Protein 4L8N (pdb70)

Radius of gyration: 27.15 Å; Cα contacts (8 Å, |Δi|>4): 888; chains: 1; bounding box: 69×70×68 Å

Organism: Parabacteroides distasonis (strain ATCC 8503 / DSM 20701 / CIP 104284 / JCM 5825 / NCTC 11152) (NCBI:txid435591)

Solvent-accessible surface area: 23158 Å² total

Foldseek 3Di:
DDKDWDFQFDWDLACALAAQHRFTFTFFGHPPFQCVVQPPDHRKTFQAKQPHGPVNDDPVCPVCSNPDDPDFWIWTWIDFLQHRTDITIGGMDMDHPQWDFLVNVLQVLVLDVVFFFKAKDKFQKAKDFDPDSHHPSVFAEEDEDDDDPVCNVQVVLLVVLLQVLNVVRNHYYDHPQGQKYKYKDKDKDFDPLAPVDQDWDWDDDADVVVRGDTDPDTDCSVVLNNAGMKIKIKMWIAGPPPDGRDTGMMMMGIDRHPDDDDVSVVSNVCVNVCCVPPPDDRGMFMKMKGKTKWFWAQFIAGNFFRQFTQAGDDPGLVVVQPNGGRKGWQAKAPFGGDGPVQLVVLSVVLVVPCVQQDQVPAQGPVGRGRDHGHPVCLVVQLVSCPPNSSRNRSVLGVCVDCSNPVDPDNWMWTWIQDPNDIDITIGNTDMDIDMIMGGD

CATH classification: 2.30.42.10 (+1 more: 3.30.160.670)

Nearest PDB structures (foldseek):
  4l8n-assembly1_A-2  TM=1.002E+00  e=2.575E-97  Parabacteroides distasonis ATCC 8503
  4c2g-assembly1_A-2  TM=5.449E-01  e=4.227E-05  Bacillus subtilis subsp. subtilis str. 168
  8sxg-assembly1_A  TM=4.421E-01  e=2.057E-05  Pseudomonas aeruginosa
  8sxf-assembly1_A  TM=4.327E-01  e=2.270E-04  Pseudomonas aeruginosa
  8sxe-assembly1_A  TM=4.185E-01  e=1.785E-04  Pseudomonas aeruginosa

Structure (mmCIF, N/CA/C/O backbone):
data_4L8N
#
_entry.id   4L8N
#
_cell.length_a   104.093
_cell.length_b   104.093
_cell.length_c   96.277
_cell.angle_alpha   90.000
_cell.angle_beta   90.000
_cell.angle_gamma   120.000
#
_symmetry.space_group_name_H-M   'P 31 2 1'
#
loop_
_entity.id
_entity.type
_entity.pdbx_description
1 polymer 'PDZ domain protein'
2 non-polymer ETHANOL
3 non-polymer (4S)-2-METHYL-2,4-PENTANEDIOL
4 non-polymer 'MAGNESIUM ION'
5 water water
#
loop_
_atom_site.group_PDB
_atom_site.id
_atom_site.type_symbol
_atom_site.label_atom_id
_atom_site.label_alt_id
_atom_site.label_comp_id
_atom_site.label_asym_id
_atom_site.label_entity_id
_atom_site.label_seq_id
_atom_site.pdbx_PDB_ins_code
_atom_site.Cartn_x
_atom_site.Cartn_y
_atom_site.Cartn_z
_atom_site.occupancy
_atom_site.B_iso_or_equiv
_atom_site.auth_seq_id
_atom_site.auth_comp_id
_atom_site.auth_asym_id
_atom_site.auth_atom_id
_atom_site.pdbx_PDB_model_num
ATOM 1 N N . ASN A 1 6 ? -51.679 -13.416 3.921 1.00 119.44 25 ASN A N 1
ATOM 2 C CA . ASN A 1 6 ? -53.097 -13.173 4.201 1.00 121.68 25 ASN A CA 1
ATOM 3 C C . ASN A 1 6 ? -53.351 -11.706 4.660 1.00 125.66 25 ASN A C 1
ATOM 4 O O . ASN A 1 6 ? -54.321 -11.091 4.204 1.00 126.41 25 ASN A O 1
ATOM 6 N N . THR A 1 7 ? -52.479 -11.153 5.543 1.00 120.41 26 THR A N 1
ATOM 7 C CA . THR A 1 7 ? -52.540 -9.769 6.055 1.00 119.27 26 THR A CA 1
ATOM 8 C C . THR A 1 7 ? -51.527 -8.924 5.256 1.00 118.05 26 THR A C 1
ATOM 9 O O . THR A 1 7 ? -50.462 -9.431 4.909 1.00 116.79 26 THR A O 1
ATOM 13 N N . SER A 1 8 ? -51.862 -7.664 4.925 1.00 110.93 27 SER A N 1
ATOM 14 C CA . SER A 1 8 ? -50.945 -6.845 4.135 1.00 106.29 27 SER A CA 1
ATOM 15 C C . SER A 1 8 ? -50.139 -5.869 5.003 1.00 107.96 27 SER A C 1
ATOM 16 O O . SER A 1 8 ? -50.710 -5.143 5.816 1.00 108.14 27 SER A O 1
ATOM 19 N N . ILE A 1 9 ? -48.797 -5.897 4.837 1.00 102.97 28 ILE A N 1
ATOM 20 C CA . ILE A 1 9 ? -47.795 -5.059 5.530 1.00 101.60 28 ILE A CA 1
ATOM 21 C C . ILE A 1 9 ? -47.634 -3.744 4.760 1.00 101.74 28 ILE A C 1
ATOM 22 O O . ILE A 1 9 ? -47.714 -3.745 3.534 1.00 100.15 28 ILE A O 1
ATOM 27 N N . CYS A 1 10 ? -47.409 -2.632 5.473 1.00 97.70 29 CYS A N 1
ATOM 28 C CA . CYS A 1 10 ? -47.237 -1.312 4.870 1.00 96.39 29 CYS A CA 1
ATOM 29 C C . CYS A 1 10 ? -46.081 -0.550 5.473 1.00 99.09 29 CYS A C 1
ATOM 30 O O . CYS A 1 10 ? -45.722 -0.733 6.640 1.00 99.90 29 CYS A O 1
ATOM 33 N N . ARG A 1 11 ? -45.534 0.351 4.661 1.00 92.77 30 ARG A N 1
ATOM 34 C CA . ARG A 1 11 ? -44.360 1.160 4.946 1.00 89.42 30 ARG A CA 1
ATOM 35 C C . ARG A 1 11 ? -44.519 2.533 4.340 1.00 90.53 30 ARG A C 1
ATOM 36 O O . ARG A 1 11 ? -45.263 2.713 3.371 1.00 90.79 30 ARG A O 1
ATOM 44 N N . LEU A 1 12 ? -43.797 3.501 4.882 1.00 84.78 31 LEU A N 1
ATOM 45 C CA . LEU A 1 12 ? -43.714 4.814 4.266 1.00 82.40 31 LEU A CA 1
ATOM 46 C C . LEU A 1 12 ? -42.344 4.856 3.631 1.00 80.56 31 LEU A C 1
ATOM 47 O O . LEU A 1 12 ? -41.408 4.234 4.142 1.00 78.75 31 LEU A O 1
ATOM 52 N N . GLY A 1 13 ? -42.249 5.476 2.466 1.00 73.84 32 GLY A N 1
ATOM 53 C CA . GLY A 1 13 ? -41.003 5.496 1.710 1.00 69.77 32 GLY A CA 1
ATOM 54 C C . GLY A 1 13 ? -39.874 6.362 2.223 1.00 66.13 32 GLY A C 1
ATOM 55 O O . GLY A 1 13 ? -39.152 6.958 1.414 1.00 64.23 32 GLY A O 1
ATOM 56 N N . PHE A 1 14 ? -39.670 6.402 3.549 1.00 60.30 33 PHE A N 1
ATOM 57 C CA . PHE A 1 14 ? -38.582 7.185 4.148 1.00 58.65 33 PHE A CA 1
ATOM 58 C C . PHE A 1 14 ? -38.228 6.723 5.545 1.00 64.58 33 PHE A C 1
ATOM 59 O O . PHE A 1 14 ? -39.084 6.197 6.250 1.00 66.39 33 PHE A O 1
ATOM 67 N N . THR A 1 15 ? -36.982 6.992 5.964 1.00 61.56 34 THR A N 1
ATOM 68 C CA . THR A 1 15 ? -36.475 6.766 7.325 1.00 62.15 34 THR A CA 1
ATOM 69 C C . THR A 1 15 ? -36.379 8.142 7.990 1.00 67.66 34 THR A C 1
ATOM 70 O O . THR A 1 15 ? -36.135 9.135 7.303 1.00 67.43 34 THR A O 1
ATOM 74 N N . TYR A 1 16 ? -36.596 8.217 9.303 1.00 65.00 35 TYR A N 1
ATOM 75 C CA . TYR A 1 16 ? -36.552 9.493 10.016 1.00 63.74 35 TYR A CA 1
ATOM 76 C C . TYR A 1 16 ? -36.008 9.358 11.442 1.00 67.00 35 TYR A C 1
ATOM 77 O O . TYR A 1 16 ? -35.892 8.252 11.978 1.00 67.95 35 TYR A O 1
ATOM 86 N N . ASP A 1 17 ? -35.746 10.514 12.066 1.00 61.80 36 ASP A N 1
ATOM 87 C CA . ASP A 1 17 ? -35.352 10.693 13.456 1.00 61.55 36 ASP A CA 1
ATOM 88 C C . ASP A 1 17 ? -36.302 11.634 14.136 1.00 67.58 36 ASP A C 1
ATOM 89 O O . ASP A 1 17 ? -36.888 12.481 13.468 1.00 66.90 36 ASP A O 1
ATOM 94 N N . ILE A 1 18 ? -36.394 11.581 15.463 1.00 67.10 37 ILE A N 1
ATOM 95 C CA . ILE A 1 18 ? -37.058 12.653 16.197 1.00 68.50 37 ILE A CA 1
ATOM 96 C C . ILE A 1 18 ? -35.852 13.537 16.557 1.00 73.97 37 ILE A C 1
ATOM 97 O O . ILE A 1 18 ? -35.017 13.131 17.374 1.00 75.13 37 ILE A O 1
ATOM 102 N N . SER A 1 19 ? -35.673 14.642 15.799 1.00 69.24 38 SER A N 1
ATOM 103 C CA . SER A 1 19 ? -34.543 15.574 15.889 1.00 67.48 38 SER A CA 1
ATOM 104 C C . SER A 1 19 ? -34.280 16.088 17.289 1.00 71.54 38 SER A C 1
ATOM 105 O O . SER A 1 19 ? -35.189 16.527 17.996 1.00 71.32 38 SER A O 1
ATOM 108 N N . GLN A 1 20 ? -32.996 16.019 17.661 1.00 68.58 39 GLN A N 1
ATOM 109 C CA . GLN A 1 20 ? -32.448 16.486 18.927 1.00 69.23 39 GLN A CA 1
ATOM 110 C C . GLN A 1 20 ? -31.659 17.778 18.685 1.00 73.15 39 GLN A C 1
ATOM 111 O O . GLN A 1 20 ? -31.240 18.424 19.646 1.00 74.66 39 GLN A O 1
ATOM 117 N N . SER A 1 21 ? -31.528 18.189 17.400 1.00 68.09 40 SER A N 1
ATOM 118 C CA . SER A 1 21 ? -30.856 19.422 16.974 1.00 66.78 40 SER A CA 1
ATOM 119 C C . SER A 1 21 ? -31.681 20.628 17.347 1.00 70.30 40 SER A C 1
ATOM 120 O O . SER A 1 21 ? -32.876 20.650 17.077 1.00 72.34 40 SER A O 1
ATOM 123 N N . LYS A 1 22 ? -31.046 21.639 17.939 1.00 65.36 41 LYS A N 1
ATOM 124 C CA . LYS A 1 22 ? -31.709 22.879 18.373 1.00 65.12 41 LYS A CA 1
ATOM 125 C C . LYS A 1 22 ? -31.983 23.826 17.208 1.00 66.88 41 LYS A C 1
ATOM 126 O O . LYS A 1 22 ? -32.831 24.711 17.339 1.00 69.28 41 LYS A O 1
ATOM 132 N N . ASN A 1 23 ? -31.281 23.648 16.079 1.00 58.88 42 ASN A N 1
ATOM 133 C CA . ASN A 1 23 ? -31.366 24.554 14.939 1.00 57.23 42 ASN A CA 1
ATOM 134 C C . ASN A 1 23 ? -32.125 23.985 13.736 1.00 58.70 42 ASN A C 1
ATOM 135 O O . ASN A 1 23 ? -32.295 24.689 12.737 1.00 57.86 42 ASN A O 1
ATOM 140 N N . TRP A 1 24 ? -32.600 22.739 13.827 1.00 54.11 43 TRP A N 1
ATOM 141 C CA . TRP A 1 24 ? -33.333 22.098 12.733 1.00 52.68 43 TRP A CA 1
ATOM 142 C C . TRP A 1 24 ? -34.390 21.147 13.235 1.00 58.93 43 TRP A C 1
ATOM 143 O O . TRP A 1 24 ? -34.048 20.071 13.742 1.00 58.48 43 TRP A O 1
ATOM 154 N N . GLY A 1 25 ? -35.655 21.550 13.063 1.00 58.07 44 GLY A N 1
ATOM 155 C CA . GLY A 1 25 ? -36.839 20.778 13.431 1.00 60.29 44 GLY A CA 1
ATOM 156 C C . GLY A 1 25 ? -36.761 20.074 14.769 1.00 66.39 44 GLY A C 1
ATOM 157 O O . GLY A 1 25 ? -36.970 18.862 14.837 1.00 65.87 44 GLY A O 1
ATOM 158 N N . ASN A 1 26 ? -36.448 20.837 15.837 1.00 64.67 45 ASN A N 1
ATOM 159 C CA . ASN A 1 26 ? -36.308 20.317 17.195 1.00 65.40 45 ASN A CA 1
ATOM 160 C C . ASN A 1 26 ? -37.589 19.606 17.682 1.00 72.27 45 ASN A C 1
ATOM 161 O O . ASN A 1 26 ? -38.700 20.140 17.555 1.00 72.13 45 ASN A O 1
ATOM 166 N N . ASN A 1 27 ? -37.404 18.367 18.195 1.00 70.05 46 ASN A N 1
ATOM 167 C CA . ASN A 1 27 ? -38.427 17.461 18.743 1.00 71.77 46 ASN A CA 1
ATOM 168 C C . ASN A 1 27 ? -39.591 17.243 17.740 1.00 76.04 46 ASN A C 1
ATOM 169 O O . ASN A 1 27 ? -40.767 17.102 18.116 1.00 78.00 46 ASN A O 1
ATOM 174 N N . LYS A 1 28 ? -39.217 17.162 16.450 1.00 70.09 47 LYS A N 1
ATOM 175 C CA . LYS A 1 28 ? -40.108 16.922 15.307 1.00 69.07 47 LYS A CA 1
ATOM 176 C C . LYS A 1 28 ? -39.491 15.842 14.440 1.00 70.75 47 LYS A C 1
ATOM 177 O O . LYS A 1 28 ? -38.268 15.704 14.493 1.00 70.49 47 LYS A O 1
ATOM 183 N N . PRO A 1 29 ? -40.247 15.072 13.619 1.00 65.57 48 PRO A N 1
ATOM 184 C CA . PRO A 1 29 ? -39.579 14.099 12.737 1.00 63.02 48 PRO A CA 1
ATOM 185 C C . PRO A 1 29 ? -38.807 14.799 11.607 1.00 64.32 48 PRO A C 1
ATOM 186 O O . PRO A 1 29 ? -39.326 15.729 10.989 1.00 65.67 48 PRO A O 1
ATOM 190 N N . VAL A 1 30 ? -37.551 14.383 11.376 1.00 57.18 49 VAL A N 1
ATOM 191 C CA . VAL A 1 30 ? -36.663 14.889 10.324 1.00 54.42 49 VAL A CA 1
ATOM 192 C C . VAL A 1 30 ? -36.305 13.692 9.460 1.00 59.72 49 VAL A C 1
ATOM 193 O O . VAL A 1 30 ? -35.769 12.708 9.977 1.00 59.65 49 VAL A O 1
ATOM 197 N N . ILE A 1 31 ? -36.585 13.786 8.153 1.00 55.76 50 ILE A N 1
ATOM 198 C CA . ILE A 1 31 ? -36.338 12.729 7.178 1.00 54.16 50 ILE A CA 1
ATOM 199 C C . ILE A 1 31 ? -34.844 12.570 6.933 1.00 59.43 50 ILE A C 1
ATOM 200 O O . ILE A 1 31 ? -34.191 13.533 6.551 1.00 57.91 50 ILE A O 1
ATOM 205 N N . LYS A 1 32 ? -34.333 11.330 7.077 1.00 58.66 51 LYS A N 1
ATOM 206 C CA . LYS A 1 32 ? -32.929 10.966 6.895 1.00 58.37 51 LYS A CA 1
ATOM 207 C C . LYS A 1 32 ? -32.640 10.385 5.503 1.00 66.09 51 LYS A C 1
ATOM 208 O O . LYS A 1 32 ? -31.541 10.586 4.955 1.00 67.34 51 LYS A O 1
ATOM 214 N N . SER A 1 33 ? -33.565 9.564 4.989 1.00 62.00 52 SER A N 1
ATOM 215 C CA . SER A 1 33 ? -33.388 8.926 3.692 1.00 61.05 52 SER A CA 1
ATOM 216 C C . SER A 1 33 ? -34.719 8.592 3.084 1.00 61.93 52 SER A C 1
ATOM 217 O O . SER A 1 33 ? -35.666 8.298 3.801 1.00 61.80 52 SER A O 1
ATOM 220 N N . ILE A 1 34 ? -34.767 8.611 1.760 1.00 57.16 53 ILE A N 1
ATOM 221 C CA . ILE A 1 34 ? -35.933 8.305 0.965 1.00 58.45 53 ILE A CA 1
ATOM 222 C C . ILE A 1 34 ? -35.705 6.953 0.326 1.00 63.14 53 ILE A C 1
ATOM 223 O O . ILE A 1 34 ? -34.610 6.684 -0.177 1.00 64.42 53 ILE A O 1
ATOM 228 N N . ILE A 1 35 ? -36.715 6.092 0.367 1.00 59.04 54 ILE A N 1
ATOM 229 C CA . ILE A 1 35 ? -36.595 4.772 -0.218 1.00 58.69 54 ILE A CA 1
ATOM 230 C C . ILE A 1 35 ? -36.818 4.872 -1.747 1.00 61.88 54 ILE A C 1
ATOM 231 O O . ILE A 1 35 ? -37.848 5.355 -2.188 1.00 62.02 54 ILE A O 1
ATOM 236 N N . PRO A 1 36 ? -35.841 4.466 -2.573 1.00 58.48 55 PRO A N 1
ATOM 237 C CA . PRO A 1 36 ? -36.025 4.591 -4.024 1.00 58.80 55 PRO A CA 1
ATOM 238 C C . PRO A 1 36 ? -37.196 3.789 -4.519 1.00 66.31 55 PRO A C 1
ATOM 239 O O . PRO A 1 36 ? -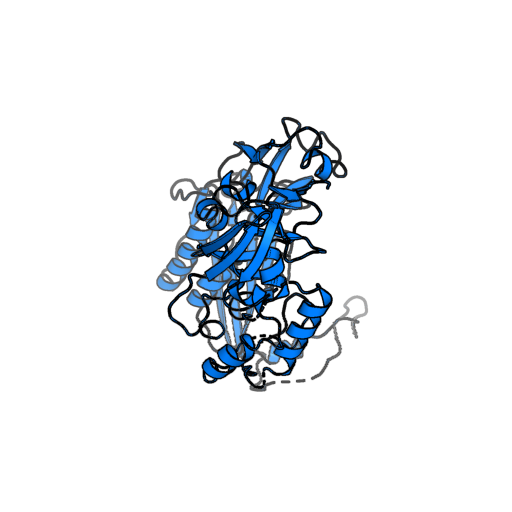37.502 2.739 -3.960 1.00 68.56 55 PRO A O 1
ATOM 243 N N . TYR A 1 37 ? -37.858 4.296 -5.563 1.00 62.78 56 TYR A N 1
ATOM 244 C CA . TYR A 1 37 ? -38.981 3.647 -6.227 1.00 62.86 56 TYR A CA 1
ATOM 245 C C . TYR A 1 37 ? -40.249 3.631 -5.336 1.00 68.66 56 TYR A C 1
ATOM 246 O O . TYR A 1 37 ? -41.241 2.990 -5.709 1.00 70.46 56 TYR A O 1
ATOM 255 N N . SER A 1 38 ? -40.255 4.417 -4.231 1.00 63.25 57 SER A N 1
ATOM 256 C CA . SER A 1 38 ? -41.383 4.524 -3.292 1.00 63.00 57 SER A CA 1
ATOM 257 C C . SER A 1 38 ? -42.340 5.666 -3.654 1.00 67.72 57 SER A C 1
ATOM 258 O O . SER A 1 38 ? -42.023 6.523 -4.478 1.00 67.38 57 SER A O 1
ATOM 261 N N . SER A 1 39 ? -43.507 5.685 -3.009 1.00 66.10 58 SER A N 1
ATOM 262 C CA . SER A 1 39 ? -44.524 6.704 -3.221 1.00 66.91 58 SER A CA 1
ATOM 263 C C . SER A 1 39 ? -44.096 8.017 -2.586 1.00 68.62 58 SER A C 1
ATOM 264 O O . SER A 1 39 ? -44.329 9.065 -3.182 1.00 68.59 58 SER A O 1
ATOM 267 N N . ALA A 1 40 ? -43.446 7.969 -1.405 1.00 63.32 59 ALA A N 1
ATOM 268 C CA . ALA A 1 40 ? -42.912 9.160 -0.734 1.00 62.25 59 ALA A CA 1
ATOM 269 C C . ALA A 1 40 ? -41.904 9.888 -1.658 1.00 64.53 59 ALA A C 1
ATOM 270 O O . ALA A 1 40 ? -41.959 11.110 -1.782 1.00 63.72 59 ALA A O 1
ATOM 272 N N . GLU A 1 41 ? -41.053 9.117 -2.374 1.00 61.07 60 GLU A N 1
ATOM 273 C CA . GLU A 1 41 ? -40.102 9.645 -3.354 1.00 60.44 60 GLU A CA 1
ATOM 274 C C . GLU A 1 41 ? -40.834 10.421 -4.455 1.00 67.25 60 GLU A C 1
ATOM 275 O O . GLU A 1 41 ? -40.540 11.591 -4.694 1.00 68.75 60 GLU A O 1
ATOM 281 N N . GLN A 1 42 ? -41.800 9.769 -5.094 1.00 64.01 61 GLN A N 1
ATOM 282 C CA . GLN A 1 42 ? -42.597 10.317 -6.173 1.00 64.73 61 GLN A CA 1
ATOM 283 C C . GLN A 1 42 ? -43.395 11.564 -5.706 1.00 70.98 61 GLN A C 1
ATOM 284 O O . GLN A 1 42 ? -43.514 12.519 -6.480 1.00 72.07 61 GLN A O 1
ATOM 290 N N . ALA A 1 43 ? -43.883 11.579 -4.440 1.00 67.52 62 ALA A N 1
ATOM 291 C CA . ALA A 1 43 ? -44.668 12.692 -3.873 1.00 68.26 62 ALA A CA 1
ATOM 292 C C . ALA A 1 43 ? -43.802 13.941 -3.639 1.00 73.44 62 ALA A C 1
ATOM 293 O O . ALA A 1 43 ? -44.332 15.051 -3.517 1.00 74.81 62 ALA A O 1
ATOM 295 N N . GLY A 1 44 ? -42.481 13.760 -3.614 1.00 67.39 63 GLY A N 1
ATOM 296 C CA . GLY A 1 44 ? -41.574 14.882 -3.488 1.00 65.54 63 GLY A CA 1
ATOM 297 C C . GLY A 1 44 ? -40.978 15.091 -2.127 1.00 67.31 63 GLY A C 1
ATOM 298 O O . GLY A 1 44 ? -40.442 16.175 -1.873 1.00 67.81 63 GLY A O 1
ATOM 299 N N . ILE A 1 45 ? -41.044 14.059 -1.254 1.00 61.15 64 ILE A N 1
ATOM 300 C CA . ILE A 1 45 ? -40.399 14.091 0.063 1.00 59.42 64 ILE A CA 1
ATOM 301 C C . ILE A 1 45 ? -38.895 14.001 -0.187 1.00 60.88 64 ILE A C 1
ATOM 302 O O . ILE A 1 45 ? -38.454 13.130 -0.934 1.00 59.64 64 ILE A O 1
ATOM 307 N N . LYS A 1 46 ? -38.129 14.921 0.396 1.00 56.86 65 LYS A N 1
ATOM 308 C CA . LYS A 1 46 ? -36.669 15.016 0.250 1.00 54.58 65 LYS A CA 1
ATOM 309 C C . LYS A 1 46 ? -35.978 14.881 1.605 1.00 57.65 65 LYS A C 1
ATOM 310 O O . LYS A 1 46 ? -36.583 15.142 2.637 1.00 58.03 65 LYS A O 1
ATOM 316 N N . LYS A 1 47 ? -34.712 14.456 1.597 1.00 53.83 66 LYS A N 1
ATOM 317 C CA . LYS A 1 47 ? -33.874 14.355 2.786 1.00 53.16 66 LYS A CA 1
ATOM 318 C C . LYS A 1 47 ? -33.861 15.672 3.554 1.00 54.43 66 LYS A C 1
ATOM 319 O O . LYS A 1 47 ? -33.806 16.754 2.937 1.00 53.88 66 LYS A O 1
ATOM 325 N N . TYR A 1 48 ? -33.903 15.571 4.895 1.00 48.69 67 TYR A N 1
ATOM 326 C CA . TYR A 1 48 ? -33.797 16.653 5.889 1.00 48.32 67 TYR A CA 1
ATOM 327 C C . TYR A 1 48 ? -35.077 17.489 5.952 1.00 54.35 67 TYR A C 1
ATOM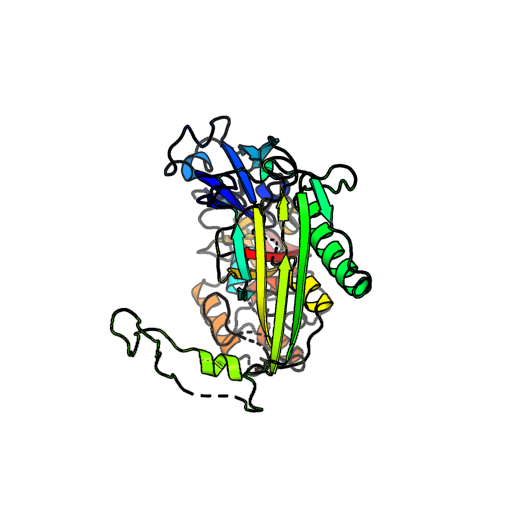 328 O O . TYR A 1 48 ? -35.122 18.472 6.689 1.00 55.32 67 TYR A O 1
ATOM 337 N N . ASP A 1 49 ? -36.162 17.010 5.310 1.00 51.59 68 ASP A N 1
ATOM 338 C CA . ASP A 1 49 ? -37.487 17.608 5.426 1.00 53.14 68 ASP A CA 1
ATOM 339 C C . ASP A 1 49 ? -37.946 17.442 6.853 1.00 57.85 68 ASP A C 1
ATOM 340 O O . ASP A 1 49 ? -37.618 16.420 7.482 1.00 54.81 68 ASP A O 1
ATOM 345 N N . VAL A 1 50 ? -38.694 18.447 7.367 1.00 57.40 69 VAL A N 1
ATOM 346 C CA . VAL A 1 50 ? -39.243 18.446 8.722 1.00 57.96 69 VAL A CA 1
ATOM 347 C C . VAL A 1 50 ? -40.750 18.219 8.655 1.00 62.64 69 VAL A C 1
ATOM 348 O O . VAL A 1 50 ? -41.467 19.001 8.026 1.00 61.82 69 VAL A O 1
ATOM 352 N N . ILE A 1 51 ? -41.228 17.144 9.301 1.00 60.97 70 ILE A N 1
ATOM 353 C CA . ILE A 1 51 ? -42.665 16.875 9.384 1.00 63.16 70 ILE A CA 1
ATOM 354 C C . ILE A 1 51 ? -43.236 17.795 10.483 1.00 69.44 70 ILE A C 1
ATOM 355 O O . ILE A 1 51 ? -42.933 17.621 11.671 1.00 69.55 70 ILE A O 1
ATOM 360 N N . GLU A 1 52 ? -43.988 18.815 10.066 1.00 66.53 71 GLU A N 1
ATOM 361 C CA . GLU A 1 52 ? -44.574 19.790 10.981 1.00 68.18 71 GLU A CA 1
ATOM 362 C C . GLU A 1 52 ? -45.917 19.297 11.511 1.00 76.15 71 GLU A C 1
ATOM 363 O O . GLU A 1 52 ? -46.191 19.432 12.705 1.00 77.89 71 GLU A O 1
ATOM 369 N N . GLU A 1 53 ? -46.769 18.771 10.613 1.00 73.95 72 GLU A N 1
ATOM 370 C CA . GLU A 1 53 ? -48.095 18.253 10.946 1.00 75.77 72 GLU A CA 1
ATOM 371 C C . GLU A 1 53 ? -48.344 16.953 10.214 1.00 79.57 72 GLU A C 1
ATOM 372 O O . GLU A 1 53 ? -47.826 16.743 9.113 1.00 77.24 72 GLU A O 1
ATOM 378 N N . ILE A 1 54 ? -49.141 16.079 10.833 1.00 78.36 73 ILE A N 1
ATOM 379 C CA . ILE A 1 54 ? -49.586 14.810 10.254 1.00 78.13 73 ILE A CA 1
ATOM 380 C C . ILE A 1 54 ? -51.114 14.890 10.183 1.00 87.95 73 ILE A C 1
ATOM 381 O O . ILE A 1 54 ? -51.766 15.151 11.193 1.00 89.00 73 ILE A O 1
ATOM 386 N N . ASN A 1 55 ? -51.672 14.725 8.979 1.00 87.91 74 ASN A N 1
ATOM 387 C CA . ASN A 1 55 ? -53.116 14.750 8.691 1.00 91.54 74 ASN A CA 1
ATOM 388 C C . ASN A 1 55 ? -53.838 15.961 9.339 1.00 98.91 74 ASN A C 1
ATOM 389 O O . ASN A 1 55 ? -55.004 15.856 9.730 1.00 101.19 74 ASN A O 1
ATOM 394 N N . GLY A 1 56 ? -53.129 17.088 9.416 1.00 95.37 75 GLY A N 1
ATOM 395 C CA . GLY A 1 56 ? -53.633 18.332 9.983 1.00 96.79 75 GLY A CA 1
ATOM 396 C C . GLY A 1 56 ? -53.261 18.588 11.428 1.00 102.28 75 GLY A C 1
ATOM 397 O O . GLY A 1 56 ? -53.394 19.730 11.887 1.00 104.02 75 GLY A O 1
ATOM 398 N N . VAL A 1 57 ? -52.809 17.548 12.171 1.00 98.41 76 VAL A N 1
ATOM 399 C CA . VAL A 1 57 ? -52.432 17.738 13.584 1.00 98.90 76 VAL A CA 1
ATOM 400 C C . VAL A 1 57 ? -50.910 18.037 13.724 1.00 101.14 76 VAL A C 1
ATOM 401 O O . VAL A 1 57 ? -50.081 17.221 13.302 1.00 98.79 76 VAL A O 1
ATOM 405 N N . PRO A 1 58 ? -50.540 19.190 14.358 1.00 97.90 77 PRO A N 1
ATOM 406 C CA . PRO A 1 58 ? -49.112 19.500 14.581 1.00 94.96 77 PRO A CA 1
ATOM 407 C C . PRO A 1 58 ? -48.437 18.454 15.475 1.00 98.51 77 PRO A C 1
ATOM 408 O O . PRO A 1 58 ? -49.037 17.981 16.447 1.00 100.22 77 PRO A O 1
ATOM 412 N N . VAL A 1 59 ? -47.194 18.078 15.122 1.00 92.14 78 VAL A N 1
ATOM 413 C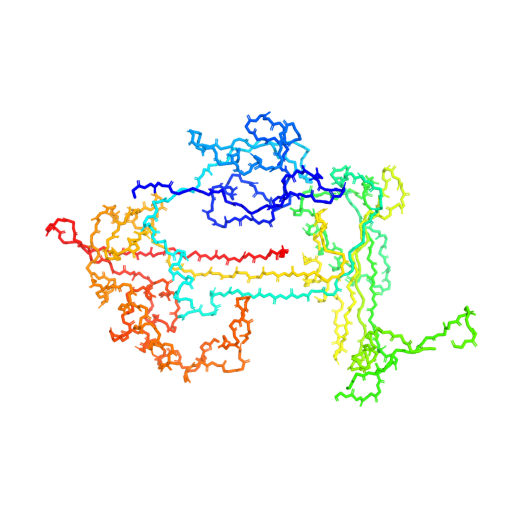 CA . VAL A 1 59 ? -46.417 17.020 15.781 1.00 90.45 78 VAL A CA 1
ATOM 414 C C . VAL A 1 59 ? -46.020 17.396 17.218 1.00 97.41 78 VAL A C 1
ATOM 415 O O . VAL A 1 59 ? -45.657 16.512 18.002 1.00 96.60 78 VAL A O 1
ATOM 419 N N . THR A 1 60 ? -46.105 18.693 17.556 1.00 96.98 79 THR A N 1
ATOM 420 C CA . THR A 1 60 ? -45.792 19.203 18.888 1.00 98.74 79 THR A CA 1
ATOM 421 C C . THR A 1 60 ? -46.944 18.853 19.859 1.00 108.48 79 THR A C 1
ATOM 422 O O . THR A 1 60 ? -46.689 18.461 21.001 1.00 109.44 79 THR A O 1
ATOM 426 N N . GLU A 1 61 ? -48.205 18.955 19.372 1.00 107.63 80 GLU A N 1
ATOM 427 C CA . GLU A 1 61 ? -49.464 18.724 20.098 1.00 110.30 80 GLU A CA 1
ATOM 428 C C . GLU A 1 61 ? -49.797 17.220 20.288 1.00 115.42 80 GLU A C 1
ATOM 429 O O . GLU A 1 61 ? -50.939 16.878 20.608 1.00 117.91 80 GLU A O 1
ATOM 435 N N . VAL A 1 62 ? -48.800 16.338 20.119 1.00 110.19 81 VAL A N 1
ATOM 436 C CA . VAL A 1 62 ? -48.925 14.881 20.213 1.00 110.69 81 VAL A CA 1
ATOM 437 C C . VAL A 1 62 ? -47.611 14.303 20.781 1.00 112.58 81 VAL A C 1
ATOM 438 O O . VAL A 1 62 ? -46.545 14.870 20.541 1.00 110.62 81 VAL A O 1
ATOM 442 N N . SER A 1 63 ? -47.694 13.186 21.528 1.00 109.63 82 SER A N 1
ATOM 443 C CA . SER A 1 63 ? -46.528 12.525 22.120 1.00 108.23 82 SER A CA 1
ATOM 444 C C . SER A 1 63 ? -45.614 11.888 21.055 1.00 108.94 82 SER A C 1
ATOM 445 O O . SER A 1 63 ? -46.088 11.413 20.022 1.00 108.16 82 SER A O 1
ATOM 448 N N . VAL A 1 64 ? -44.305 11.856 21.350 1.00 103.59 83 VAL A N 1
ATOM 449 C CA . VAL A 1 64 ? -43.234 11.287 20.522 1.00 101.88 83 VAL A CA 1
ATOM 450 C C . VAL A 1 64 ? -43.491 9.768 20.244 1.00 108.37 83 VAL A C 1
ATOM 451 O O . VAL A 1 64 ? -43.238 9.280 19.134 1.00 106.14 83 VAL A O 1
ATOM 455 N N . ASP A 1 65 ? -44.021 9.050 21.251 1.00 108.53 84 ASP A N 1
ATOM 456 C CA . ASP A 1 65 ? -44.309 7.614 21.191 1.00 109.48 84 ASP A CA 1
ATOM 457 C C . ASP A 1 65 ? -45.427 7.269 20.211 1.00 112.58 84 ASP A C 1
ATOM 458 O O . ASP A 1 65 ? -45.428 6.152 19.693 1.00 112.27 84 ASP A O 1
ATOM 463 N N . GLU A 1 66 ? -46.373 8.203 19.958 1.00 108.68 85 GLU A N 1
ATOM 464 C CA . GLU A 1 66 ? -47.500 7.936 19.061 1.00 109.07 85 GLU A CA 1
ATOM 465 C C . GLU A 1 66 ? -47.329 8.529 17.633 1.00 108.53 85 GLU A C 1
ATOM 466 O O . GLU A 1 66 ? -48.273 8.441 16.835 1.00 109.20 85 GLU A O 1
ATOM 472 N N . ILE A 1 67 ? -46.117 9.045 17.282 1.00 99.43 86 ILE A N 1
ATOM 473 C CA . ILE A 1 67 ? -45.831 9.557 15.936 1.00 95.56 86 ILE A CA 1
ATOM 474 C C . ILE A 1 67 ? -45.766 8.376 14.934 1.00 98.17 86 ILE A C 1
ATOM 475 O O . ILE A 1 67 ? -46.401 8.510 13.890 1.00 97.57 86 ILE A O 1
ATOM 480 N N . PRO A 1 68 ? -45.079 7.221 15.202 1.00 94.70 87 PRO A N 1
ATOM 481 C CA . PRO A 1 68 ? -45.059 6.130 14.204 1.00 94.16 87 PRO A CA 1
ATOM 482 C C . PRO A 1 68 ? -46.441 5.579 13.832 1.00 101.98 87 PRO A C 1
ATOM 483 O O . PRO A 1 68 ? -46.653 5.235 12.670 1.00 101.51 87 PRO A O 1
ATOM 487 N N . GLN A 1 69 ? -47.377 5.507 14.805 1.00 102.23 88 GLN A N 1
ATOM 488 C CA . GLN A 1 69 ? -48.749 5.016 14.596 1.00 104.30 88 GLN A CA 1
ATOM 489 C C . GLN A 1 69 ? -49.557 6.012 13.768 1.00 104.35 88 GLN A C 1
ATOM 490 O O . GLN A 1 69 ? -50.344 5.592 12.920 1.00 104.97 88 GLN A O 1
ATOM 496 N N . LEU A 1 70 ? -49.361 7.325 14.024 1.00 96.63 89 LEU A N 1
ATOM 497 C CA . LEU A 1 70 ? -50.034 8.422 13.337 1.00 95.65 89 LEU A CA 1
ATOM 498 C C . LEU A 1 70 ? -49.561 8.543 11.894 1.00 97.92 89 LEU A C 1
ATOM 499 O O . LEU A 1 70 ? -50.320 8.991 11.033 1.00 98.25 89 LEU A O 1
ATOM 504 N N . LEU A 1 71 ? -48.312 8.124 11.634 1.00 92.77 90 LEU A N 1
ATOM 505 C CA . LEU A 1 71 ? -47.699 8.131 10.309 1.00 90.76 90 LEU A CA 1
ATOM 506 C C . LEU A 1 71 ? -48.132 6.920 9.494 1.00 97.61 90 LEU A C 1
ATOM 507 O O . LEU A 1 71 ? -48.120 6.992 8.264 1.00 96.94 90 LEU A O 1
ATOM 512 N N . ASN A 1 72 ? -48.525 5.815 10.169 1.00 96.05 91 ASN A N 1
ATOM 513 C CA . ASN A 1 72 ? -49.026 4.606 9.511 1.00 96.20 91 ASN A CA 1
ATOM 514 C C . ASN A 1 72 ? -50.438 4.280 10.053 1.00 101.97 91 ASN A C 1
ATOM 515 O O . ASN A 1 72 ? -50.582 3.333 10.839 1.00 102.37 91 ASN A O 1
ATOM 520 N N . PRO A 1 73 ? -51.492 5.061 9.682 1.00 99.93 92 PRO A N 1
ATOM 521 C CA . PRO A 1 73 ? -52.837 4.777 10.222 1.00 102.76 92 PRO A CA 1
ATOM 522 C C . PRO A 1 73 ? -53.416 3.464 9.706 1.00 109.16 92 PRO A C 1
ATOM 523 O O . PRO A 1 73 ? -52.982 2.949 8.668 1.00 105.79 92 PRO A O 1
ATOM 527 N N . ALA A 1 74 ? -54.384 2.907 10.456 1.00 111.45 93 ALA A N 1
ATOM 528 C CA . ALA A 1 74 ? -55.036 1.651 10.080 1.00 113.76 93 ALA A CA 1
ATOM 529 C C . ALA A 1 74 ? -56.042 1.879 8.939 1.00 121.36 93 ALA A C 1
ATOM 530 O O . ALA A 1 74 ? -55.815 1.393 7.821 1.00 119.46 93 ALA A O 1
ATOM 532 N N . GLY A 1 75 ? -57.091 2.662 9.223 1.00 122.60 94 GLY A N 1
ATOM 533 C CA . GLY A 1 75 ? -58.175 2.990 8.298 1.00 125.18 94 GLY A CA 1
ATOM 534 C C . GLY A 1 75 ? -57.761 3.787 7.076 1.00 129.49 94 GLY A C 1
ATOM 535 O O . GLY A 1 75 ? -58.183 3.472 5.956 1.00 130.00 94 GLY A O 1
ATOM 536 N N . ARG A 1 76 ? -56.936 4.835 7.291 1.00 124.39 95 ARG A N 1
ATOM 537 C CA . ARG A 1 76 ? -56.419 5.719 6.243 1.00 121.79 95 ARG A CA 1
ATOM 538 C C . ARG A 1 76 ? -55.365 4.983 5.414 1.00 123.24 95 ARG A C 1
ATOM 539 O O . ARG A 1 76 ? -54.747 4.034 5.911 1.00 123.20 95 ARG A O 1
ATOM 547 N N . ASN A 1 77 ? -55.167 5.408 4.150 1.00 117.28 96 ASN A N 1
ATOM 548 C CA . ASN A 1 77 ? -54.144 4.826 3.272 1.00 113.49 96 ASN A CA 1
ATOM 549 C C . ASN A 1 77 ? -53.149 5.886 2.768 1.00 113.20 96 ASN A C 1
ATOM 550 O O . ASN A 1 77 ? -51.967 5.573 2.581 1.00 110.08 96 ASN A O 1
ATOM 555 N N . ASP A 1 78 ? -53.636 7.125 2.542 1.00 108.32 97 ASP A N 1
ATOM 556 C CA . ASP A 1 78 ? -52.833 8.250 2.075 1.00 105.20 97 ASP A CA 1
ATOM 557 C C . ASP A 1 78 ? -52.640 9.218 3.231 1.00 103.69 97 ASP A C 1
ATOM 558 O O . ASP A 1 78 ? -53.633 9.681 3.796 1.00 106.46 97 ASP A O 1
ATOM 563 N N . VAL A 1 79 ? -51.372 9.484 3.620 1.00 92.25 98 VAL A N 1
ATOM 564 C CA . VAL A 1 79 ? -51.034 10.376 4.737 1.00 89.44 98 VAL A CA 1
ATOM 565 C C . VAL A 1 79 ? -50.696 11.766 4.208 1.00 89.35 98 VAL A C 1
ATOM 566 O O . VAL A 1 79 ? -49.756 11.919 3.418 1.00 87.37 98 VAL A O 1
ATOM 570 N N . LEU A 1 80 ? -51.472 12.772 4.645 1.00 84.88 99 LEU A N 1
ATOM 571 C CA . LEU A 1 80 ? -51.255 14.172 4.300 1.00 83.63 99 LEU A CA 1
ATOM 572 C C . LEU A 1 80 ? -50.230 14.765 5.281 1.00 86.50 99 LEU A C 1
ATOM 573 O O . LEU A 1 80 ? -50.430 14.740 6.504 1.00 87.32 99 LEU A O 1
ATOM 578 N N . LEU A 1 81 ? -49.123 15.281 4.734 1.00 79.13 100 LEU A N 1
ATOM 579 C CA . LEU A 1 81 ? -48.040 15.825 5.534 1.00 75.66 100 LEU A CA 1
ATOM 580 C C . LEU A 1 81 ? -47.847 17.310 5.307 1.00 76.71 100 LEU A C 1
ATOM 581 O O . LEU A 1 81 ? -47.945 17.798 4.183 1.00 76.30 100 LEU A O 1
ATOM 586 N N . THR A 1 82 ? -47.589 18.025 6.387 1.00 72.28 101 THR A N 1
ATOM 587 C CA . THR A 1 82 ? -47.237 19.433 6.352 1.00 71.75 101 THR A CA 1
ATOM 588 C C . THR A 1 82 ? -45.743 19.439 6.548 1.00 72.61 101 THR A C 1
ATOM 589 O O . THR A 1 82 ? -45.269 19.039 7.612 1.00 71.49 101 THR A O 1
ATOM 593 N N . ILE A 1 83 ? -45.001 19.800 5.494 1.00 66.85 102 ILE A N 1
ATOM 594 C CA . ILE A 1 83 ? -43.553 19.784 5.505 1.00 63.99 102 ILE A CA 1
ATOM 595 C C . ILE A 1 83 ? -42.960 21.188 5.535 1.00 68.83 102 ILE A C 1
ATOM 596 O O . ILE A 1 83 ? -43.536 22.122 4.989 1.00 70.39 102 ILE A O 1
ATOM 601 N N . SER A 1 84 ? -41.773 21.307 6.145 1.00 63.82 103 SER A N 1
ATOM 602 C CA . SER A 1 84 ? -40.931 22.483 6.089 1.00 62.43 103 SER A CA 1
ATOM 603 C C . SER A 1 84 ? -39.482 22.039 5.779 1.00 64.08 103 SER A C 1
ATOM 604 O O . SER A 1 84 ? -39.029 20.960 6.193 1.00 61.98 103 SER A O 1
ATOM 607 N N . ASN A 1 85 ? -38.790 22.869 5.002 1.00 60.62 104 ASN A N 1
ATOM 608 C CA . ASN A 1 85 ? -37.390 22.714 4.622 1.00 58.82 104 ASN A CA 1
ATOM 609 C C . ASN A 1 85 ? -36.807 24.099 4.274 1.00 63.95 104 ASN A C 1
ATOM 610 O O . ASN A 1 85 ? -37.419 25.129 4.586 1.00 65.93 104 ASN A O 1
ATOM 615 N N . LEU A 1 86 ? -35.645 24.125 3.622 1.00 59.24 105 LEU A N 1
ATOM 616 C CA . LEU A 1 86 ? -34.952 25.356 3.243 1.00 58.76 105 LEU A CA 1
ATOM 617 C C . LEU A 1 86 ? -35.560 26.011 1.979 1.00 70.15 105 LEU A C 1
ATOM 618 O O . LEU A 1 86 ? -35.325 27.196 1.747 1.00 72.33 105 LEU A O 1
ATOM 623 N N . SER A 1 87 ? -36.369 25.267 1.196 1.00 69.91 106 SER A N 1
ATOM 624 C CA . SER A 1 87 ? -37.066 25.797 0.015 1.00 71.31 106 SER A CA 1
ATOM 625 C C . SER A 1 87 ? -38.308 26.566 0.452 1.00 78.65 106 SER A C 1
ATOM 626 O O . SER A 1 87 ? -38.505 27.689 -0.012 1.00 80.67 106 SER A O 1
ATOM 629 N N . SER A 1 88 ? -39.125 26.000 1.370 1.00 75.30 107 SER A N 1
ATOM 630 C CA . SER A 1 88 ? -40.320 26.700 1.844 1.00 77.12 107 SER A CA 1
ATOM 631 C C . SER A 1 88 ? -40.607 26.486 3.350 1.00 79.70 107 SER A C 1
ATOM 632 O O . SER A 1 88 ? -40.310 25.425 3.895 1.00 77.37 107 SER A O 1
ATOM 635 N N . PRO A 1 89 ? -41.274 27.449 4.011 1.00 78.19 108 PRO A N 1
ATOM 636 C CA . PRO A 1 89 ? -41.603 27.254 5.435 1.00 78.39 108 PRO A CA 1
ATOM 637 C C . PRO A 1 89 ? -42.834 26.370 5.656 1.00 83.06 108 PRO A C 1
ATOM 638 O O . PRO A 1 89 ? -43.048 25.896 6.771 1.00 82.56 108 PRO A O 1
ATOM 642 N N . SER A 1 90 ? -43.659 26.180 4.619 1.00 80.86 109 SER A N 1
ATOM 643 C CA . SER A 1 90 ? -44.838 25.321 4.687 1.00 82.11 109 SER A CA 1
ATOM 644 C C . SER A 1 90 ? -45.157 24.760 3.318 1.00 86.64 109 SER A C 1
ATOM 645 O O . SER A 1 90 ? -44.944 25.440 2.309 1.00 88.26 109 SER A O 1
ATOM 648 N N . LYS A 1 91 ? -45.642 23.501 3.289 1.00 80.60 110 LYS A N 1
ATOM 649 C CA . LYS A 1 91 ? -45.949 22.743 2.072 1.00 78.90 110 LYS A CA 1
ATOM 650 C C . LYS A 1 91 ? -46.843 21.541 2.410 1.00 81.11 110 LYS A C 1
ATOM 651 O O . LYS A 1 91 ? -46.603 20.842 3.399 1.00 79.38 110 LYS A O 1
ATOM 657 N N . GLN A 1 92 ? -47.893 21.322 1.604 1.00 78.30 111 GLN A N 1
ATOM 658 C CA . GLN A 1 92 ? -48.773 20.170 1.783 1.00 78.11 111 GLN A CA 1
ATOM 659 C C . GLN A 1 92 ? -48.303 19.041 0.880 1.00 79.06 111 GLN A C 1
ATOM 660 O O . GLN A 1 92 ? -48.077 19.267 -0.307 1.00 78.30 111 GLN A O 1
ATOM 666 N N . VAL A 1 93 ? -48.076 17.849 1.445 1.00 74.35 112 VAL A N 1
ATOM 667 C CA . VAL A 1 93 ? -47.626 16.703 0.651 1.00 73.51 112 VAL A CA 1
ATOM 668 C C . VAL A 1 93 ? -48.493 15.475 0.983 1.00 80.80 112 VAL A C 1
ATOM 669 O O . VAL A 1 93 ? -48.498 15.037 2.140 1.00 82.15 112 VAL A O 1
ATOM 673 N N . LEU A 1 94 ? -49.205 14.914 -0.021 1.00 76.58 113 LEU A N 1
ATOM 674 C CA . LEU A 1 94 ? -49.962 13.695 0.205 1.00 77.29 113 LEU A CA 1
ATOM 675 C C . LEU A 1 94 ? -49.082 12.484 -0.144 1.00 80.23 113 LEU A C 1
ATOM 676 O O . LEU A 1 94 ? -48.739 12.270 -1.321 1.00 79.04 113 LEU A O 1
ATOM 681 N N . VAL A 1 95 ? -48.736 11.682 0.876 1.00 75.14 114 VAL A N 1
ATOM 682 C CA . VAL A 1 95 ? -47.877 10.527 0.659 1.00 72.56 114 VAL A CA 1
ATOM 683 C C . VAL A 1 95 ? -48.721 9.246 0.634 1.00 79.57 114 VAL A C 1
ATOM 684 O O . VAL A 1 95 ? -49.356 8.888 1.624 1.00 79.55 114 VAL A O 1
ATOM 688 N N . LYS A 1 96 ? -48.683 8.542 -0.510 1.00 78.46 115 LYS A N 1
ATOM 689 C CA . LYS A 1 96 ? -49.358 7.262 -0.689 1.00 80.16 115 LYS A CA 1
ATOM 690 C C . LYS A 1 96 ? -48.514 6.191 0.012 1.00 85.03 115 LYS A C 1
ATOM 691 O O . LYS A 1 96 ? -47.292 6.353 0.132 1.00 84.68 115 LYS A O 1
ATOM 697 N N . LYS A 1 97 ? -49.160 5.147 0.544 1.00 82.82 116 LYS A N 1
ATOM 698 C CA . LYS A 1 97 ? -48.453 4.087 1.263 1.00 82.34 116 LYS A CA 1
ATOM 699 C C . LYS A 1 97 ? -47.943 3.029 0.307 1.00 85.17 116 LYS A C 1
ATOM 700 O O . LYS A 1 97 ? -48.477 2.862 -0.799 1.00 85.27 116 LYS A O 1
ATOM 706 N N . ASP A 1 98 ? -46.898 2.316 0.738 1.00 79.64 117 ASP A N 1
ATOM 707 C CA . ASP A 1 98 ? -46.339 1.234 -0.044 1.00 78.39 117 ASP A CA 1
ATOM 708 C C . ASP A 1 98 ? -46.622 -0.043 0.720 1.00 81.70 117 ASP A C 1
ATOM 709 O O . ASP A 1 98 ? -46.101 -0.273 1.819 1.00 79.16 117 ASP A O 1
ATOM 714 N N . CYS A 1 99 ? -47.544 -0.827 0.151 1.00 80.15 118 CYS A N 1
ATOM 715 C CA . CYS A 1 99 ? -48.059 -2.032 0.760 1.00 81.38 118 CYS A CA 1
ATOM 716 C C . CYS A 1 99 ? -47.655 -3.261 -0.013 1.00 83.31 118 CYS A C 1
ATOM 717 O O . CYS A 1 99 ? -47.465 -3.201 -1.225 1.00 82.72 118 CYS A O 1
ATOM 720 N N . LYS A 1 100 ? -47.525 -4.379 0.702 1.00 79.33 119 LYS A N 1
ATOM 721 C CA . LYS A 1 100 ? -47.216 -5.695 0.140 1.00 78.69 119 LYS A CA 1
ATOM 722 C C . LYS A 1 100 ? -47.898 -6.786 0.978 1.00 83.99 119 LYS A C 1
ATOM 723 O O . LYS A 1 100 ? -48.193 -6.559 2.154 1.00 84.84 119 LYS A O 1
ATOM 729 N N . LYS A 1 101 ? -48.124 -7.965 0.391 1.00 80.35 120 LYS A N 1
ATOM 730 C CA . LYS A 1 101 ? -48.713 -9.086 1.124 1.00 82.52 120 LYS A CA 1
ATOM 731 C C . LYS A 1 101 ? -47.661 -9.651 2.098 1.00 88.65 120 LYS A C 1
ATOM 732 O O . LYS A 1 101 ? -46.473 -9.635 1.775 1.00 86.88 120 LYS A O 1
ATOM 738 N N . SER A 1 102 ? -48.084 -10.088 3.303 1.00 88.56 121 SER A N 1
ATOM 739 C CA . SER A 1 102 ? -47.190 -10.598 4.359 1.00 88.75 121 SER A CA 1
ATOM 740 C C . SER A 1 102 ? -46.272 -11.735 3.896 1.00 90.54 121 SER A C 1
ATOM 741 O O . SER A 1 102 ? -45.149 -11.816 4.382 1.00 89.80 121 SER A O 1
ATOM 744 N N . ASN A 1 103 ? -46.747 -12.598 2.973 1.00 86.43 122 ASN A N 1
ATOM 745 C CA . ASN A 1 103 ? -46.021 -13.763 2.442 1.00 85.56 122 ASN A CA 1
ATOM 746 C C . ASN A 1 103 ? -45.246 -13.482 1.109 1.00 87.33 122 ASN A C 1
ATOM 747 O O . ASN A 1 103 ? -44.704 -14.419 0.508 1.00 86.29 122 ASN A O 1
ATOM 752 N N . ALA A 1 104 ? -45.195 -12.207 0.658 1.00 82.65 123 ALA A N 1
ATOM 753 C CA . ALA A 1 104 ? -44.526 -11.807 -0.587 1.00 79.69 123 ALA A CA 1
ATOM 754 C C . ALA A 1 104 ? -43.023 -11.585 -0.407 1.00 81.16 123 ALA A C 1
ATOM 755 O O . ALA A 1 104 ? -42.582 -10.969 0.571 1.00 80.06 123 ALA A O 1
ATOM 757 N N . ILE A 1 105 ? -42.244 -12.151 -1.346 1.00 75.84 124 ILE A N 1
ATOM 758 C CA . ILE A 1 105 ? -40.801 -11.979 -1.450 1.00 73.43 124 ILE A CA 1
ATOM 759 C C . ILE A 1 105 ? -40.633 -11.199 -2.736 1.00 73.44 124 ILE A C 1
ATOM 760 O O . ILE A 1 105 ? -41.056 -11.668 -3.802 1.00 72.88 124 ILE A O 1
ATOM 765 N N . THR A 1 106 ? -40.115 -9.975 -2.621 1.00 66.42 125 THR A N 1
ATOM 766 C CA . THR A 1 106 ? -39.953 -9.090 -3.761 1.00 64.36 125 THR A CA 1
ATOM 767 C C . THR A 1 106 ? -38.600 -9.309 -4.426 1.00 68.98 125 THR A C 1
ATOM 768 O O . THR A 1 106 ? -37.667 -9.841 -3.806 1.00 69.22 125 THR A O 1
ATOM 772 N N . GLU A 1 107 ? -38.487 -8.853 -5.681 1.00 63.56 126 GLU A N 1
ATOM 773 C CA . GLU A 1 107 ? -37.250 -8.908 -6.447 1.00 60.97 126 GLU A CA 1
ATOM 774 C C . GLU A 1 107 ? -36.172 -8.041 -5.776 1.00 62.85 126 GLU A C 1
ATOM 775 O O . GLU A 1 107 ? -35.001 -8.385 -5.860 1.00 61.96 126 GLU A O 1
ATOM 781 N N . ASP A 1 108 ? -36.567 -6.985 -5.051 1.00 60.05 127 ASP A N 1
ATOM 782 C CA . ASP A 1 108 ? -35.635 -6.138 -4.297 1.00 59.36 127 ASP A CA 1
ATOM 783 C C . ASP A 1 108 ? -34.991 -6.976 -3.164 1.00 63.65 127 ASP A C 1
ATOM 784 O O . ASP A 1 108 ? -33.770 -6.937 -2.968 1.00 62.61 127 ASP A O 1
ATOM 789 N N . GLN A 1 109 ? -35.814 -7.777 -2.462 1.00 60.70 128 GLN A N 1
ATOM 790 C CA . GLN A 1 109 ? -35.340 -8.633 -1.381 1.00 60.69 128 GLN A CA 1
ATOM 791 C C . GLN A 1 109 ? -34.378 -9.703 -1.929 1.00 63.79 128 GLN A C 1
ATOM 792 O O . GLN A 1 109 ? -33.275 -9.850 -1.401 1.00 63.73 128 GLN A O 1
ATOM 798 N N . LEU A 1 110 ? -34.776 -10.395 -3.019 1.00 59.33 129 LEU A N 1
ATOM 799 C CA . LEU A 1 110 ? -33.999 -11.445 -3.682 1.00 58.41 129 LEU A CA 1
ATOM 800 C C . LEU A 1 110 ? -32.674 -10.919 -4.262 1.00 59.70 129 LEU A C 1
ATOM 801 O O . LEU A 1 110 ? -31.670 -11.633 -4.220 1.00 59.67 129 LEU A O 1
ATOM 806 N N . ALA A 1 111 ? -32.655 -9.666 -4.755 1.00 54.21 130 ALA A N 1
ATOM 807 C CA . ALA A 1 111 ? -31.437 -9.044 -5.280 1.00 52.10 130 ALA A CA 1
ATOM 808 C C . ALA A 1 111 ? -30.396 -8.917 -4.171 1.00 55.99 130 ALA A C 1
ATOM 809 O O . ALA A 1 111 ? -29.209 -9.107 -4.421 1.00 55.16 130 ALA A O 1
ATOM 811 N N . SER A 1 112 ? -30.857 -8.650 -2.938 1.00 52.91 131 SER A N 1
ATOM 812 C CA . SER A 1 112 ? -30.025 -8.548 -1.745 1.00 52.71 131 SER A CA 1
ATOM 813 C C . SER A 1 112 ? -29.590 -9.924 -1.257 1.00 61.16 131 SER A C 1
ATOM 814 O O . SER A 1 112 ? -28.429 -10.075 -0.870 1.00 62.51 131 SER A O 1
ATOM 817 N N . ALA A 1 113 ? -30.497 -10.935 -1.311 1.00 58.13 132 ALA A N 1
ATOM 818 C CA . ALA A 1 113 ? -30.210 -12.305 -0.887 1.00 58.74 132 ALA A CA 1
ATOM 819 C C . ALA A 1 113 ? -29.220 -13.010 -1.835 1.00 62.37 132 ALA A C 1
ATOM 820 O O . ALA A 1 113 ? -28.379 -13.785 -1.369 1.00 63.48 132 ALA A O 1
ATOM 822 N N . TYR A 1 114 ? -29.309 -12.748 -3.146 1.00 56.73 133 TYR A N 1
ATOM 823 C CA . TYR A 1 114 ? -28.398 -13.344 -4.129 1.00 55.25 133 TYR A CA 1
ATOM 824 C C . TYR A 1 114 ? -27.305 -12.327 -4.597 1.00 56.89 133 TYR A C 1
ATOM 825 O O . TYR A 1 114 ? -26.774 -12.459 -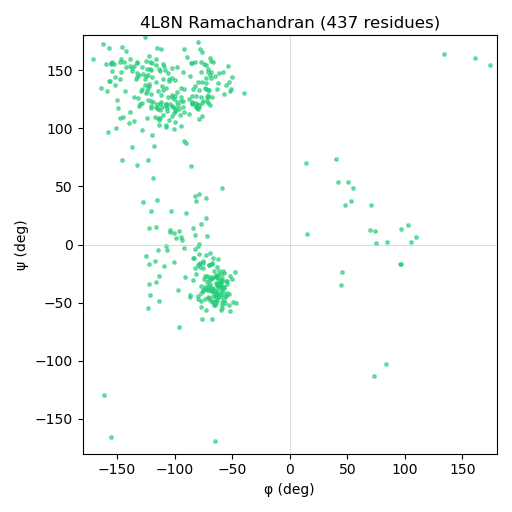5.700 1.00 56.04 133 TYR A O 1
ATOM 834 N N . ALA A 1 115 ? -26.927 -11.363 -3.736 1.00 53.24 134 ALA A N 1
ATOM 835 C CA . ALA A 1 115 ? -25.968 -10.286 -4.042 1.00 52.17 134 ALA A CA 1
ATOM 836 C C . ALA A 1 115 ? -24.569 -10.775 -4.464 1.00 59.16 134 ALA A C 1
ATOM 837 O O . ALA A 1 115 ? -23.860 -10.071 -5.190 1.00 58.75 134 ALA A O 1
ATOM 847 N N . TYR A 1 117 ? -23.860 -12.912 -6.567 1.00 55.11 136 TYR A N 1
ATOM 848 C CA . TYR A 1 117 ? -23.801 -13.115 -8.003 1.00 54.49 136 TYR A CA 1
ATOM 849 C C . TYR A 1 117 ? -23.148 -11.866 -8.614 1.00 56.20 136 TYR A C 1
ATOM 850 O O . TYR A 1 117 ? -22.425 -11.952 -9.614 1.00 54.49 136 TYR A O 1
ATOM 859 N N . SER A 1 118 ? -23.443 -10.679 -7.992 1.00 52.06 137 SER A N 1
ATOM 860 C CA . SER A 1 118 ? -22.982 -9.392 -8.480 1.00 50.71 137 SER A CA 1
ATOM 861 C C . SER A 1 118 ? -22.659 -8.380 -7.377 1.00 57.91 137 SER A C 1
ATOM 862 O O . SER A 1 118 ? -23.387 -7.391 -7.231 1.00 59.32 137 SER A O 1
ATOM 865 N N . LEU A 1 119 ? -21.529 -8.579 -6.644 1.00 54.89 138 LEU A N 1
ATOM 866 C CA . LEU A 1 119 ? -21.086 -7.651 -5.587 1.00 54.08 138 LEU A CA 1
ATOM 867 C C . LEU A 1 119 ? -20.730 -6.290 -6.166 1.00 56.75 138 LEU A C 1
ATOM 868 O O . LEU A 1 119 ? -20.837 -5.281 -5.480 1.00 56.10 138 LEU A O 1
ATOM 873 N N . GLU A 1 120 ? -20.317 -6.288 -7.434 1.00 52.58 139 GLU A N 1
ATOM 874 C CA . GLU A 1 120 ? -19.971 -5.149 -8.269 1.00 51.29 139 GLU A CA 1
ATOM 875 C C . GLU A 1 120 ? -21.104 -4.159 -8.346 1.00 57.48 139 GLU A C 1
ATOM 876 O O . GLU A 1 120 ? -20.857 -2.968 -8.520 1.00 58.65 139 GLU A O 1
ATOM 882 N N . THR A 1 121 ? -22.353 -4.656 -8.263 1.00 53.55 140 THR A N 1
ATOM 883 C CA . THR A 1 121 ? -23.536 -3.814 -8.382 1.00 51.44 140 THR A CA 1
ATOM 884 C C . THR A 1 121 ? -24.332 -3.728 -7.084 1.00 54.62 140 THR A C 1
ATOM 885 O O . THR A 1 121 ? -25.013 -2.718 -6.882 1.00 54.10 140 THR A O 1
ATOM 889 N N . THR A 1 122 ? -24.263 -4.766 -6.209 1.00 51.14 141 THR A N 1
ATOM 890 C CA . THR A 1 122 ? -25.105 -4.839 -5.003 1.00 50.76 141 THR A CA 1
ATOM 891 C C . THR A 1 122 ? -24.329 -5.083 -3.734 1.00 55.26 141 THR A C 1
ATOM 892 O O . THR A 1 122 ? -24.043 -6.233 -3.384 1.00 56.65 141 THR A O 1
ATOM 896 N N . ASN A 1 123 ? -24.057 -4.004 -2.997 1.00 51.78 142 ASN A N 1
ATOM 897 C CA . ASN A 1 123 ? -23.329 -4.094 -1.729 1.00 52.44 142 ASN A CA 1
ATOM 898 C C . ASN A 1 123 ? -23.610 -2.912 -0.823 1.00 57.13 142 ASN A C 1
ATOM 899 O O . ASN A 1 123 ? -24.170 -1.902 -1.255 1.00 56.18 142 ASN A O 1
ATOM 904 N N . GLU A 1 124 ? -23.162 -3.035 0.433 1.00 55.84 143 GLU A N 1
ATOM 905 C CA . GLU A 1 124 ? -23.258 -2.003 1.452 1.00 55.89 143 GLU A CA 1
ATOM 906 C C . GLU A 1 124 ? -21.906 -1.791 2.078 1.00 60.27 143 GLU A C 1
ATOM 907 O O . GLU A 1 124 ? -21.244 -2.742 2.474 1.00 58.57 143 GLU A O 1
ATOM 913 N N . GLN A 1 125 ? -21.503 -0.534 2.198 1.00 57.74 144 GLN A N 1
ATOM 914 C CA . GLN A 1 125 ? -20.235 -0.183 2.808 1.00 57.03 144 GLN A CA 1
ATOM 915 C C . GLN A 1 125 ? -20.417 1.041 3.707 1.00 61.58 144 GLN A C 1
ATOM 916 O O . GLN A 1 125 ? -21.344 1.824 3.514 1.00 61.53 144 GLN A O 1
ATOM 922 N N . GLU A 1 126 ? -19.557 1.158 4.717 1.00 58.53 145 GLU A N 1
ATOM 923 C CA . GLU A 1 126 ? -19.510 2.221 5.706 1.00 57.58 145 GLU A CA 1
ATOM 924 C C . GLU A 1 126 ? -18.150 2.834 5.693 1.00 61.03 145 GLU A C 1
ATOM 925 O O . GLU A 1 126 ? -17.167 2.151 5.383 1.00 62.12 145 GLU A O 1
ATOM 931 N N . PHE A 1 127 ? -18.084 4.117 6.044 1.00 56.15 146 PHE A N 1
ATOM 932 C CA . PHE A 1 127 ? -16.853 4.891 6.187 1.00 55.09 146 PHE A CA 1
ATOM 933 C C . PHE A 1 127 ? -17.085 6.064 7.157 1.00 58.31 146 PHE A C 1
ATOM 934 O O . PHE A 1 127 ? -18.228 6.481 7.377 1.00 57.68 146 PHE A O 1
ATOM 942 N N . VAL A 1 128 ? -15.998 6.540 7.780 1.00 53.19 147 VAL A N 1
ATOM 943 C CA . VAL A 1 128 ? -16.035 7.612 8.763 1.00 51.54 147 VAL A CA 1
ATOM 944 C C . VAL A 1 128 ? -15.134 8.736 8.260 1.00 58.29 147 VAL A C 1
ATOM 945 O O . VAL A 1 128 ? -14.037 8.457 7.754 1.00 57.14 147 VAL A O 1
ATOM 949 N N . CYS A 1 129 ? -15.613 10.006 8.369 1.00 56.06 148 CYS A N 1
ATOM 950 C CA . CYS A 1 129 ? -14.852 11.183 7.918 1.00 55.77 148 CYS A CA 1
ATOM 951 C C . CYS A 1 129 ? -14.374 12.029 9.086 1.00 59.01 148 CYS A C 1
ATOM 952 O O . CYS A 1 129 ? -15.094 12.207 10.084 1.00 58.56 148 CYS A O 1
ATOM 955 N N . PRO A 1 130 ? -13.152 12.591 8.967 1.00 56.09 149 PRO A N 1
ATOM 956 C CA . PRO A 1 130 ? -12.615 13.399 10.073 1.00 55.05 149 PRO A CA 1
ATOM 957 C C . PRO A 1 130 ? -13.109 14.825 9.936 1.00 54.33 149 PRO A C 1
ATOM 958 O O . PRO A 1 130 ? -12.355 15.746 9.609 1.00 52.79 149 PRO A O 1
ATOM 962 N N . PHE A 1 131 ? -14.418 14.983 10.128 1.00 50.27 150 PHE A N 1
ATOM 963 C CA . PHE A 1 131 ? -15.054 16.289 10.039 1.00 49.28 150 PHE A CA 1
ATOM 964 C C . PHE A 1 131 ? -15.400 16.794 11.424 1.00 52.13 150 PHE A C 1
ATOM 965 O O . PHE A 1 131 ? -16.081 16.091 12.169 1.00 51.88 150 PHE A O 1
ATOM 973 N N . LYS A 1 132 ? -14.966 18.004 11.763 1.00 47.61 151 LYS A N 1
ATOM 974 C CA . LYS A 1 132 ? -15.380 18.643 13.001 1.00 47.93 151 LYS A CA 1
ATOM 975 C C . LYS A 1 132 ? -16.497 19.621 12.587 1.00 52.35 151 LYS A C 1
ATOM 976 O O . LYS A 1 132 ? -16.250 20.543 11.794 1.00 49.68 151 LYS A O 1
ATOM 982 N N . THR A 1 133 ? -17.735 19.362 13.061 1.00 50.54 152 THR A N 1
ATOM 983 C CA . THR A 1 133 ? -18.909 20.185 12.726 1.00 50.18 152 THR A CA 1
ATOM 984 C C . THR A 1 133 ? -19.374 20.833 13.997 1.00 52.86 152 THR A C 1
ATOM 985 O O . THR A 1 133 ? -19.725 20.147 14.962 1.00 52.76 152 THR A O 1
ATOM 989 N N . THR A 1 134 ? -19.322 22.174 13.997 1.00 48.35 153 THR A N 1
ATOM 990 C CA . THR A 1 134 ? -19.632 23.051 15.123 1.00 47.19 153 THR A CA 1
ATOM 991 C C . THR A 1 134 ? -20.693 24.041 14.729 1.00 51.23 153 THR A C 1
ATOM 992 O O . THR A 1 134 ? -20.597 24.670 13.675 1.00 50.51 153 THR A O 1
ATOM 996 N N . VAL A 1 135 ? -21.701 24.180 15.578 1.00 49.85 154 VAL A N 1
ATOM 997 C CA . VAL A 1 135 ? -22.794 25.106 15.358 1.00 51.90 154 VAL A CA 1
ATOM 998 C C . VAL A 1 135 ? -22.882 26.077 16.537 1.00 57.78 154 VAL A C 1
ATOM 999 O O . VAL A 1 135 ? -22.351 25.788 17.619 1.00 57.88 154 VAL A O 1
ATOM 1003 N N . THR A 1 136 ? -23.585 27.214 16.316 1.00 54.09 155 THR A N 1
ATOM 1004 C CA . THR A 1 136 ? -23.869 28.252 17.312 1.00 52.89 155 THR A CA 1
ATOM 1005 C C . THR A 1 136 ? -24.630 27.616 18.499 1.00 56.62 155 THR A C 1
ATOM 1006 O O . THR A 1 136 ? -25.376 26.644 18.329 1.00 56.41 155 THR A O 1
ATOM 1010 N N . SER A 1 137 ? -24.411 28.149 19.695 1.00 53.98 156 SER A N 1
ATOM 1011 C CA . SER A 1 137 ? -25.068 27.641 20.891 1.00 54.89 156 SER A CA 1
ATOM 1012 C C . SER A 1 137 ? -26.457 28.265 21.010 1.00 59.09 156 SER A C 1
ATOM 1013 O O . SER A 1 137 ? -27.278 27.776 21.792 1.00 59.26 156 SER A O 1
ATOM 1016 N N . ASP A 1 138 ? -26.743 29.309 20.190 1.00 56.08 157 ASP A N 1
ATOM 1017 C CA . ASP A 1 138 ? -28.066 29.953 20.102 1.00 56.47 157 ASP A CA 1
ATOM 1018 C C . ASP A 1 138 ? -28.999 29.005 19.355 1.00 60.33 157 ASP A C 1
ATOM 1019 O O . ASP A 1 138 ? -28.605 28.429 18.338 1.00 57.11 157 ASP A O 1
ATOM 1024 N N . GLY A 1 139 ? -30.207 28.837 19.878 1.00 59.96 158 GLY A N 1
ATOM 1025 C CA . GLY A 1 139 ? -31.206 27.925 19.326 1.00 60.60 158 GLY A CA 1
ATOM 1026 C C . GLY A 1 139 ? -32.002 28.450 18.147 1.00 65.79 158 GLY A C 1
ATOM 1027 O O . GLY A 1 139 ? -33.194 28.135 18.023 1.00 68.67 158 GLY A O 1
ATOM 1028 N N . VAL A 1 140 ? -31.336 29.213 17.248 1.00 58.59 159 VAL A N 1
ATOM 1029 C CA . VAL A 1 140 ? -31.943 29.798 16.069 1.00 57.09 159 VAL A CA 1
ATOM 1030 C C . VAL A 1 140 ? -32.222 28.733 15.010 1.00 61.79 159 VAL A C 1
ATOM 1031 O O . VAL A 1 140 ? -31.356 27.916 14.704 1.00 61.90 159 VAL A O 1
ATOM 1035 N N . ASP A 1 141 ? -33.433 28.763 14.431 1.00 59.17 160 ASP A N 1
ATOM 1036 C CA . ASP A 1 141 ? -33.801 27.871 13.346 1.00 58.13 160 ASP A CA 1
ATOM 1037 C C . ASP A 1 141 ? -33.064 28.287 12.050 1.00 61.07 160 ASP A C 1
ATOM 1038 O O . ASP A 1 141 ? -33.167 29.437 11.612 1.00 61.49 160 ASP A O 1
ATOM 1043 N N . PHE A 1 142 ? -32.307 27.343 11.456 1.00 55.52 161 PHE A N 1
ATOM 1044 C CA . PHE A 1 142 ? -31.542 27.543 10.217 1.00 53.80 161 PHE A CA 1
ATOM 1045 C C . PHE A 1 142 ? -32.459 27.860 9.024 1.00 58.18 161 PHE A C 1
ATOM 1046 O O . PHE A 1 142 ? -31.995 28.433 8.044 1.00 58.63 161 PHE A O 1
ATOM 1054 N N . GLY A 1 143 ? -33.743 27.538 9.139 1.00 55.12 162 GLY A N 1
ATOM 1055 C CA . GLY A 1 143 ? -34.747 27.859 8.128 1.00 55.87 162 GLY A CA 1
ATOM 1056 C C . GLY A 1 143 ? -35.009 29.354 7.968 1.00 61.43 162 GLY A C 1
ATOM 1057 O O . GLY A 1 143 ? -35.650 29.759 7.000 1.00 61.73 162 GLY A O 1
ATOM 1058 N N . ASN A 1 144 ? -34.500 30.202 8.902 1.00 58.25 163 ASN A N 1
ATOM 1059 C CA . ASN A 1 144 ? -34.655 31.658 8.831 1.00 58.79 163 ASN A CA 1
ATOM 1060 C C . ASN A 1 144 ? -33.734 32.275 7.773 1.00 63.39 163 ASN A C 1
ATOM 1061 O O . ASN A 1 144 ? -33.912 33.438 7.423 1.00 64.34 163 ASN A O 1
ATOM 1066 N N . PHE A 1 145 ? -32.743 31.512 7.288 1.00 58.70 164 PHE A N 1
ATOM 1067 C CA . PHE A 1 145 ? -31.737 31.976 6.341 1.00 57.89 164 PHE A CA 1
ATOM 1068 C C . PHE A 1 145 ? -31.976 31.310 4.994 1.00 64.25 164 PHE A C 1
ATOM 1069 O O . PHE A 1 145 ? -31.823 30.101 4.864 1.00 63.99 164 PHE A O 1
ATOM 1077 N N . LYS A 1 146 ? -32.389 32.093 3.999 1.00 62.48 165 LYS A N 1
ATOM 1078 C CA . LYS A 1 146 ? -32.775 31.554 2.699 1.00 62.04 165 LYS A CA 1
ATOM 1079 C C . LYS A 1 146 ? -31.786 31.863 1.549 1.00 64.95 165 LYS A C 1
ATOM 1080 O O . LYS A 1 146 ? -31.832 31.186 0.515 1.00 65.51 165 LYS A O 1
ATOM 1086 N N . THR A 1 147 ? -30.916 32.869 1.713 1.00 59.32 166 THR A N 1
ATOM 1087 C CA . THR A 1 147 ? -30.006 33.309 0.654 1.00 58.37 166 THR A CA 1
ATOM 1088 C C . THR A 1 147 ? -28.551 33.371 1.116 1.00 60.55 166 THR A C 1
ATOM 1089 O O . THR A 1 147 ? -28.251 33.599 2.302 1.00 59.76 166 THR A O 1
ATOM 1093 N N . PHE A 1 148 ? -27.640 33.204 0.143 1.00 54.63 167 PHE A N 1
ATOM 1094 C CA . PHE A 1 148 ? -26.223 33.222 0.424 1.00 52.45 167 PHE A CA 1
ATOM 1095 C C . PHE A 1 148 ? -25.428 33.904 -0.678 1.00 59.85 167 PHE A C 1
ATOM 1096 O O . PHE A 1 148 ? -25.924 34.168 -1.766 1.00 60.70 167 PHE A O 1
ATOM 1104 N N . ALA A 1 149 ? -24.178 34.199 -0.359 1.00 58.51 168 ALA A N 1
ATOM 1105 C CA . ALA A 1 149 ? -23.168 34.757 -1.241 1.00 58.84 168 ALA A CA 1
ATOM 1106 C C . ALA A 1 149 ? -21.819 34.339 -0.689 1.00 61.61 168 ALA A C 1
ATOM 1107 O O . ALA A 1 149 ? -21.725 33.980 0.487 1.00 60.00 168 ALA A O 1
ATOM 1109 N N . PHE A 1 150 ? -20.798 34.322 -1.534 1.00 58.42 169 PHE A N 1
ATOM 1110 C CA . PHE A 1 150 ? -19.470 33.938 -1.085 1.00 57.75 169 PHE A CA 1
ATOM 1111 C C . PHE A 1 150 ? -18.693 35.149 -0.666 1.00 67.89 169 PHE A C 1
ATOM 1112 O O . PHE A 1 150 ? -18.920 36.234 -1.197 1.00 68.71 169 PHE A O 1
ATOM 1120 N N . SER A 1 151 ? -17.792 34.983 0.313 1.00 68.94 170 SER A N 1
ATOM 1121 C CA . SER A 1 151 ? -16.949 36.085 0.748 1.00 71.90 170 SER A CA 1
ATOM 1122 C C . SER A 1 151 ? -15.856 36.321 -0.325 1.00 82.23 170 SER A C 1
ATOM 1123 O O . SER A 1 151 ? -15.591 35.427 -1.147 1.00 82.91 170 SER A O 1
ATOM 1126 N N . THR A 1 152 ? -15.317 37.563 -0.379 1.00 81.90 171 THR A N 1
ATOM 1127 C CA . THR A 1 152 ? -14.281 38.049 -1.314 1.00 83.14 171 THR A CA 1
ATOM 1128 C C . THR A 1 152 ? -13.188 36.993 -1.573 1.00 85.66 171 THR A C 1
ATOM 1129 O O . THR A 1 152 ? -12.624 36.407 -0.636 1.00 82.77 171 THR A O 1
ATOM 1133 N N . ILE A 1 153 ? -12.898 36.770 -2.853 1.00 84.40 172 ILE A N 1
ATOM 1134 C CA . ILE A 1 153 ? -11.921 35.774 -3.266 1.00 85.09 172 ILE A CA 1
ATOM 1135 C C . ILE A 1 153 ? -10.480 36.319 -3.092 1.00 90.92 172 ILE A C 1
ATOM 1136 O O . ILE A 1 153 ? -10.198 37.460 -3.475 1.00 91.41 172 ILE A O 1
ATOM 1141 N N . ASP A 1 154 ? -9.586 35.494 -2.480 1.00 87.43 173 ASP A N 1
ATOM 1142 C CA . ASP A 1 154 ? -8.157 35.805 -2.354 1.00 88.77 173 ASP A CA 1
ATOM 1143 C C . ASP A 1 154 ? -7.558 35.554 -3.730 1.00 94.30 173 ASP A C 1
ATOM 1144 O O . ASP A 1 154 ? -7.507 34.402 -4.178 1.00 93.67 173 ASP A O 1
ATOM 1149 N N . GLU A 1 155 ? -7.154 36.639 -4.414 1.00 92.08 174 GLU A N 1
ATOM 1150 C CA . GLU A 1 155 ? -6.636 36.643 -5.785 1.00 92.70 174 GLU A CA 1
ATOM 1151 C C . GLU A 1 155 ? -5.443 35.699 -6.011 1.00 95.47 174 GLU A C 1
ATOM 1152 O O . GLU A 1 155 ? -5.326 35.129 -7.105 1.00 94.71 174 GLU A O 1
ATOM 1158 N N . ASN A 1 156 ? -4.607 35.494 -4.964 1.00 91.32 175 ASN A N 1
ATOM 1159 C CA . ASN A 1 156 ? -3.450 34.590 -4.963 1.00 91.18 175 ASN A CA 1
ATOM 1160 C C . ASN A 1 156 ? -3.875 33.132 -5.182 1.00 93.17 175 ASN A C 1
ATOM 1161 O O . ASN A 1 156 ? -3.089 32.338 -5.711 1.00 93.79 175 ASN A O 1
ATOM 1166 N N . ASN A 1 157 ? -5.132 32.798 -4.807 1.00 87.16 176 ASN A N 1
ATOM 1167 C CA . ASN A 1 157 ? -5.724 31.465 -4.934 1.00 84.85 176 ASN A CA 1
ATOM 1168 C C . ASN A 1 157 ? -7.079 31.479 -5.666 1.00 87.44 176 ASN A C 1
ATOM 1169 O O . ASN A 1 157 ? -7.957 30.682 -5.316 1.00 86.12 176 ASN A O 1
ATOM 1174 N N . ARG A 1 158 ? -7.243 32.349 -6.691 1.00 84.08 177 ARG A N 1
ATOM 1175 C CA . ARG A 1 158 ? -8.496 32.501 -7.448 1.00 83.55 177 ARG A CA 1
ATOM 1176 C C . ARG A 1 158 ? -8.978 31.182 -8.067 1.00 87.16 177 ARG A C 1
ATOM 1177 O O . ARG A 1 158 ? -10.146 30.826 -7.885 1.00 86.23 177 ARG A O 1
ATOM 1185 N N . LYS A 1 159 ? -8.089 30.471 -8.787 1.00 83.50 178 LYS A N 1
ATOM 1186 C CA . LYS A 1 159 ? -8.408 29.212 -9.463 1.00 81.92 178 LYS A CA 1
ATOM 1187 C C . LYS A 1 159 ? -9.043 28.192 -8.496 1.00 79.35 178 LYS A C 1
ATOM 1188 O O . LYS A 1 159 ? -10.125 27.678 -8.791 1.00 77.94 178 LYS A O 1
ATOM 1194 N N . LEU A 1 160 ? -8.390 27.941 -7.341 1.00 72.47 179 LEU A N 1
ATOM 1195 C CA . LEU A 1 160 ? -8.823 26.996 -6.305 1.00 69.67 179 LEU A CA 1
ATOM 1196 C C . LEU A 1 160 ? -10.136 27.435 -5.629 1.00 71.40 179 LEU A C 1
ATOM 1197 O O . LEU A 1 160 ? -11.066 26.637 -5.559 1.00 70.75 179 LEU A O 1
ATOM 1202 N N . GLU A 1 161 ? -10.207 28.688 -5.144 1.00 67.22 180 GLU A N 1
ATOM 1203 C CA . GLU A 1 161 ? -11.378 29.244 -4.452 1.00 66.07 180 GLU A CA 1
ATOM 1204 C C . GLU A 1 161 ? -12.651 29.233 -5.309 1.00 68.80 180 GLU A C 1
ATOM 1205 O O . GLU A 1 161 ? -13.743 29.086 -4.764 1.00 66.15 180 GLU A O 1
ATOM 1211 N N . THR A 1 162 ? -12.506 29.345 -6.639 1.00 66.80 181 THR A N 1
ATOM 1212 C CA . THR A 1 162 ? -13.623 29.310 -7.574 1.00 66.47 181 THR A CA 1
ATOM 1213 C C . THR A 1 162 ? -14.179 27.888 -7.639 1.00 69.12 181 THR A C 1
ATOM 1214 O O . THR A 1 162 ? -15.401 27.733 -7.679 1.00 69.36 181 THR A O 1
ATOM 1218 N N . VAL A 1 163 ? -13.299 26.863 -7.608 1.00 64.22 182 VAL A N 1
ATOM 1219 C CA . VAL A 1 163 ? -13.698 25.444 -7.651 1.00 61.87 182 VAL A CA 1
ATOM 1220 C C . VAL A 1 163 ? -14.479 25.114 -6.385 1.00 63.33 182 VAL A C 1
ATOM 1221 O O . VAL A 1 163 ? -15.600 24.612 -6.485 1.00 63.41 182 VAL A O 1
ATOM 1225 N N . ILE A 1 164 ? -13.901 25.435 -5.212 1.00 58.70 183 ILE A N 1
ATOM 1226 C CA . ILE A 1 164 ? -14.501 25.243 -3.889 1.00 57.39 183 ILE A CA 1
ATOM 1227 C C . ILE A 1 164 ? -15.919 25.866 -3.848 1.00 60.52 183 ILE A C 1
ATOM 1228 O O . ILE A 1 164 ? -16.885 25.155 -3.598 1.00 60.36 183 ILE A O 1
ATOM 1233 N N . ASN A 1 165 ? -16.039 27.164 -4.139 1.00 57.79 184 ASN A N 1
ATOM 1234 C CA . ASN A 1 165 ? -17.307 27.896 -4.107 1.00 58.33 184 ASN A CA 1
ATOM 1235 C C . ASN A 1 165 ? -18.355 27.339 -5.098 1.00 64.33 184 ASN A C 1
ATOM 1236 O O . ASN A 1 165 ? -19.542 27.346 -4.787 1.00 64.14 184 ASN A O 1
ATOM 1241 N N . GLU A 1 166 ? -17.923 26.830 -6.252 1.00 62.93 185 GLU A N 1
ATOM 1242 C CA . GLU A 1 166 ? -18.818 26.210 -7.232 1.00 63.38 185 GLU A CA 1
ATOM 1243 C C . GLU A 1 166 ? -19.415 24.914 -6.657 1.00 65.28 185 GLU A C 1
ATOM 1244 O O . GLU A 1 166 ? -20.591 24.647 -6.896 1.00 64.27 185 GLU A O 1
ATOM 1250 N N . CYS A 1 167 ? -18.612 24.133 -5.879 1.00 60.32 186 CYS A N 1
ATOM 1251 C CA . CYS A 1 167 ? -19.052 22.899 -5.217 1.00 59.37 186 CYS A CA 1
ATOM 1252 C C . CYS A 1 167 ? -20.077 23.222 -4.135 1.00 61.93 186 CYS A C 1
ATOM 1253 O O . CYS A 1 167 ? -21.127 22.564 -4.071 1.00 62.51 186 CYS A O 1
ATOM 1256 N N . ILE A 1 168 ? -19.767 24.222 -3.275 1.00 55.96 187 ILE A N 1
ATOM 1257 C CA . ILE A 1 168 ? -20.656 24.648 -2.196 1.00 55.47 187 ILE A CA 1
ATOM 1258 C C . ILE A 1 168 ? -21.935 25.222 -2.792 1.00 61.50 187 ILE A C 1
ATOM 1259 O O . ILE A 1 168 ? -23.024 24.887 -2.305 1.00 62.37 187 ILE A O 1
ATOM 1264 N N . GLU A 1 169 ? -21.820 26.015 -3.881 1.00 58.40 188 GLU A N 1
ATOM 1265 C CA . GLU A 1 169 ? -22.990 26.602 -4.538 1.00 59.55 188 GLU A CA 1
ATOM 1266 C C . GLU A 1 169 ? -23.946 25.521 -5.028 1.00 62.54 188 GLU A C 1
ATOM 1267 O O . GLU A 1 169 ? -25.136 25.649 -4.786 1.00 63.85 188 GLU A O 1
ATOM 1273 N N . ASN A 1 170 ? -23.441 24.454 -5.666 1.00 58.43 189 ASN A N 1
ATOM 1274 C CA . ASN A 1 170 ? -24.282 23.344 -6.132 1.00 58.78 189 ASN A CA 1
ATOM 1275 C C . ASN A 1 170 ? -24.962 22.642 -4.961 1.00 60.52 189 ASN A C 1
ATOM 1276 O O . ASN A 1 170 ? -26.151 22.364 -5.054 1.00 60.38 189 ASN A O 1
ATOM 1281 N N . GLU A 1 171 ? -24.233 22.400 -3.856 1.00 55.09 190 GLU A N 1
ATOM 1282 C CA . GLU A 1 171 ? -24.791 21.725 -2.680 1.00 53.97 190 GLU A CA 1
ATOM 1283 C C . GLU A 1 171 ? -25.931 22.489 -2.039 1.00 58.59 190 GLU A C 1
ATOM 1284 O O . GLU A 1 171 ? -26.953 21.882 -1.721 1.00 59.63 190 GLU A O 1
ATOM 1290 N N . LEU A 1 172 ? -25.756 23.813 -1.863 1.00 53.36 191 LEU A N 1
ATOM 1291 C CA . LEU A 1 172 ? -26.706 24.701 -1.195 1.00 52.07 191 LEU A CA 1
ATOM 1292 C C . LEU A 1 172 ? -27.898 25.041 -2.082 1.00 56.97 191 LEU A C 1
ATOM 1293 O O . LEU A 1 172 ? -29.020 25.164 -1.569 1.00 56.81 191 LEU A O 1
ATOM 1298 N N . THR A 1 173 ? -27.681 25.186 -3.413 1.00 53.12 192 THR A N 1
ATOM 1299 C CA . THR A 1 173 ? -28.823 25.433 -4.305 1.00 53.15 192 THR A CA 1
ATOM 1300 C C . THR A 1 173 ? -29.679 24.153 -4.390 1.00 53.98 192 THR A C 1
ATOM 1301 O O . THR A 1 173 ? -30.885 24.275 -4.495 1.00 53.88 192 THR A O 1
ATOM 1305 N N . LYS A 1 174 ? -29.075 22.940 -4.252 1.00 50.34 193 LYS A N 1
ATOM 1306 C CA . LYS A 1 174 ? -29.827 21.670 -4.241 1.00 50.52 193 LYS A CA 1
ATOM 1307 C C . LYS A 1 174 ? -30.701 21.552 -2.982 1.00 57.17 193 LYS A C 1
ATOM 1308 O O . LYS A 1 174 ? -31.755 20.923 -3.023 1.00 58.10 193 LYS A O 1
ATOM 1314 N N . LYS A 1 175 ? -30.269 22.185 -1.882 1.00 53.38 194 LYS A N 1
ATOM 1315 C CA . LYS A 1 175 ? -30.955 22.186 -0.598 1.00 52.58 194 LYS A CA 1
ATOM 1316 C C . LYS A 1 175 ? -32.188 23.124 -0.608 1.00 59.40 194 LYS A C 1
ATOM 1317 O O . LYS A 1 175 ? -33.096 22.960 0.216 1.00 61.07 194 LYS A O 1
ATOM 1323 N N . GLY A 1 176 ? -32.213 24.061 -1.553 1.00 55.55 195 GLY A N 1
ATOM 1324 C CA . GLY A 1 176 ? -33.280 25.047 -1.710 1.00 56.04 195 GLY A CA 1
ATOM 1325 C C . GLY A 1 176 ? -32.878 26.473 -1.357 1.00 60.59 195 GLY A C 1
ATOM 1326 O O . GLY A 1 176 ? -33.730 27.363 -1.297 1.00 63.18 195 GLY A O 1
ATOM 1327 N N . LEU A 1 177 ? -31.589 26.700 -1.083 1.00 55.75 196 LEU A N 1
ATOM 1328 C CA . LEU A 1 177 ? -31.054 28.025 -0.796 1.00 56.51 196 LEU A CA 1
ATOM 1329 C C . LEU A 1 177 ? -30.785 28.728 -2.132 1.00 61.94 196 LEU A C 1
ATOM 1330 O O . LEU A 1 177 ? -30.663 28.083 -3.178 1.00 58.43 196 LEU A O 1
ATOM 1335 N N . THR A 1 178 ? -30.753 30.056 -2.109 1.00 61.90 197 THR A N 1
ATOM 1336 C CA . THR A 1 178 ? -30.559 30.773 -3.355 1.00 63.57 197 THR A CA 1
ATOM 1337 C C . THR A 1 178 ? -29.480 31.872 -3.199 1.00 68.27 197 THR A C 1
ATOM 1338 O O . THR A 1 178 ? -29.283 32.427 -2.108 1.00 67.05 197 THR A O 1
ATOM 1342 N N . VAL A 1 179 ? -28.733 32.123 -4.292 1.00 65.00 198 VAL A N 1
ATOM 1343 C CA . VAL A 1 179 ? -27.691 33.153 -4.312 1.00 65.07 198 VAL A CA 1
ATOM 1344 C C . VAL A 1 179 ? -28.346 34.561 -4.411 1.00 71.98 198 VAL A C 1
ATOM 1345 O O . VAL A 1 179 ? -29.337 34.760 -5.135 1.00 71.96 198 VAL A O 1
ATOM 1349 N N . ASP A 1 180 ? -27.785 35.518 -3.656 1.00 69.53 199 ASP A N 1
ATOM 1350 C CA . ASP A 1 180 ? -28.123 36.936 -3.662 1.00 71.29 199 ASP A CA 1
ATOM 1351 C C . ASP A 1 180 ? -26.857 37.669 -3.262 1.00 76.76 199 ASP A C 1
ATOM 1352 O O . ASP A 1 180 ? -26.525 37.674 -2.082 1.00 75.66 199 ASP A O 1
ATOM 1357 N N . ILE A 1 181 ? -26.110 38.226 -4.235 1.00 75.53 200 ILE A N 1
ATOM 1358 C CA . ILE A 1 181 ? -24.836 38.908 -3.941 1.00 76.16 200 ILE A CA 1
ATOM 1359 C C . ILE A 1 181 ? -25.086 40.271 -3.279 1.00 79.02 200 ILE A C 1
ATOM 1360 O O . ILE A 1 181 ? -24.246 40.761 -2.522 1.00 77.94 200 ILE A O 1
ATOM 1365 N N . ALA A 1 182 ? -26.244 40.865 -3.556 1.00 76.69 201 ALA A N 1
ATOM 1366 C CA . ALA A 1 182 ? -26.624 42.167 -3.030 1.00 77.22 201 ALA A CA 1
ATOM 1367 C C . ALA A 1 182 ? -26.858 42.139 -1.514 1.00 79.65 201 ALA A C 1
ATOM 1368 O O . ALA A 1 182 ? -26.101 42.775 -0.782 1.00 80.11 201 ALA A O 1
ATOM 1370 N N . LYS A 1 183 ? -27.867 41.397 -1.034 1.00 74.82 202 LYS A N 1
ATOM 1371 C CA . LYS A 1 183 ? -28.170 41.381 0.399 1.00 73.83 202 LYS A CA 1
ATOM 1372 C C . LYS A 1 183 ? -28.347 39.931 0.903 1.00 74.70 202 LYS A C 1
ATOM 1373 O O . LYS A 1 183 ? -29.467 39.526 1.246 1.00 74.17 202 LYS A O 1
ATOM 1379 N N . PRO A 1 184 ? -27.257 39.123 0.938 1.00 68.82 203 PRO A N 1
ATOM 1380 C CA . PRO A 1 184 ? -27.405 37.728 1.394 1.00 66.05 203 PRO A CA 1
ATOM 1381 C C . PRO A 1 184 ? -27.717 37.595 2.893 1.00 67.03 203 PRO A C 1
ATOM 1382 O O . PRO A 1 184 ? -27.251 38.402 3.714 1.00 63.81 203 PRO A O 1
ATOM 1386 N N . ASP A 1 185 ? -28.521 36.557 3.234 1.00 62.17 204 ASP A N 1
ATOM 1387 C CA . ASP A 1 185 ? -28.858 36.202 4.616 1.00 60.24 204 ASP A CA 1
ATOM 1388 C C . ASP A 1 185 ? -27.626 35.605 5.276 1.00 59.70 204 ASP A C 1
ATOM 1389 O O . ASP A 1 185 ? -27.403 35.791 6.469 1.00 56.95 204 ASP A O 1
ATOM 1394 N N . LEU A 1 186 ? -26.812 34.907 4.461 1.00 56.30 205 LEU A N 1
ATOM 1395 C CA . LEU A 1 186 ? -25.580 34.215 4.849 1.00 54.92 205 LEU A CA 1
ATOM 1396 C C . LEU A 1 186 ? -24.401 34.529 3.971 1.00 59.69 205 LEU A C 1
ATOM 1397 O O . LEU A 1 186 ? -24.530 34.602 2.754 1.00 59.10 205 LEU A O 1
ATOM 1402 N N . LEU A 1 187 ? -23.227 34.557 4.578 1.00 58.74 206 LEU A N 1
ATOM 1403 C CA . LEU A 1 187 ? -21.971 34.668 3.866 1.00 60.05 206 LEU A CA 1
ATOM 1404 C C . LEU A 1 187 ? -21.205 33.337 4.014 1.00 61.38 206 LEU A C 1
ATOM 1405 O O . LEU A 1 187 ? -21.077 32.833 5.139 1.00 59.87 206 LEU A O 1
ATOM 1410 N N . ILE A 1 188 ? -20.740 32.747 2.891 1.00 57.50 207 ILE A N 1
ATOM 1411 C CA . ILE A 1 188 ? -19.958 31.506 2.966 1.00 56.44 207 ILE A CA 1
ATOM 1412 C C . ILE A 1 188 ? -18.468 31.864 2.882 1.00 60.72 207 ILE A C 1
ATOM 1413 O O . ILE A 1 188 ? -18.060 32.655 2.032 1.00 60.86 207 ILE A O 1
ATOM 1418 N N . GLN A 1 189 ? -17.679 31.310 3.804 1.00 58.07 208 GLN A N 1
ATOM 1419 C CA . GLN A 1 189 ? -16.234 31.513 3.894 1.00 58.90 208 GLN A CA 1
ATOM 1420 C C . GLN A 1 189 ? -15.510 30.171 3.960 1.00 63.38 208 GLN A C 1
ATOM 1421 O O . GLN A 1 189 ? -15.919 29.271 4.689 1.00 60.35 208 GLN A O 1
ATOM 1427 N N . THR A 1 190 ? -14.444 30.024 3.179 1.00 64.15 209 THR A N 1
ATOM 1428 C CA . THR A 1 190 ? -13.675 28.783 3.223 1.00 63.64 209 THR A CA 1
ATOM 1429 C C . THR A 1 190 ? -12.267 29.064 3.634 1.00 67.44 209 THR A C 1
ATOM 1430 O O . THR A 1 190 ? -11.693 30.113 3.324 1.00 68.31 209 THR A O 1
ATOM 1434 N N . PHE A 1 191 ? -11.740 28.124 4.384 1.00 61.73 210 PHE A N 1
ATOM 1435 C CA . PHE A 1 191 ? -10.367 28.112 4.813 1.00 61.47 210 PHE A CA 1
ATOM 1436 C C . PHE A 1 191 ? -9.776 26.739 4.432 1.00 66.08 210 PHE A C 1
ATOM 1437 O O . PHE A 1 191 ? -10.484 25.732 4.362 1.00 63.20 210 PHE A O 1
ATOM 1445 N N . TYR A 1 192 ? -8.493 26.734 4.105 1.00 66.50 211 TYR A N 1
ATOM 1446 C CA . TYR A 1 192 ? -7.774 25.539 3.657 1.00 67.03 211 TYR A CA 1
ATOM 1447 C C . TYR A 1 192 ? -6.292 25.693 3.935 1.00 73.77 211 TYR A C 1
ATOM 1448 O O . TYR A 1 192 ? -5.783 26.810 4.028 1.00 72.75 211 TYR A O 1
ATOM 1457 N N . PHE A 1 193 ? -5.612 24.566 4.049 1.00 74.14 212 PHE A N 1
ATOM 1458 C CA . PHE A 1 193 ? -4.183 24.473 4.289 1.00 77.17 212 PHE A CA 1
ATOM 1459 C C . PHE A 1 193 ? -3.678 23.134 3.786 1.00 80.55 212 PHE A C 1
ATOM 1460 O O . PHE A 1 193 ? -4.344 22.112 3.964 1.00 77.54 212 PHE A O 1
ATOM 1468 N N . PHE A 1 194 ? -2.486 23.151 3.179 1.00 79.94 213 PHE A N 1
ATOM 1469 C CA . PHE A 1 194 ? -1.762 21.967 2.739 1.00 80.73 213 PHE A CA 1
ATOM 1470 C C . PHE A 1 194 ? -0.262 22.228 2.807 1.00 87.83 213 PHE A C 1
ATOM 1471 O O . PHE A 1 194 ? 0.261 23.108 2.110 1.00 88.34 213 PHE A O 1
ATOM 1479 N N . ASP A 1 195 ? 0.419 21.450 3.661 1.00 85.37 214 ASP A N 1
ATOM 1480 C CA . ASP A 1 195 ? 1.859 21.513 3.858 1.00 87.19 214 ASP A CA 1
ATOM 1481 C C . ASP A 1 195 ? 2.362 20.236 4.537 1.00 88.84 214 ASP A C 1
ATOM 1482 O O . ASP A 1 195 ? 1.557 19.381 4.939 1.00 85.38 214 ASP A O 1
ATOM 1487 N N . LYS A 1 196 ? 3.711 20.108 4.640 1.00 86.21 215 LYS A N 1
ATOM 1488 C CA . LYS A 1 196 ? 4.390 18.979 5.256 1.00 86.14 215 LYS A CA 1
ATOM 1489 C C . LYS A 1 196 ? 4.187 19.000 6.760 1.00 87.66 215 LYS A C 1
ATOM 1490 O O . LYS A 1 196 ? 4.037 20.069 7.344 1.00 86.57 215 LYS A O 1
ATOM 1492 N N . ASN A 1 197 ? 4.142 17.818 7.374 1.00 83.89 216 ASN A N 1
ATOM 1493 C CA . ASN A 1 197 ? 4.019 17.652 8.812 1.00 84.46 216 ASN A CA 1
ATOM 1494 C C . ASN A 1 197 ? 5.421 17.804 9.456 1.00 96.06 216 ASN A C 1
ATOM 1495 O O . ASN A 1 197 ? 6.330 17.033 9.111 1.00 98.13 216 ASN A O 1
ATOM 1500 N N . PRO A 1 198 ? 5.632 18.758 10.402 1.00 95.64 217 PRO A N 1
ATOM 1501 C CA . PRO A 1 198 ? 6.958 18.869 11.045 1.00 98.42 217 PRO A CA 1
ATOM 1502 C C . PRO A 1 198 ? 7.311 17.603 11.842 1.00 106.45 217 PRO A C 1
ATOM 1503 O O . PRO A 1 198 ? 8.468 17.175 11.823 1.00 108.25 217 PRO A O 1
ATOM 1507 N N . ASN A 1 199 ? 6.289 16.954 12.456 1.00 103.98 218 ASN A N 1
ATOM 1508 C CA . ASN A 1 199 ? 6.418 15.716 13.240 1.00 105.24 218 ASN A CA 1
ATOM 1509 C C . ASN A 1 199 ? 6.711 14.448 12.365 1.00 111.24 218 ASN A C 1
ATOM 1510 O O . ASN A 1 199 ? 6.730 13.345 12.919 1.00 111.91 218 ASN A O 1
ATOM 1512 N N . TYR A 1 200 ? 6.962 14.596 11.029 1.00 107.81 219 TYR A N 1
ATOM 1513 C CA . TYR A 1 200 ? 7.318 13.471 10.148 1.00 108.11 219 TYR A CA 1
ATOM 1514 C C . TYR A 1 200 ? 8.831 13.213 10.238 1.00 117.11 219 TYR A C 1
ATOM 1515 O O . TYR A 1 200 ? 9.628 14.126 9.977 1.00 117.15 219 TYR A O 1
ATOM 1524 N N . LEU A 1 201 ? 9.220 11.981 10.620 1.00 117.24 220 LEU A N 1
ATOM 1525 C CA . LEU A 1 201 ? 10.631 11.643 10.817 1.00 121.43 220 LEU A CA 1
ATOM 1526 C C . LEU A 1 201 ? 11.243 10.804 9.683 1.00 131.12 220 LEU A C 1
ATOM 1527 O O . LEU A 1 201 ? 12.371 10.312 9.822 1.00 134.21 220 LEU A O 1
ATOM 1532 N N . GLY A 1 202 ? 10.535 10.691 8.566 1.00 128.53 221 GLY A N 1
ATOM 1533 C CA . GLY A 1 202 ? 10.988 9.898 7.427 1.00 130.73 221 GLY A CA 1
ATOM 1534 C C . GLY A 1 202 ? 10.918 8.418 7.746 1.00 138.45 221 GLY A C 1
ATOM 1535 O O . GLY A 1 202 ? 11.769 7.640 7.298 1.00 139.95 221 GLY A O 1
ATOM 1536 N N . ALA A 1 203 ? 9.896 8.042 8.563 1.00 135.67 222 ALA A N 1
ATOM 1537 C CA . ALA A 1 203 ? 9.624 6.685 9.049 1.00 136.60 222 ALA A CA 1
ATOM 1538 C C . ALA A 1 203 ? 8.132 6.311 8.912 1.00 137.54 222 ALA A C 1
ATOM 1539 O O . ALA A 1 203 ? 7.259 7.158 9.120 1.00 134.97 222 ALA A O 1
ATOM 1541 N N . ASN A 1 204 ? 7.859 5.033 8.551 1.00 134.32 223 ASN A N 1
ATOM 1542 C CA . ASN A 1 204 ? 6.524 4.450 8.366 1.00 152.73 223 ASN A CA 1
ATOM 1543 C C . ASN A 1 204 ? 6.574 2.921 8.495 1.00 171.63 223 ASN A C 1
ATOM 1544 O O . ASN A 1 204 ? 7.204 2.387 9.409 1.00 131.69 223 ASN A O 1
ATOM 1546 N N . GLU A 1 209 ? 3.733 1.458 18.422 1.00 109.24 228 GLU A N 1
ATOM 1547 C CA . GLU A 1 209 ? 3.575 1.218 19.858 1.00 109.96 228 GLU A CA 1
ATOM 1548 C C . GLU A 1 209 ? 2.633 2.268 20.517 1.00 111.21 228 GLU A C 1
ATOM 1549 O O . GLU A 1 209 ? 2.335 3.303 19.907 1.00 109.65 228 GLU A O 1
ATOM 1551 N N . LYS A 1 210 ? 2.137 1.970 21.747 1.00 106.02 229 LYS A N 1
ATOM 1552 C CA . LYS A 1 210 ? 1.280 2.868 22.534 1.00 102.89 229 LYS A CA 1
ATOM 1553 C C . LYS A 1 210 ? 2.133 3.477 23.643 1.00 104.62 229 LYS A C 1
ATOM 1554 O O . LYS A 1 210 ? 2.734 2.739 24.442 1.00 106.11 229 LYS A O 1
ATOM 1556 N N . GLU A 1 211 ? 2.224 4.829 23.647 1.00 96.17 230 GLU A N 1
ATOM 1557 C CA . GLU A 1 211 ? 3.036 5.605 24.583 1.00 94.54 230 GLU A CA 1
ATOM 1558 C C . GLU A 1 211 ? 2.200 6.143 25.766 1.00 93.01 230 GLU A C 1
ATOM 1559 O O . GLU A 1 211 ? 0.981 6.319 25.615 1.00 89.73 230 GLU A O 1
ATOM 1561 N N . PRO A 1 212 ? 2.815 6.382 26.961 1.00 89.02 231 PRO A N 1
ATOM 1562 C CA . PRO A 1 212 ? 2.026 6.944 28.075 1.00 87.48 231 PRO A CA 1
ATOM 1563 C C . PRO A 1 212 ? 1.788 8.445 27.876 1.00 87.24 231 PRO A C 1
ATOM 1564 O O . PRO A 1 212 ? 2.527 9.100 27.132 1.00 85.83 231 PRO A O 1
ATOM 1568 N N . THR A 1 213 ? 0.739 8.976 28.519 1.00 81.68 232 THR A N 1
ATOM 1569 C CA . THR A 1 213 ? 0.385 10.393 28.460 1.00 79.15 232 THR A CA 1
ATOM 1570 C C . THR A 1 213 ? 0.985 11.116 29.683 1.00 82.78 232 THR A C 1
ATOM 1571 O O . THR A 1 213 ? 0.642 10.790 30.825 1.00 82.82 232 THR A O 1
ATOM 1575 N N . TYR A 1 214 ? 1.908 12.060 29.440 1.00 78.48 233 TYR A N 1
ATOM 1576 C CA . TYR A 1 214 ? 2.472 12.885 30.512 1.00 78.94 233 TYR A CA 1
ATOM 1577 C C . TYR A 1 214 ? 2.047 14.317 30.287 1.00 77.36 233 TYR A C 1
ATOM 1578 O O . TYR A 1 214 ? 2.036 14.792 29.146 1.00 76.71 233 TYR A O 1
ATOM 1587 N N . ARG A 1 215 ? 1.559 14.962 31.343 1.00 68.86 234 ARG A N 1
ATOM 1588 C CA . ARG A 1 215 ? 1.142 16.359 31.283 1.00 64.33 234 ARG A CA 1
ATOM 1589 C C . ARG A 1 215 ? 1.607 17.050 32.540 1.00 64.42 234 ARG A C 1
ATOM 1590 O O . ARG A 1 215 ? 1.854 16.382 33.551 1.00 65.38 234 ARG A O 1
ATOM 1598 N N . TYR A 1 216 ? 1.706 18.384 32.497 1.00 55.60 235 TYR A N 1
ATOM 1599 C CA . TYR A 1 216 ? 2.122 19.108 33.674 1.00 54.37 235 TYR A CA 1
ATOM 1600 C C . TYR A 1 216 ? 0.880 19.512 34.477 1.00 58.76 235 TYR A C 1
ATOM 1601 O O . TYR A 1 216 ? -0.115 19.986 33.920 1.00 55.65 235 TYR A O 1
ATOM 1610 N N . ASN A 1 217 ? 0.942 19.289 35.782 1.00 57.87 236 ASN A N 1
ATOM 1611 C CA . ASN A 1 217 ? -0.158 19.579 36.675 1.00 58.05 236 ASN A CA 1
ATOM 1612 C C . ASN A 1 217 ? 0.274 20.719 37.610 1.00 61.79 236 ASN A C 1
ATOM 1613 O O . ASN A 1 217 ? 1.042 20.485 38.556 1.00 62.42 236 ASN A O 1
ATOM 1618 N N . PHE A 1 218 ? -0.219 21.957 37.327 1.00 56.85 237 PHE A N 1
ATOM 1619 C CA . PHE A 1 218 ? 0.135 23.179 38.074 1.00 57.45 237 PHE A CA 1
ATOM 1620 C C . PHE A 1 218 ? -0.267 23.081 39.542 1.00 65.97 237 PHE A C 1
ATOM 1621 O O . PHE A 1 218 ? 0.501 23.536 40.401 1.00 69.87 237 PHE A O 1
ATOM 1629 N N . SER A 1 219 ? -1.394 22.386 39.837 1.00 62.94 238 SER A N 1
ATOM 1630 C CA . SER A 1 219 ? -1.940 22.139 41.189 1.00 64.54 238 SER A CA 1
ATOM 1631 C C . SER A 1 219 ? -0.955 21.400 42.065 1.00 71.74 238 SER A C 1
ATOM 1632 O O . SER A 1 219 ? -0.955 21.614 43.275 1.00 74.02 238 SER A O 1
ATOM 1635 N N . HIS A 1 220 ? -0.119 20.537 41.467 1.00 70.25 239 HIS A N 1
ATOM 1636 C CA . HIS A 1 220 ? 0.882 19.746 42.196 1.00 73.69 239 HIS A CA 1
ATOM 1637 C C . HIS A 1 220 ? 2.314 20.124 41.823 1.00 77.97 239 HIS A C 1
ATOM 1638 O O . HIS A 1 220 ? 3.253 19.606 42.439 1.00 78.67 239 HIS A O 1
ATOM 1645 N N . SER A 1 221 ? 2.479 21.033 40.820 1.00 73.72 240 SER A N 1
ATOM 1646 C CA . SER A 1 221 ? 3.775 21.545 40.335 1.00 73.91 240 SER A CA 1
ATOM 1647 C C . SER A 1 221 ? 4.731 20.395 39.915 1.00 76.72 240 SER A C 1
ATOM 1648 O O . SER A 1 221 ? 5.905 20.360 40.312 1.00 78.67 240 SER A O 1
ATOM 1651 N N . LYS A 1 222 ? 4.199 19.457 39.104 1.00 69.59 241 LYS A N 1
ATOM 1652 C CA . LYS A 1 222 ? 4.936 18.306 38.605 1.00 70.32 241 LYS A CA 1
ATOM 1653 C C . LYS A 1 222 ? 4.275 17.679 37.385 1.00 71.71 241 LYS A C 1
ATOM 1654 O O . LYS A 1 222 ? 3.067 17.858 37.158 1.00 70.73 241 LYS A O 1
ATOM 1668 N N . GLU A 1 224 ? 2.825 14.457 35.375 1.00 63.26 243 GLU A N 1
ATOM 1669 C CA . GLU A 1 224 ? 2.082 13.296 35.862 1.00 62.33 243 GLU A CA 1
ATOM 1670 C C . GLU A 1 224 ? 1.643 12.436 34.717 1.00 65.32 243 GLU A C 1
ATOM 1671 O O . GLU A 1 224 ? 1.483 12.934 33.599 1.00 61.84 243 GLU A O 1
ATOM 1677 N N . LYS A 1 225 ? 1.442 11.136 34.996 1.00 65.02 244 LYS A N 1
ATOM 1678 C CA . LYS A 1 225 ? 0.878 10.193 34.043 1.00 64.67 244 LYS A CA 1
ATOM 1679 C C . LYS A 1 225 ? -0.621 10.423 34.063 1.00 66.62 244 LYS A C 1
ATOM 1680 O O . LYS A 1 225 ? -1.197 10.708 35.122 1.00 66.34 244 LYS A O 1
ATOM 1686 N N . PHE A 1 226 ? -1.240 10.385 32.895 1.00 62.67 245 PHE A N 1
ATOM 1687 C CA . PHE A 1 226 ? -2.677 10.577 32.795 1.00 61.82 245 PHE A CA 1
ATOM 1688 C C . PHE A 1 226 ? -3.268 9.394 32.064 1.00 69.22 245 PHE A C 1
ATOM 1689 O O . PHE A 1 226 ? -2.608 8.865 31.165 1.00 69.30 245 PHE A O 1
ATOM 1697 N N . PRO A 1 227 ? -4.502 8.954 32.429 1.00 68.52 246 PRO A N 1
ATOM 1698 C CA . PRO A 1 227 ? -5.091 7.772 31.766 1.00 68.53 246 PRO A CA 1
ATOM 1699 C C . PRO A 1 227 ? -5.677 8.084 30.378 1.00 71.14 246 PRO A C 1
ATOM 1700 O O . PRO A 1 227 ? -6.765 7.602 30.032 1.00 72.02 246 PRO A O 1
ATOM 1704 N N . PHE A 1 228 ? -4.955 8.865 29.564 1.00 64.82 247 PHE A N 1
ATOM 1705 C CA . PHE A 1 228 ? -5.456 9.249 28.240 1.00 61.30 247 PHE A CA 1
ATOM 1706 C C . PHE A 1 228 ? -4.660 8.548 27.158 1.00 66.60 247 PHE A C 1
ATOM 1707 O O . PHE A 1 228 ? -3.510 8.198 27.379 1.00 66.31 247 PHE A O 1
ATOM 1715 N N . LEU A 1 229 ? -5.255 8.341 25.992 1.00 65.77 248 LEU A N 1
ATOM 1716 C CA . LEU A 1 229 ? -4.546 7.667 24.913 1.00 68.14 248 LEU A CA 1
ATOM 1717 C C . LEU A 1 229 ? -3.636 8.645 24.175 1.00 75.98 248 LEU A C 1
ATOM 1718 O O . LEU A 1 229 ? -4.115 9.645 23.624 1.00 72.23 248 LEU A O 1
ATOM 1723 N N . ASN A 1 230 ? -2.322 8.360 24.182 1.00 78.96 249 ASN A N 1
ATOM 1724 C CA . ASN A 1 230 ? -1.319 9.184 23.502 1.00 80.89 249 ASN A CA 1
ATOM 1725 C C . ASN A 1 230 ? -1.096 8.646 22.076 1.00 91.40 249 ASN A C 1
ATOM 1726 O O . ASN A 1 230 ? -0.233 7.778 21.846 1.00 92.50 249 ASN A O 1
ATOM 1731 N N . TYR A 1 231 ? -1.912 9.175 21.128 1.00 90.48 250 TYR A N 1
ATOM 1732 C CA . TYR A 1 231 ? -1.937 8.830 19.699 1.00 91.25 250 TYR A CA 1
ATOM 1733 C C . TYR A 1 231 ? -0.810 9.515 18.867 1.00 100.58 250 TYR A C 1
ATOM 1734 O O . TYR A 1 231 ? -0.721 9.254 17.661 1.00 99.85 250 TYR A O 1
ATOM 1736 N N . ALA A 1 232 ? 0.054 10.357 19.512 1.00 101.18 251 ALA A N 1
ATOM 1737 C CA . ALA A 1 232 ? 1.153 11.151 18.920 1.00 102.56 251 ALA A CA 1
ATOM 1738 C C . ALA A 1 232 ? 2.089 10.373 17.947 1.00 110.94 251 ALA A C 1
ATOM 1739 O O . ALA A 1 232 ? 2.726 11.006 17.096 1.00 111.10 251 ALA A O 1
ATOM 1741 N N . ALA A 1 233 ? 2.170 9.027 18.079 1.00 109.86 252 ALA A N 1
ATOM 1742 C CA . ALA A 1 233 ? 2.979 8.146 17.230 1.00 111.05 252 ALA A CA 1
ATOM 1743 C C . ALA A 1 233 ? 2.348 7.971 15.824 1.00 114.10 252 ALA A C 1
ATOM 1744 O O . ALA A 1 233 ? 3.082 7.905 14.837 1.00 114.53 252 ALA A O 1
ATOM 1746 N N . ALA A 1 234 ? 1.001 7.917 15.735 1.00 109.26 253 ALA A N 1
ATOM 1747 C CA . ALA A 1 234 ? 0.258 7.795 14.465 1.00 107.45 253 ALA A CA 1
ATOM 1748 C C . ALA A 1 234 ? 0.313 9.106 13.655 1.00 109.09 253 ALA A C 1
ATOM 1749 O O . ALA A 1 234 ? 0.209 9.073 12.426 1.00 108.18 253 ALA A O 1
ATOM 1751 N N . GLU A 1 235 ? 0.471 10.252 14.357 1.00 104.15 254 GLU A N 1
ATOM 1752 C CA . GLU A 1 235 ? 0.591 11.592 13.779 1.00 102.55 254 GLU A CA 1
ATOM 1753 C C . GLU A 1 235 ? 1.900 11.718 13.012 1.00 105.78 254 GLU A C 1
ATOM 1754 O O . GLU A 1 235 ? 1.929 12.343 11.951 1.00 104.99 254 GLU A O 1
ATOM 1760 N N . ALA A 1 236 ? 2.979 11.109 13.551 1.00 102.30 255 ALA A N 1
ATOM 1761 C CA . ALA A 1 236 ? 4.324 11.086 12.970 1.00 102.66 255 ALA A CA 1
ATOM 1762 C C . ALA A 1 236 ? 4.373 10.328 11.618 1.00 103.49 255 ALA A C 1
ATOM 1763 O O . ALA A 1 236 ? 5.233 10.618 10.789 1.00 103.60 255 ALA A O 1
ATOM 1765 N N . GLU A 1 237 ? 3.446 9.378 11.404 1.00 97.61 256 GLU A N 1
ATOM 1766 C CA . GLU A 1 237 ? 3.328 8.564 10.183 1.00 96.82 256 GLU A CA 1
ATOM 1767 C C . GLU A 1 237 ? 2.956 9.400 8.932 1.00 97.02 256 GLU A C 1
ATOM 1768 O O . GLU A 1 237 ? 3.223 8.960 7.805 1.00 96.64 256 GLU A O 1
ATOM 1774 N N . ALA A 1 238 ? 2.339 10.590 9.137 1.00 89.93 257 ALA A N 1
ATOM 1775 C CA . ALA A 1 238 ? 1.893 11.492 8.073 1.00 87.23 257 ALA A CA 1
ATOM 1776 C C . ALA A 1 238 ? 2.987 12.469 7.626 1.00 88.23 257 ALA A C 1
ATOM 1777 O O . ALA A 1 238 ? 3.500 13.221 8.449 1.00 86.47 257 ALA A O 1
ATOM 1779 N N . GLU A 1 239 ? 3.302 12.491 6.313 1.00 84.14 258 GLU A N 1
ATOM 1780 C CA . GLU A 1 239 ? 4.285 13.433 5.749 1.00 84.30 258 GLU A CA 1
ATOM 1781 C C . GLU A 1 239 ? 3.665 14.795 5.617 1.00 84.16 258 GLU A C 1
ATOM 1782 O O . GLU A 1 239 ? 4.322 15.791 5.884 1.00 84.14 258 GLU A O 1
ATOM 1788 N N . TYR A 1 240 ? 2.396 14.825 5.152 1.00 78.00 259 TYR A N 1
ATOM 1789 C CA . TYR A 1 240 ? 1.610 16.022 4.851 1.00 75.13 259 TYR A CA 1
ATOM 1790 C C . TYR A 1 240 ? 0.358 16.187 5.734 1.00 74.36 259 TYR A C 1
ATOM 1791 O O . TYR A 1 240 ? -0.227 15.215 6.228 1.00 71.21 259 TYR A O 1
ATOM 1800 N N . LEU A 1 241 ? -0.068 17.444 5.875 1.00 70.27 260 LEU A N 1
ATOM 1801 C CA . LEU A 1 241 ? -1.272 17.820 6.620 1.00 68.12 260 LEU A CA 1
ATOM 1802 C C . LEU A 1 241 ? -2.212 18.586 5.709 1.00 66.91 260 LEU A C 1
ATOM 1803 O O . LEU A 1 241 ? -1.776 19.463 4.941 1.00 65.20 260 LEU A O 1
ATOM 1808 N N . LEU A 1 242 ? -3.494 18.223 5.776 1.00 60.99 261 LEU A N 1
ATOM 1809 C CA . LEU A 1 242 ? -4.533 18.859 4.980 1.00 59.68 261 LEU A CA 1
ATOM 1810 C C . LEU A 1 242 ? -5.645 19.380 5.881 1.00 63.24 261 LEU A C 1
ATOM 1811 O O . LEU A 1 242 ? -6.202 18.644 6.718 1.00 61.52 261 LEU A O 1
ATOM 1816 N N . GLN A 1 243 ? -5.999 20.643 5.645 1.00 59.44 262 GLN A N 1
ATOM 1817 C CA . GLN A 1 243 ? -7.117 21.275 6.308 1.00 58.80 262 GLN A CA 1
ATOM 1818 C C . GLN A 1 243 ? -8.064 21.840 5.251 1.00 60.47 262 GLN A C 1
ATOM 1819 O O . GLN A 1 243 ? -7.623 22.422 4.256 1.00 60.46 262 GLN A O 1
ATOM 1825 N N . PHE A 1 244 ? -9.360 21.647 5.463 1.00 54.42 263 PHE A N 1
ATOM 1826 C CA . PHE A 1 244 ? -10.388 22.182 4.580 1.00 53.20 263 PHE A CA 1
ATOM 1827 C C . PHE A 1 244 ? -11.635 22.454 5.418 1.00 57.26 263 PHE A C 1
ATOM 1828 O O . PHE A 1 244 ? -12.118 21.576 6.134 1.00 58.27 263 PHE A O 1
ATOM 1836 N N . GLY A 1 245 ? -12.101 23.689 5.367 1.00 53.22 264 GLY A N 1
ATOM 1837 C CA . GLY A 1 245 ? -13.267 24.111 6.128 1.00 52.23 264 GLY A CA 1
ATOM 1838 C C . GLY A 1 245 ? -14.256 24.983 5.388 1.00 55.11 264 GLY A C 1
ATOM 1839 O O . GLY A 1 245 ? -13.894 25.701 4.448 1.00 54.57 264 GLY A O 1
ATOM 1840 N N . ILE A 1 246 ? -15.532 24.889 5.812 1.00 50.99 265 ILE A N 1
ATOM 1841 C CA . ILE A 1 246 ? -16.651 25.702 5.329 1.00 49.93 265 ILE A CA 1
ATOM 1842 C C . ILE A 1 246 ? -17.196 26.450 6.564 1.00 57.44 265 ILE A C 1
ATOM 1843 O O . ILE A 1 246 ? -17.439 25.831 7.610 1.00 56.78 265 ILE A O 1
ATOM 1848 N N . ARG A 1 247 ? -17.354 27.781 6.428 1.00 56.15 266 ARG A N 1
ATOM 1849 C CA A ARG A 1 247 ? -17.877 28.658 7.472 0.50 56.13 266 ARG A CA 1
ATOM 1850 C CA B ARG A 1 247 ? -17.862 28.679 7.461 0.50 55.98 266 ARG A CA 1
ATOM 1851 C C . ARG A 1 247 ? -19.142 29.319 6.953 1.00 59.51 266 ARG A C 1
ATOM 1852 O O . ARG A 1 247 ? -19.102 29.943 5.888 1.00 60.35 266 ARG A O 1
ATOM 1867 N N . ILE A 1 248 ? -20.297 29.140 7.672 1.00 53.76 267 ILE A N 1
ATOM 1868 C CA . ILE A 1 248 ? -21.584 29.759 7.258 1.00 52.94 267 ILE A CA 1
ATOM 1869 C C . ILE A 1 248 ? -21.892 30.907 8.250 1.00 55.76 267 ILE A C 1
ATOM 1870 O O . ILE A 1 248 ? -22.289 30.654 9.396 1.00 54.40 267 ILE A O 1
ATOM 1875 N N . ILE A 1 249 ? -21.656 32.163 7.815 1.00 53.23 268 ILE A N 1
ATOM 1876 C CA . ILE A 1 249 ? -21.780 33.340 8.683 1.00 53.32 268 ILE A CA 1
ATOM 1877 C C . ILE A 1 249 ? -23.103 34.090 8.471 1.00 58.36 268 ILE A C 1
ATOM 1878 O O . ILE A 1 249 ? -23.397 34.545 7.365 1.00 60.69 268 ILE A O 1
ATOM 1883 N N . ASP A 1 250 ? -23.846 34.280 9.569 1.00 53.22 269 ASP A N 1
ATOM 1884 C CA . ASP A 1 250 ? -25.099 35.033 9.657 1.00 53.39 269 ASP A CA 1
ATOM 1885 C C . ASP A 1 250 ? -24.869 36.500 9.313 1.00 59.99 269 ASP A C 1
ATOM 1886 O O . ASP A 1 250 ? -23.936 37.112 9.842 1.00 61.15 269 ASP A O 1
ATOM 1891 N N . GLN A 1 251 ? -25.746 37.074 8.472 1.00 56.75 270 GLN A N 1
ATOM 1892 C CA . GLN A 1 251 ? -25.689 38.481 8.087 1.00 57.73 270 GLN A CA 1
ATOM 1893 C C . GLN A 1 251 ? -26.924 39.237 8.544 1.00 68.41 270 GLN A C 1
ATOM 1894 O O . GLN A 1 251 ? -26.922 40.469 8.497 1.00 70.94 270 GLN A O 1
ATOM 1900 N N . LYS A 1 252 ? -27.993 38.531 8.956 1.00 67.28 271 LYS A N 1
ATOM 1901 C CA . LYS A 1 252 ? -29.243 39.211 9.297 1.00 68.95 271 LYS A CA 1
ATOM 1902 C C . LYS A 1 252 ? -29.674 39.146 10.787 1.00 73.08 271 LYS A C 1
ATOM 1903 O O . LYS A 1 252 ? -30.032 40.190 11.308 1.00 74.78 271 LYS A O 1
ATOM 1909 N N . ASP A 1 253 ? -29.684 37.969 11.454 1.00 68.28 272 ASP A N 1
ATOM 1910 C CA . ASP A 1 253 ? -30.187 37.843 12.831 1.00 68.21 272 ASP A CA 1
ATOM 1911 C C . ASP A 1 253 ? -29.229 38.455 13.838 1.00 71.82 272 ASP A C 1
ATOM 1912 O O . ASP A 1 253 ? -29.675 39.277 14.625 1.00 74.71 272 ASP A O 1
ATOM 1917 N N . ILE A 1 254 ? -27.949 38.013 13.864 1.00 65.02 273 ILE A N 1
ATOM 1918 C CA . ILE A 1 254 ? -26.839 38.514 14.707 1.00 63.03 273 ILE A CA 1
ATOM 1919 C C . ILE A 1 254 ? -25.642 38.570 13.753 1.00 66.63 273 ILE A C 1
ATOM 1920 O O . ILE A 1 254 ? -24.933 37.572 13.605 1.00 67.26 273 ILE A O 1
ATOM 1925 N N . PRO A 1 255 ? -25.492 39.660 12.976 1.00 63.30 274 PRO A N 1
ATOM 1926 C CA . PRO A 1 255 ? -24.428 39.697 11.955 1.00 63.17 274 PRO A CA 1
ATOM 1927 C C . PRO A 1 255 ? -23.038 39.341 12.481 1.00 65.93 274 PRO A C 1
ATOM 1928 O O . PRO A 1 255 ? -22.654 39.814 13.540 1.00 67.36 274 PRO A O 1
ATOM 1932 N N . GLY A 1 256 ? -22.326 38.482 11.763 1.00 59.99 275 GLY A N 1
ATOM 1933 C CA . GLY A 1 256 ? -20.974 38.071 12.129 1.00 58.15 275 GLY A CA 1
ATOM 1934 C C . GLY A 1 256 ? -20.891 36.776 12.910 1.00 61.49 275 GLY A C 1
ATOM 1935 O O . GLY A 1 256 ? -19.812 36.186 13.005 1.00 60.84 275 GLY A O 1
ATOM 1936 N N . ARG A 1 257 ? -22.030 36.333 13.488 1.00 58.35 276 ARG A N 1
ATOM 1937 C CA . ARG A 1 257 ? -22.165 35.075 14.235 1.00 56.61 276 ARG A CA 1
ATOM 1938 C C . ARG A 1 257 ? -22.014 33.906 13.282 1.00 58.39 276 ARG A C 1
ATOM 1939 O O . ARG A 1 257 ? -22.703 33.851 12.262 1.00 57.23 276 ARG A O 1
ATOM 1947 N N . VAL A 1 258 ? -21.100 32.978 13.605 1.00 53.82 277 VAL A N 1
ATOM 1948 C CA . VAL A 1 258 ? -20.916 31.770 12.810 1.00 51.42 277 VAL A CA 1
ATOM 1949 C C . VAL A 1 258 ? -22.019 30.808 13.226 1.00 53.74 277 VAL A C 1
ATOM 1950 O O . VAL A 1 258 ? -22.114 30.437 14.406 1.00 51.77 277 VAL A O 1
ATOM 1954 N N . LEU A 1 259 ? -22.898 30.471 12.267 1.00 51.01 278 LEU A N 1
ATOM 1955 C CA . LEU A 1 259 ? -24.041 29.583 12.499 1.00 50.20 278 LEU A CA 1
ATOM 1956 C C . LEU A 1 259 ? -23.614 28.130 12.487 1.00 51.44 278 LEU A C 1
ATOM 1957 O O . LEU A 1 259 ? -24.024 27.347 13.344 1.00 50.94 278 LEU A O 1
ATOM 1962 N N . TRP A 1 260 ? -22.792 27.784 11.512 1.00 46.83 279 TRP A N 1
ATOM 1963 C CA . TRP A 1 260 ? -22.352 26.428 11.245 1.00 47.50 279 TRP A CA 1
ATOM 1964 C C . TRP A 1 260 ? -20.977 26.473 10.593 1.00 52.91 279 TRP A C 1
ATOM 1965 O O . TRP A 1 260 ? -20.720 27.321 9.706 1.00 51.55 279 TRP A O 1
ATOM 1976 N N . GLU A 1 261 ? -20.095 25.566 11.049 1.00 50.11 280 GLU A N 1
ATOM 1977 C CA . GLU A 1 261 ? -18.729 25.436 10.568 1.00 50.15 280 GLU A CA 1
ATOM 1978 C C . GLU A 1 261 ? -18.369 23.971 10.539 1.00 52.13 280 GLU A C 1
ATOM 1979 O O . GLU A 1 261 ? -18.666 23.241 11.485 1.00 51.84 280 GLU A O 1
ATOM 1985 N N . CYS A 1 262 ? -17.793 23.531 9.420 1.00 48.48 281 CYS A N 1
ATOM 1986 C CA . CYS A 1 262 ? -17.331 22.167 9.226 1.00 48.63 281 CYS A CA 1
ATOM 1987 C C . CYS A 1 262 ? -15.898 22.207 8.752 1.00 52.10 281 CYS A C 1
ATOM 1988 O O . CYS A 1 262 ? -15.577 22.887 7.765 1.00 50.53 281 CYS A O 1
ATOM 1991 N N . GLU A 1 263 ? -15.022 21.551 9.531 1.00 49.83 282 GLU A N 1
ATOM 1992 C CA . GLU A 1 263 ? -13.584 21.506 9.300 1.00 50.36 282 GLU A CA 1
ATOM 1993 C C . GLU A 1 263 ? -13.116 20.071 9.171 1.00 54.19 282 GLU A C 1
ATOM 1994 O O . GLU A 1 263 ? -13.362 19.244 10.039 1.00 53.65 282 GLU A O 1
ATOM 2000 N N . ALA A 1 264 ? -12.472 19.783 8.063 1.00 53.17 283 ALA A N 1
ATOM 2001 C CA . ALA A 1 264 ? -11.864 18.485 7.786 1.00 54.42 283 ALA A CA 1
ATOM 2002 C C . ALA A 1 264 ? -10.357 18.599 8.001 1.00 57.69 283 ALA A C 1
ATOM 2003 O O . ALA A 1 264 ? -9.714 19.532 7.476 1.00 55.95 283 ALA A O 1
ATOM 2005 N N . ASN A 1 265 ? -9.818 17.689 8.824 1.00 54.80 284 ASN A N 1
ATOM 2006 C CA . ASN A 1 265 ? -8.392 17.602 9.114 1.00 56.74 284 ASN A CA 1
ATOM 2007 C C . ASN A 1 265 ? -7.930 16.201 8.771 1.00 63.13 284 ASN A C 1
ATOM 2008 O O . ASN A 1 265 ? -8.308 15.218 9.422 1.00 63.42 284 ASN A O 1
ATOM 2013 N N . GLU A 1 266 ? -7.159 16.120 7.684 1.00 60.98 285 GLU A N 1
ATOM 2014 C CA . GLU A 1 266 ? -6.705 14.871 7.086 1.00 61.58 285 GLU A CA 1
ATOM 2015 C C . GLU A 1 266 ? -5.196 14.633 7.262 1.00 64.97 285 GLU A C 1
ATOM 2016 O O . GLU A 1 266 ? -4.405 15.550 7.045 1.00 63.07 285 GLU A O 1
ATOM 2022 N N . LEU A 1 267 ? -4.807 13.409 7.677 1.00 64.96 286 LEU A N 1
ATOM 2023 C CA . LEU A 1 267 ? -3.380 13.020 7.813 1.00 67.57 286 LEU A CA 1
ATOM 2024 C C . LEU A 1 267 ? -2.956 12.307 6.532 1.00 70.16 286 LEU A C 1
ATOM 2025 O O . LEU A 1 267 ? -3.440 11.208 6.235 1.00 67.35 286 LEU A O 1
ATOM 2030 N N . LEU A 1 268 ? -2.081 12.954 5.762 1.00 69.75 287 LEU A N 1
ATOM 2031 C CA . LEU A 1 268 ? -1.696 12.465 4.450 1.00 72.10 287 LEU A CA 1
ATOM 2032 C C . LEU A 1 268 ? -0.346 11.773 4.341 1.00 78.55 287 LEU A C 1
ATOM 2033 O O . LEU A 1 26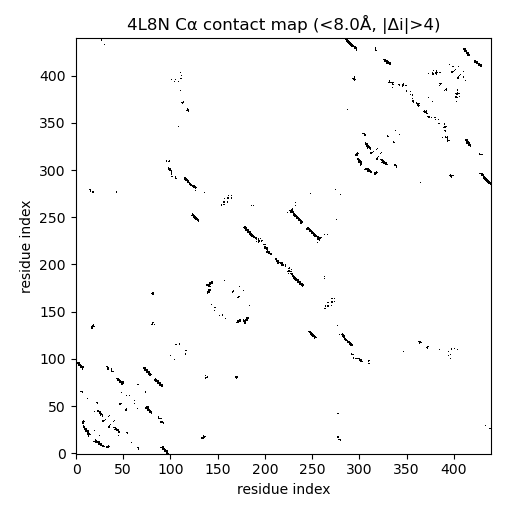8 ? 0.659 12.182 4.937 1.00 77.91 287 LEU A O 1
ATOM 2038 N N . GLU A 1 269 ? -0.358 10.741 3.477 1.00 77.94 288 GLU A N 1
ATOM 2039 C CA . GLU A 1 269 ? 0.754 9.872 3.078 1.00 80.20 288 GLU A CA 1
ATOM 2040 C C . GLU A 1 269 ? 1.508 10.506 1.903 1.00 86.58 288 GLU A C 1
ATOM 2041 O O . GLU A 1 269 ? 2.741 10.500 1.912 1.00 89.50 288 GLU A O 1
ATOM 2047 N N . ASP A 1 270 ? 0.777 11.054 0.896 1.00 81.03 289 ASP A N 1
ATOM 2048 C CA . ASP A 1 270 ? 1.384 11.703 -0.276 1.00 81.42 289 ASP A CA 1
ATOM 2049 C C . ASP A 1 270 ? 0.857 13.114 -0.468 1.00 81.15 289 ASP A C 1
ATOM 2050 O O . ASP A 1 270 ? 0.008 13.561 0.301 1.00 79.06 289 ASP A O 1
ATOM 2055 N N . SER A 1 271 ? 1.366 13.816 -1.498 1.00 76.84 290 SER A N 1
ATOM 2056 C CA . SER A 1 271 ? 0.898 15.136 -1.889 1.00 75.70 290 SER A CA 1
ATOM 2057 C C . SER A 1 271 ? -0.514 14.997 -2.455 1.00 77.81 290 SER A C 1
ATOM 2058 O O . SER A 1 271 ? -0.831 13.982 -3.088 1.00 77.84 290 SER A O 1
ATOM 2061 N N . TYR A 1 272 ? -1.378 15.984 -2.179 1.00 71.87 291 TYR A N 1
ATOM 2062 C CA . TYR A 1 272 ? -2.774 15.953 -2.612 1.00 68.66 291 TYR A CA 1
ATOM 2063 C C . TYR A 1 272 ? -3.327 17.362 -2.922 1.00 70.92 291 TYR A C 1
ATOM 2064 O O . TYR A 1 272 ? -2.979 18.342 -2.251 1.00 70.75 291 TYR A O 1
ATOM 2073 N N . ARG A 1 273 ? -4.173 17.444 -3.967 1.00 66.48 292 ARG A N 1
ATOM 2074 C CA . ARG A 1 273 ? -4.805 18.674 -4.471 1.00 65.82 292 ARG A CA 1
ATOM 2075 C C . ARG A 1 273 ? -6.052 19.053 -3.649 1.00 67.91 292 ARG A C 1
ATOM 2076 O O . ARG A 1 273 ? -6.950 18.225 -3.468 1.00 66.16 292 ARG A O 1
ATOM 2084 N N . LEU A 1 274 ? -6.108 20.309 -3.159 1.00 65.20 293 LEU A N 1
ATOM 2085 C CA . LEU A 1 274 ? -7.232 20.797 -2.346 1.00 63.71 293 LEU A CA 1
ATOM 2086 C C . LEU A 1 274 ? -8.526 20.912 -3.174 1.00 67.04 293 LEU A C 1
ATOM 2087 O O . LEU A 1 274 ? -9.615 20.719 -2.617 1.00 65.97 293 LEU A O 1
ATOM 2092 N N . ASP A 1 275 ? -8.410 21.175 -4.499 1.00 63.14 294 ASP A N 1
ATOM 2093 C CA . ASP A 1 275 ? -9.582 21.265 -5.379 1.00 61.92 294 ASP A CA 1
ATOM 2094 C C . ASP A 1 275 ? -10.247 19.892 -5.493 1.00 63.47 294 ASP A C 1
ATOM 2095 O O . ASP A 1 275 ? -11.473 19.800 -5.337 1.00 62.48 294 ASP A O 1
ATOM 2100 N N . GLU A 1 276 ? -9.431 18.827 -5.679 1.00 58.66 295 GLU A N 1
ATOM 2101 C CA . GLU A 1 276 ? -9.895 17.444 -5.761 1.00 57.69 295 GLU A CA 1
ATOM 2102 C C . GLU A 1 276 ? -10.523 17.038 -4.438 1.00 59.79 295 GLU A C 1
ATOM 2103 O O . GLU A 1 276 ? -11.615 16.469 -4.437 1.00 60.78 295 GLU A O 1
ATOM 2109 N N . TYR A 1 277 ? -9.881 17.414 -3.320 1.00 54.43 296 TYR A N 1
ATOM 2110 C CA . TYR A 1 277 ? -10.361 17.153 -1.967 1.00 52.40 296 TYR A CA 1
ATOM 2111 C C . TYR A 1 277 ? -11.759 17.784 -1.767 1.00 55.52 296 TYR A C 1
ATOM 2112 O O . TYR A 1 277 ? -12.663 17.077 -1.321 1.00 53.59 296 TYR A O 1
ATOM 2121 N N . ALA A 1 278 ? -11.917 19.104 -2.087 1.00 53.44 297 ALA A N 1
ATOM 2122 C CA . ALA A 1 278 ? -13.182 19.863 -1.978 1.00 53.65 297 ALA A CA 1
ATOM 2123 C C . ALA A 1 278 ? -14.306 19.201 -2.813 1.00 59.95 297 ALA A C 1
ATOM 2124 O O . ALA A 1 278 ? -15.402 18.976 -2.284 1.00 59.16 297 ALA A O 1
ATOM 2126 N N . ARG A 1 279 ? -14.010 18.840 -4.090 1.00 57.27 298 ARG A N 1
ATOM 2127 C CA . ARG A 1 279 ? -14.956 18.181 -4.995 1.00 56.99 298 ARG A CA 1
ATOM 2128 C C . ARG A 1 279 ? -15.575 16.930 -4.371 1.00 58.09 298 ARG A C 1
ATOM 2129 O O . ARG A 1 279 ? -16.782 16.741 -4.499 1.00 59.35 298 ARG A O 1
ATOM 2137 N N . VAL A 1 280 ? -14.755 16.097 -3.686 1.00 51.29 299 VAL A N 1
ATOM 2138 C CA . VAL A 1 280 ? -15.186 14.847 -3.055 1.00 48.52 299 VAL A CA 1
ATOM 2139 C C . VAL A 1 280 ? -15.929 15.105 -1.740 1.00 51.07 299 VAL A C 1
ATOM 2140 O O . VAL A 1 280 ? -16.995 14.541 -1.532 1.00 50.74 299 VAL A O 1
ATOM 2144 N N . HIS A 1 281 ? -15.369 15.940 -0.858 1.00 48.61 300 HIS A N 1
ATOM 2145 C CA . HIS A 1 281 ? -15.842 16.141 0.518 1.00 46.28 300 HIS A CA 1
ATOM 2146 C C . HIS A 1 281 ? -16.852 17.250 0.738 1.00 51.38 300 HIS A C 1
ATOM 2147 O O . HIS A 1 281 ? -17.666 17.076 1.646 1.00 51.75 300 HIS A O 1
ATOM 2154 N N . VAL A 1 282 ? -16.887 18.333 -0.082 1.00 48.86 301 VAL A N 1
ATOM 2155 C CA . VAL A 1 282 ? -17.943 19.358 0.070 1.00 49.53 301 VAL A CA 1
ATOM 2156 C C . VAL A 1 282 ? -19.349 18.655 0.151 1.00 54.35 301 VAL A C 1
ATOM 2157 O O . VAL A 1 282 ? -20.095 18.955 1.100 1.00 54.35 301 VAL A O 1
ATOM 2161 N N . PRO A 1 283 ? -19.711 17.714 -0.780 1.00 49.92 302 PRO A N 1
ATOM 2162 C CA . PRO A 1 283 ? -21.041 17.062 -0.680 1.00 49.01 302 PRO A CA 1
ATOM 2163 C C . PRO A 1 283 ? -21.227 16.209 0.591 1.00 51.05 302 PRO A C 1
ATOM 2164 O O . PRO A 1 283 ? -22.337 16.138 1.110 1.00 51.25 302 PRO A O 1
ATOM 2168 N N . LEU A 1 284 ? -20.166 15.571 1.094 1.00 47.91 303 LEU A N 1
ATOM 2169 C CA . LEU A 1 284 ? -20.254 14.775 2.330 1.00 47.59 303 LEU A CA 1
ATOM 2170 C C . LEU A 1 284 ? -20.377 15.699 3.564 1.00 53.81 303 LEU A C 1
ATOM 2171 O O . LEU A 1 284 ? -21.223 15.461 4.427 1.00 55.27 303 LEU A O 1
ATOM 2184 N N . CYS A 1 286 ? -21.496 18.894 3.655 1.00 50.59 305 CYS A N 1
ATOM 2185 C CA . CYS A 1 286 ? -22.756 19.645 3.648 1.00 50.39 305 CYS A CA 1
ATOM 2186 C C . CYS A 1 286 ? -23.988 18.788 3.917 1.00 50.49 305 CYS A C 1
ATOM 2187 O O . CYS A 1 286 ? -25.074 19.357 4.097 1.00 50.67 305 CYS A O 1
ATOM 2198 N N . GLN A 1 288 ? -24.596 17.574 6.604 1.00 45.57 307 GLN A N 1
ATOM 2199 C CA . GLN A 1 288 ? -24.971 17.963 7.952 1.00 45.32 307 GLN A CA 1
ATOM 2200 C C . GLN A 1 288 ? -25.474 19.401 8.010 1.00 48.37 307 GLN A C 1
ATOM 2201 O O . GLN A 1 288 ? -25.720 19.891 9.103 1.00 50.44 307 GLN A O 1
ATOM 2207 N N . TYR A 1 289 ? -25.698 20.060 6.849 1.00 43.30 308 TYR A N 1
ATOM 2208 C CA . TYR A 1 289 ? -26.340 21.374 6.816 1.00 42.85 308 TYR A CA 1
ATOM 2209 C C . TYR A 1 289 ? -27.732 21.219 6.182 1.00 48.03 308 TYR A C 1
ATOM 2210 O O . TYR A 1 289 ? -27.806 20.787 5.026 1.00 47.55 308 TYR A O 1
ATOM 2219 N N . PRO A 1 290 ? -28.861 21.509 6.881 1.00 45.85 309 PRO A N 1
ATOM 2220 C CA . PRO A 1 290 ? -29.007 22.088 8.226 1.00 47.18 309 PRO A CA 1
ATOM 2221 C C . PRO A 1 290 ? -29.112 21.087 9.385 1.00 55.74 309 PRO A C 1
ATOM 2222 O O . PRO A 1 290 ? -29.192 21.510 10.539 1.00 55.74 309 PRO A O 1
ATOM 2226 N N . TYR A 1 291 ? -29.123 19.775 9.097 1.00 54.25 310 TYR A N 1
ATOM 2227 C CA . TYR A 1 291 ? -29.300 18.787 10.145 1.00 53.83 310 TYR A CA 1
ATOM 2228 C C . TYR A 1 291 ? -27.966 18.162 10.565 1.00 55.32 310 TYR A C 1
ATOM 2229 O O . TYR A 1 291 ? -27.456 17.266 9.901 1.00 54.36 310 TYR A O 1
ATOM 2238 N N . THR A 1 292 ? -27.418 18.665 11.689 1.00 50.72 311 THR A N 1
ATOM 2239 C CA . THR A 1 292 ? -26.177 18.236 12.319 1.00 49.35 311 THR A CA 1
ATOM 2240 C C . THR A 1 292 ? -26.484 17.338 13.521 1.00 55.56 311 THR A C 1
ATOM 2241 O O . THR A 1 292 ? -27.117 17.789 14.481 1.00 56.42 311 THR A O 1
ATOM 2245 N N . LYS A 1 293 ? -26.030 16.068 13.476 1.00 53.93 312 LYS A N 1
ATOM 2246 C CA . LYS A 1 293 ? -26.180 15.183 14.623 1.00 54.69 312 LYS A CA 1
ATOM 2247 C C . LYS A 1 293 ? -24.802 14.636 15.107 1.00 58.69 312 LYS A C 1
ATOM 2248 O O . LYS A 1 293 ? -24.705 14.231 16.261 1.00 60.87 312 LYS A O 1
ATOM 2254 N N . TYR A 1 294 ? -23.736 14.726 14.290 1.00 52.63 313 TYR A N 1
ATOM 2255 C CA . TYR A 1 294 ? -22.368 14.299 14.658 1.00 51.68 313 TYR A CA 1
ATOM 2256 C C . TYR A 1 294 ? -21.405 15.470 14.671 1.00 56.23 313 TYR A C 1
ATOM 2257 O O . TYR A 1 294 ? -21.163 16.080 13.635 1.00 54.71 313 TYR A O 1
ATOM 2266 N N . GLY A 1 295 ? -20.834 15.749 15.831 1.00 54.91 314 GLY A N 1
ATOM 2267 C CA . GLY A 1 295 ? -19.891 16.846 15.973 1.00 55.29 314 GLY A CA 1
ATOM 2268 C C . GLY A 1 295 ? -18.455 16.555 15.598 1.00 62.04 314 GLY A C 1
ATOM 2269 O O . GLY A 1 295 ? -17.742 17.466 15.175 1.00 59.75 314 GLY A O 1
ATOM 2270 N N . ARG A 1 296 ? -17.996 15.304 15.763 1.00 66.08 315 ARG A N 1
ATOM 2271 C CA . ARG A 1 296 ? -16.570 15.039 15.542 1.00 68.52 315 ARG A CA 1
ATOM 2272 C C . ARG A 1 296 ? -16.192 14.002 14.470 1.00 76.15 315 ARG A C 1
ATOM 2273 O O . ARG A 1 296 ? -15.196 14.244 13.783 1.00 79.96 315 ARG A O 1
ATOM 2281 N N . ASN A 1 297 ? -16.843 12.847 14.373 1.00 70.15 316 ASN A N 1
ATOM 2282 C CA . ASN A 1 297 ? -16.410 11.864 13.355 1.00 68.70 316 ASN A CA 1
ATOM 2283 C C . ASN A 1 297 ? -17.650 11.362 12.699 1.00 70.87 316 ASN A C 1
ATOM 2284 O O . ASN A 1 297 ? -18.410 10.643 13.365 1.00 74.12 316 ASN A O 1
ATOM 2289 N N . VAL A 1 298 ? -17.911 11.790 11.433 1.00 59.77 317 VAL A N 1
ATOM 2290 C CA . VAL A 1 298 ? -19.171 11.483 10.758 1.00 55.68 317 VAL A CA 1
ATOM 2291 C C . VAL A 1 298 ? -19.208 10.074 10.134 1.00 55.20 317 VAL A C 1
ATOM 2292 O O . VAL A 1 298 ? -18.522 9.802 9.133 1.00 53.78 317 VAL A O 1
ATOM 2296 N N . PRO A 1 299 ? -20.154 9.242 10.634 1.00 50.03 318 PRO A N 1
ATOM 2297 C CA . PRO A 1 299 ? -20.371 7.919 10.039 1.00 49.51 318 PRO A CA 1
ATOM 2298 C C . PRO A 1 299 ? -21.334 7.956 8.828 1.00 55.53 318 PRO A C 1
ATOM 2299 O O . PRO A 1 299 ? -22.461 8.476 8.935 1.00 56.54 318 PRO A O 1
ATOM 2303 N N . PHE A 1 300 ? -20.901 7.375 7.684 1.00 51.20 319 PHE A N 1
ATOM 2304 C CA . PHE A 1 300 ? -21.691 7.241 6.453 1.00 50.05 319 PHE A CA 1
ATOM 2305 C C . PHE A 1 300 ? -21.869 5.791 6.050 1.00 57.30 319 PHE A C 1
ATOM 2306 O O . PHE A 1 300 ? -20.976 4.972 6.270 1.00 59.06 319 PHE A O 1
ATOM 2314 N N . LYS A 1 301 ? -23.001 5.497 5.390 1.00 53.87 320 LYS A N 1
ATOM 2315 C CA . LYS A 1 301 ? -23.366 4.204 4.844 1.00 53.62 320 LYS A CA 1
ATOM 2316 C C . LYS A 1 301 ? -23.815 4.374 3.377 1.00 56.26 320 LYS A C 1
ATOM 2317 O O . LYS A 1 301 ? -24.746 5.138 3.097 1.00 54.55 320 LYS A O 1
ATOM 2323 N N . VAL A 1 302 ? -23.110 3.680 2.448 1.00 52.84 321 VAL A N 1
ATOM 2324 C CA . VAL A 1 302 ? -23.399 3.638 1.006 1.00 52.10 321 VAL A CA 1
ATOM 2325 C C . VAL A 1 302 ? -24.003 2.269 0.664 1.00 56.18 321 VAL A C 1
ATOM 2326 O O . VAL A 1 302 ? -23.353 1.246 0.857 1.00 56.40 321 VAL A O 1
ATOM 2330 N N . SER A 1 303 ? -25.238 2.265 0.185 1.00 53.24 322 SER A N 1
ATOM 2331 C CA . SER A 1 303 ? -25.979 1.070 -0.219 1.00 53.85 322 SER A CA 1
ATOM 2332 C C . SER A 1 303 ? -26.279 1.165 -1.690 1.00 57.61 322 SER A C 1
ATOM 2333 O O . SER A 1 303 ? -27.071 2.026 -2.098 1.00 56.82 322 SER A O 1
ATOM 2336 N N . LYS A 1 304 ? -25.614 0.327 -2.507 1.00 52.75 323 LYS A N 1
ATOM 2337 C CA . LYS A 1 304 ? -25.900 0.362 -3.927 1.00 51.22 323 LYS A CA 1
ATOM 2338 C C . LYS A 1 304 ? -26.566 -0.948 -4.331 1.00 55.49 323 LYS A C 1
ATOM 2339 O O . LYS A 1 304 ? -26.368 -1.960 -3.662 1.00 56.84 323 LYS A O 1
ATOM 2345 N N . LYS A 1 305 ? -27.437 -0.903 -5.351 1.00 51.46 324 LYS A N 1
ATOM 2346 C CA . LYS A 1 305 ? -28.161 -2.084 -5.853 1.00 51.49 324 LYS A CA 1
ATOM 2347 C C . LYS A 1 305 ? -28.649 -1.880 -7.283 1.00 53.63 324 LYS A C 1
ATOM 2348 O O . LYS A 1 305 ? -29.245 -0.850 -7.600 1.00 51.96 324 LYS A O 1
ATOM 2354 N N . THR A 1 306 ? -28.401 -2.878 -8.126 1.00 50.36 325 THR A N 1
ATOM 2355 C CA . THR A 1 306 ? -28.886 -2.921 -9.491 1.00 50.76 325 THR A CA 1
ATOM 2356 C C . THR A 1 306 ? -29.412 -4.314 -9.725 1.00 55.38 325 THR A C 1
ATOM 2357 O O . THR A 1 306 ? -28.702 -5.274 -9.485 1.00 55.20 325 THR A O 1
ATOM 2361 N N . TYR A 1 307 ? -30.651 -4.431 -10.192 1.00 52.67 326 TYR A N 1
ATOM 2362 C CA . TYR A 1 307 ? -31.237 -5.724 -10.503 1.00 52.57 326 TYR A CA 1
ATOM 2363 C C . TYR A 1 307 ? -32.194 -5.616 -11.675 1.00 55.18 326 TYR A C 1
ATOM 2364 O O . TYR A 1 307 ? -32.659 -4.521 -11.987 1.00 54.68 326 TYR A O 1
ATOM 2373 N N . ASN A 1 308 ? -32.477 -6.759 -12.332 1.00 52.35 327 ASN A N 1
ATOM 2374 C CA . ASN A 1 308 ? -33.491 -6.863 -13.394 1.00 51.63 327 ASN A CA 1
ATOM 2375 C C . ASN A 1 308 ? -34.843 -6.932 -12.706 1.00 57.40 327 ASN A C 1
ATOM 2376 O O . ASN A 1 308 ? -35.083 -7.846 -11.897 1.00 57.40 327 ASN A O 1
ATOM 2381 N N . TYR A 1 309 ? -35.698 -5.933 -12.985 1.00 54.77 328 TYR A N 1
ATOM 2382 C CA . TYR A 1 309 ? -37.026 -5.807 -12.426 1.00 55.71 328 TYR A CA 1
ATOM 2383 C C . TYR A 1 309 ? -38.113 -6.231 -13.424 1.00 61.95 328 TYR A C 1
ATOM 2384 O O . TYR A 1 309 ? -38.155 -5.723 -14.550 1.00 62.41 328 TYR A O 1
ATOM 2393 N N . THR A 1 310 ? -39.013 -7.130 -12.981 1.00 59.30 329 THR A N 1
ATOM 2394 C CA . THR A 1 310 ? -40.174 -7.608 -13.741 1.00 59.73 329 THR A CA 1
ATOM 2395 C C . THR A 1 310 ? -41.476 -7.187 -13.007 1.00 67.64 329 THR A C 1
ATOM 2396 O O . THR A 1 310 ? -42.491 -6.941 -13.646 1.00 70.70 329 THR A O 1
ATOM 2400 N N . GLY A 1 311 ? -41.432 -7.120 -11.683 1.00 62.59 330 GLY A N 1
ATOM 2401 C CA . GLY A 1 311 ? -42.578 -6.735 -10.870 1.00 62.24 330 GLY A CA 1
ATOM 2402 C C . GLY A 1 311 ? -43.245 -7.884 -10.153 1.00 65.05 330 GLY A C 1
ATOM 2403 O O . GLY A 1 311 ? -44.251 -7.670 -9.484 1.00 64.99 330 GLY A O 1
ATOM 2404 N N . ILE A 1 312 ? -42.701 -9.112 -10.290 1.00 61.97 331 ILE A N 1
ATOM 2405 C CA . ILE A 1 312 ? -43.251 -10.327 -9.675 1.00 62.77 331 ILE A CA 1
ATOM 2406 C C . ILE A 1 312 ? -42.794 -10.426 -8.215 1.00 66.30 331 ILE A C 1
ATOM 2407 O O . ILE A 1 312 ? -41.618 -10.203 -7.900 1.00 63.98 331 ILE A O 1
ATOM 2412 N N . SER A 1 313 ? -43.744 -10.779 -7.339 1.00 64.34 332 SER A N 1
ATOM 2413 C CA . SER A 1 313 ? -43.535 -11.092 -5.935 1.00 64.31 332 SER A CA 1
ATOM 2414 C C . SER A 1 313 ? -43.803 -12.607 -5.766 1.00 71.30 332 SER A C 1
ATOM 2415 O O . SER A 1 313 ? -44.723 -13.138 -6.390 1.00 73.05 332 SER A O 1
ATOM 2418 N N . TYR A 1 314 ? -42.948 -13.312 -5.019 1.00 68.50 333 TYR A N 1
ATOM 2419 C CA . TYR A 1 314 ? -43.015 -14.773 -4.861 1.00 69.77 333 TYR A CA 1
ATOM 2420 C C . TYR A 1 314 ? -43.444 -15.152 -3.441 1.00 79.41 333 TYR A C 1
ATOM 2421 O O . TYR A 1 314 ? -43.225 -14.360 -2.518 1.00 79.73 333 TYR A O 1
ATOM 2430 N N . ASP A 1 315 ? -44.042 -16.356 -3.257 1.00 79.67 334 ASP A N 1
ATOM 2431 C CA . ASP A 1 315 ? -44.482 -16.842 -1.937 1.00 82.47 334 ASP A CA 1
ATOM 2432 C C . ASP A 1 315 ? -43.272 -17.307 -1.131 1.00 87.59 334 ASP A C 1
ATOM 2433 O O . ASP A 1 315 ? -42.562 -18.199 -1.574 1.00 87.01 334 ASP A O 1
ATOM 2438 N N . ILE A 1 316 ? -43.045 -16.716 0.055 1.00 86.57 335 ILE A N 1
ATOM 2439 C CA . ILE A 1 316 ? -41.935 -17.041 0.973 1.00 87.46 335 ILE A CA 1
ATOM 2440 C C . ILE A 1 316 ? -41.834 -18.576 1.236 1.00 97.05 335 ILE A C 1
ATOM 2441 O O . ILE A 1 316 ? -40.732 -19.083 1.455 1.00 97.02 335 ILE A O 1
ATOM 2446 N N . ASP A 1 317 ? -42.969 -19.297 1.178 1.00 97.69 336 ASP A N 1
ATOM 2447 C CA . ASP A 1 317 ? -43.031 -20.740 1.409 1.00 101.01 336 ASP A CA 1
ATOM 2448 C C . ASP A 1 317 ? -42.992 -21.478 0.047 1.00 105.79 336 ASP A C 1
ATOM 2449 O O . ASP A 1 317 ? -41.941 -22.041 -0.274 1.00 106.70 336 ASP A O 1
ATOM 2454 N N . LYS A 1 318 ? -44.074 -21.418 -0.778 1.00 100.33 337 LYS A N 1
ATOM 2455 C CA . LYS A 1 318 ? -44.080 -22.020 -2.122 1.00 98.80 337 LYS A CA 1
ATOM 2456 C C . LYS A 1 318 ? -43.589 -20.969 -3.158 1.00 98.53 337 LYS A C 1
ATOM 2457 O O . LYS A 1 318 ? -44.402 -20.276 -3.776 1.00 98.24 337 LYS A O 1
ATOM 2463 N N . LEU A 1 319 ? -42.256 -20.891 -3.357 1.00 91.18 338 LEU A N 1
ATOM 2464 C CA . LEU A 1 319 ? -41.563 -19.914 -4.213 1.00 87.68 338 LEU A CA 1
ATOM 2465 C C . LEU A 1 319 ? -41.920 -19.945 -5.699 1.00 90.33 338 LEU A C 1
ATOM 2466 O O . LEU A 1 319 ? -41.716 -18.922 -6.360 1.00 87.63 338 LEU A O 1
ATOM 2471 N N . ASP A 1 320 ? -42.439 -21.068 -6.239 1.00 88.68 339 ASP A N 1
ATOM 2472 C CA . ASP A 1 320 ? -42.783 -21.101 -7.670 1.00 88.51 339 ASP A CA 1
ATOM 2473 C C . ASP A 1 320 ? -44.170 -20.462 -7.949 1.00 93.93 339 ASP A C 1
ATOM 2474 O O . ASP A 1 320 ? -44.642 -20.504 -9.092 1.00 93.33 339 ASP A O 1
ATOM 2479 N N . GLN A 1 321 ? -44.780 -19.829 -6.914 1.00 91.36 340 GLN A N 1
ATOM 2480 C CA . GLN A 1 321 ? -46.093 -19.191 -6.978 1.00 92.10 340 GLN A CA 1
ATOM 2481 C C . GLN A 1 321 ? -46.044 -17.665 -6.868 1.00 93.82 340 GLN A C 1
ATOM 2482 O O . GLN A 1 321 ? -45.569 -17.111 -5.862 1.00 93.62 340 GLN A O 1
ATOM 2488 N N . VAL A 1 322 ? -46.598 -16.994 -7.893 1.00 88.08 341 VAL A N 1
ATOM 2489 C CA . VAL A 1 322 ? -46.715 -15.535 -7.973 1.00 86.17 341 VAL A CA 1
ATOM 2490 C C . VAL A 1 322 ? -47.765 -15.084 -6.948 1.00 91.03 341 VAL A C 1
ATOM 2491 O O . VAL A 1 322 ? -48.905 -15.541 -7.005 1.00 93.24 341 VAL A O 1
ATOM 2495 N N . VAL A 1 323 ? -47.389 -14.218 -6.007 1.00 85.97 342 VAL A N 1
ATOM 2496 C CA . VAL A 1 323 ? -48.342 -13.741 -5.001 1.00 86.81 342 VAL A CA 1
ATOM 2497 C C . VAL A 1 323 ? -48.874 -12.342 -5.370 1.00 90.46 342 VAL A C 1
ATOM 2498 O O . VAL A 1 323 ? -49.890 -11.921 -4.818 1.00 91.76 342 VAL A O 1
ATOM 2502 N N . ASP A 1 324 ? -48.203 -11.639 -6.310 1.00 85.22 343 ASP A N 1
ATOM 2503 C CA . ASP A 1 324 ? -48.579 -10.292 -6.769 1.00 84.80 343 ASP A CA 1
ATOM 2504 C C . ASP A 1 324 ? -47.743 -9.880 -7.995 1.00 85.99 343 ASP A C 1
ATOM 2505 O O . ASP A 1 324 ? -46.683 -10.461 -8.253 1.00 84.00 343 ASP A O 1
ATOM 2510 N N . VAL A 1 325 ? -48.247 -8.898 -8.764 1.00 81.88 344 VAL A N 1
ATOM 2511 C CA . VAL A 1 325 ? -47.604 -8.327 -9.955 1.00 79.64 344 VAL A CA 1
ATOM 2512 C C . VAL A 1 325 ? -47.830 -6.823 -9.892 1.00 84.16 344 VAL A C 1
ATOM 2513 O O . VAL A 1 325 ? -48.975 -6.397 -9.966 1.00 86.54 344 VAL A O 1
ATOM 2517 N N . ASP A 1 326 ? -46.760 -6.024 -9.733 1.00 79.53 345 ASP A N 1
ATOM 2518 C CA . ASP A 1 326 ? -46.810 -4.554 -9.645 1.00 78.88 345 ASP A CA 1
ATOM 2519 C C . ASP A 1 326 ? -47.527 -3.939 -10.856 1.00 85.16 345 ASP A C 1
ATOM 2520 O O . ASP A 1 326 ? -47.330 -4.384 -11.986 1.00 83.61 345 ASP A O 1
ATOM 2525 N N . ARG A 1 327 ? -48.389 -2.938 -10.589 1.00 85.13 346 ARG A N 1
ATOM 2526 C CA . ARG A 1 327 ? -49.299 -2.303 -11.549 1.00 86.91 346 ARG A CA 1
ATOM 2527 C C . ARG A 1 327 ? -48.663 -1.906 -12.902 1.00 89.66 346 ARG A C 1
ATOM 2528 O O . ARG A 1 327 ? -49.239 -2.241 -13.938 1.00 91.64 346 ARG A O 1
ATOM 2530 N N . ASN A 1 328 ? -47.527 -1.200 -12.911 1.00 82.53 347 ASN A N 1
ATOM 2531 C CA . ASN A 1 328 ? -46.959 -0.719 -14.176 1.00 80.80 347 ASN A CA 1
ATOM 2532 C C . ASN A 1 328 ? -45.598 -1.313 -14.404 1.00 82.02 347 ASN A C 1
ATOM 2533 O O . ASN A 1 328 ? -44.601 -0.595 -14.541 1.00 82.59 347 ASN A O 1
ATOM 2538 N N . SER A 1 329 ? -45.561 -2.645 -14.422 1.00 74.92 348 SER A N 1
ATOM 2539 C CA . SER A 1 329 ? -44.336 -3.408 -14.477 1.00 71.65 348 SER A CA 1
ATOM 2540 C C . SER A 1 329 ? -44.209 -4.212 -15.744 1.00 74.82 348 SER A C 1
ATOM 2541 O O . SER A 1 329 ? -45.234 -4.552 -16.327 1.00 75.89 348 SER A O 1
ATOM 2544 N N . PRO A 1 330 ? -42.970 -4.625 -16.131 1.00 68.90 349 PRO A N 1
ATOM 2545 C CA . PRO A 1 330 ? -42.822 -5.472 -17.321 1.00 68.31 349 PRO A CA 1
ATOM 2546 C C . PRO A 1 330 ? -43.641 -6.768 -17.242 1.00 73.29 349 PRO A C 1
ATOM 2547 O O . PRO A 1 330 ? -44.201 -7.159 -18.269 1.00 74.97 349 PRO A O 1
ATOM 2551 N N . ALA A 1 331 ? -43.763 -7.404 -16.038 1.00 68.96 350 ALA A N 1
ATOM 2552 C CA . ALA A 1 331 ? -44.520 -8.660 -15.871 1.00 69.59 350 ALA A CA 1
ATOM 2553 C C . ALA A 1 331 ? -46.005 -8.439 -16.039 1.00 78.27 350 ALA A C 1
ATOM 2554 O O . ALA A 1 331 ? -46.679 -9.325 -16.570 1.00 79.99 350 ALA A O 1
ATOM 2556 N N . TYR A 1 332 ? -46.520 -7.256 -15.613 1.00 76.29 351 TYR A N 1
ATOM 2557 C CA . TYR A 1 332 ? -47.931 -6.892 -15.783 1.00 77.79 351 TYR A CA 1
ATOM 2558 C C . TYR A 1 332 ? -48.237 -6.703 -17.277 1.00 81.32 351 TYR A C 1
ATOM 2559 O O . TYR A 1 332 ? -49.217 -7.252 -17.773 1.00 81.60 351 TYR A O 1
ATOM 2568 N N . ALA A 1 333 ? -47.395 -5.912 -17.972 1.00 77.61 352 ALA A N 1
ATOM 2569 C CA . ALA A 1 333 ? -47.483 -5.620 -19.402 1.00 78.35 352 ALA A CA 1
ATOM 2570 C C . ALA A 1 333 ? -47.382 -6.896 -20.238 1.00 84.92 352 ALA A C 1
ATOM 2571 O O . ALA A 1 333 ? -48.009 -6.972 -21.297 1.00 85.94 352 ALA A O 1
ATOM 2573 N N . ALA A 1 334 ? -46.609 -7.900 -19.747 1.00 81.52 353 ALA A N 1
ATOM 2574 C CA . ALA A 1 334 ? -46.425 -9.214 -20.379 1.00 80.99 353 ALA A CA 1
ATOM 2575 C C . ALA A 1 334 ? -47.630 -10.123 -20.137 1.00 84.34 353 ALA A C 1
ATOM 2576 O O . ALA A 1 334 ? -47.772 -11.133 -20.821 1.00 85.68 353 ALA A O 1
ATOM 2578 N N . GLY A 1 335 ? -48.473 -9.770 -19.170 1.00 79.44 354 GLY A N 1
ATOM 2579 C CA . GLY A 1 335 ? -49.681 -10.522 -18.854 1.00 80.30 354 GLY A CA 1
ATOM 2580 C C . GLY A 1 335 ? -49.601 -11.521 -17.716 1.00 83.83 354 GLY A C 1
ATOM 2581 O O . GLY A 1 335 ? -50.493 -12.362 -17.571 1.00 85.06 354 GLY A O 1
ATOM 2582 N N . ILE A 1 336 ? -48.537 -11.460 -16.903 1.00 78.89 355 ILE A N 1
ATOM 2583 C CA . ILE A 1 336 ? -48.396 -12.343 -15.736 1.00 77.88 355 ILE A CA 1
ATOM 2584 C C . ILE A 1 336 ? -49.396 -11.851 -14.697 1.00 82.44 355 ILE A C 1
ATOM 2585 O O . ILE A 1 336 ? -49.573 -10.637 -14.562 1.00 82.59 355 ILE A O 1
ATOM 2590 N N . ARG A 1 337 ? -50.078 -12.763 -14.004 1.00 78.99 356 ARG A N 1
ATOM 2591 C CA . ARG A 1 337 ? -51.047 -12.332 -13.004 1.00 80.57 356 ARG A CA 1
ATOM 2592 C C . ARG A 1 337 ? -50.861 -13.108 -11.677 1.00 84.85 356 ARG A C 1
ATOM 2593 O O . ARG A 1 337 ? -50.328 -14.219 -11.720 1.00 81.92 356 ARG A O 1
ATOM 2601 N N . PRO A 1 338 ? -51.309 -12.564 -10.498 1.00 84.29 357 PRO A N 1
ATOM 2602 C CA . PRO A 1 338 ? -51.176 -13.321 -9.233 1.00 85.61 357 PRO A CA 1
ATOM 2603 C C . PRO A 1 338 ? -51.785 -14.718 -9.299 1.00 95.20 357 PRO A C 1
ATOM 2604 O O . PRO A 1 338 ? -52.690 -14.959 -10.104 1.00 97.95 357 PRO A O 1
ATOM 2608 N N . ARG A 1 339 ? -51.261 -15.642 -8.467 1.00 93.35 358 ARG A N 1
ATOM 2609 C CA . ARG A 1 339 ? -51.655 -17.059 -8.355 1.00 95.51 358 ARG A CA 1
ATOM 2610 C C . ARG A 1 339 ? -51.122 -17.908 -9.549 1.00 98.44 358 ARG A C 1
ATOM 2611 O O . ARG A 1 339 ? -51.339 -19.123 -9.570 1.00 99.07 358 ARG A O 1
ATOM 2613 N N . ASP A 1 340 ? -50.375 -17.293 -10.497 1.00 93.39 359 ASP A N 1
ATOM 2614 C CA . ASP A 1 340 ? -49.741 -18.032 -11.606 1.00 92.37 359 ASP A CA 1
ATOM 2615 C C . ASP A 1 340 ? -48.664 -18.955 -11.052 1.00 97.07 359 ASP A C 1
ATOM 2616 O O . ASP A 1 340 ? -48.153 -18.718 -9.952 1.00 96.67 359 ASP A O 1
ATOM 2621 N N . ILE A 1 341 ? -48.318 -20.003 -11.787 1.00 94.46 360 ILE A N 1
ATOM 2622 C CA . ILE A 1 341 ? -47.274 -20.894 -11.306 1.00 94.46 360 ILE A CA 1
ATOM 2623 C C . ILE A 1 341 ? -46.155 -20.892 -12.343 1.00 95.51 360 ILE A C 1
ATOM 2624 O O . ILE A 1 341 ? -46.375 -21.256 -13.502 1.00 94.66 360 ILE A O 1
ATOM 2629 N N . ILE A 1 342 ? -44.962 -20.428 -11.918 1.00 89.80 361 ILE A N 1
ATOM 2630 C CA . ILE A 1 342 ? -43.793 -20.370 -12.782 1.00 87.48 361 ILE A CA 1
ATOM 2631 C C . ILE A 1 342 ? -43.170 -21.775 -12.843 1.00 91.37 361 ILE A C 1
ATOM 2632 O O . ILE A 1 342 ? -42.782 -22.348 -11.817 1.00 91.41 361 ILE A O 1
ATOM 2637 N N . GLU A 1 343 ? -43.157 -22.346 -14.054 1.00 87.33 362 GLU A N 1
ATOM 2638 C CA . GLU A 1 343 ? -42.561 -23.652 -14.327 1.00 87.56 362 GLU A CA 1
ATOM 2639 C C . GLU A 1 343 ? -41.050 -23.451 -14.382 1.00 89.72 362 GLU A C 1
ATOM 2640 O O . GLU A 1 343 ? -40.317 -24.079 -13.614 1.00 89.63 362 GLU A O 1
ATOM 2646 N N . LYS A 1 344 ? -40.594 -22.502 -15.224 1.00 84.30 363 LYS A N 1
ATOM 2647 C CA . LYS A 1 344 ? -39.177 -22.183 -15.317 1.00 82.64 363 LYS A CA 1
ATOM 2648 C C . LYS A 1 344 ? -38.913 -20.726 -15.768 1.00 84.41 363 LYS A C 1
ATOM 2649 O O . LYS A 1 344 ? -39.768 -20.086 -16.394 1.00 84.73 363 LYS A O 1
ATOM 2655 N N . ILE A 1 345 ? -37.726 -20.205 -15.384 1.00 77.52 364 ILE A N 1
ATOM 2656 C CA . ILE A 1 345 ? -37.182 -18.901 -15.794 1.00 74.28 364 ILE A CA 1
ATOM 2657 C C . ILE A 1 345 ? -35.938 -19.253 -16.623 1.00 75.56 364 ILE A C 1
ATOM 2658 O O . ILE A 1 345 ? -34.948 -19.781 -16.098 1.00 72.29 364 ILE A O 1
ATOM 2663 N N . GLY A 1 346 ? -36.049 -19.029 -17.920 1.00 73.55 365 GLY A N 1
ATOM 2664 C CA . GLY A 1 346 ? -35.017 -19.395 -18.872 1.00 74.01 365 GLY A CA 1
ATOM 2665 C C . GLY A 1 346 ? -35.031 -20.902 -19.037 1.00 81.50 365 GLY A C 1
ATOM 2666 O O . GLY A 1 346 ? -36.030 -21.471 -19.503 1.00 82.57 365 GLY A O 1
ATOM 2667 N N . ARG A 1 347 ? -33.951 -21.561 -18.584 1.00 78.55 366 ARG A N 1
ATOM 2668 C CA . ARG A 1 347 ? -33.856 -23.014 -18.655 1.00 79.73 366 ARG A CA 1
ATOM 2669 C C . ARG A 1 347 ? -33.801 -23.616 -17.246 1.00 83.00 366 ARG A C 1
ATOM 2670 O O . ARG A 1 347 ? -33.501 -24.802 -17.091 1.00 84.12 366 ARG A O 1
ATOM 2678 N N . HIS A 1 348 ? -34.147 -22.818 -16.225 1.00 78.19 367 HIS A N 1
ATOM 2679 C CA . HIS A 1 348 ? -34.066 -23.271 -14.837 1.00 78.15 367 HIS A CA 1
ATOM 2680 C C . HIS A 1 348 ? -35.420 -23.421 -14.173 1.00 84.22 367 HIS A C 1
ATOM 2681 O O . HIS A 1 348 ? -36.159 -22.442 -14.030 1.00 83.53 367 HIS A O 1
ATOM 2688 N N . LYS A 1 349 ? -35.708 -24.654 -13.707 1.00 82.65 368 LYS A N 1
ATOM 2689 C CA . LYS A 1 349 ? -36.935 -25.015 -12.991 1.00 83.42 368 LYS A CA 1
ATOM 2690 C C . LYS A 1 349 ? -36.992 -24.269 -11.652 1.00 83.64 368 LYS A C 1
ATOM 2691 O O . LYS A 1 349 ? -35.960 -23.875 -11.109 1.00 81.64 368 LYS A O 1
ATOM 2705 N N . ASP A 1 351 ? -39.663 -25.312 -9.034 1.00 89.43 370 ASP A N 1
ATOM 2706 C CA . ASP A 1 351 ? -40.360 -26.147 -8.038 1.00 92.53 370 ASP A CA 1
ATOM 2707 C C . ASP A 1 351 ? -39.401 -26.710 -6.929 1.00 96.46 370 ASP A C 1
ATOM 2708 O O . ASP A 1 351 ? -39.402 -27.913 -6.642 1.00 98.28 370 ASP A O 1
ATOM 2713 N N . HIS A 1 352 ? -38.640 -25.813 -6.266 1.00 90.49 371 HIS A N 1
ATOM 2714 C CA . HIS A 1 352 ? -37.702 -26.168 -5.195 1.00 90.18 371 HIS A CA 1
ATOM 2715 C C . HIS A 1 352 ? -38.045 -25.447 -3.899 1.00 94.20 371 HIS A C 1
ATOM 2716 O O . HIS A 1 352 ? -38.683 -24.398 -3.934 1.00 92.09 371 HIS A O 1
ATOM 2723 N N . SER A 1 353 ? -37.599 -25.998 -2.756 1.00 93.63 372 SER A N 1
ATOM 2724 C CA . SER A 1 353 ? -37.806 -25.390 -1.439 1.00 94.63 372 SER A CA 1
ATOM 2725 C C . SER A 1 353 ? -36.818 -24.252 -1.236 1.00 97.88 372 SER A C 1
ATOM 2726 O O . SER A 1 353 ? -35.850 -24.138 -1.987 1.00 96.33 372 SER A O 1
ATOM 2729 N N . ALA A 1 354 ? -37.035 -23.448 -0.193 1.00 95.25 373 ALA A N 1
ATOM 2730 C CA . ALA A 1 354 ? -36.145 -22.359 0.172 1.00 93.84 373 ALA A CA 1
ATOM 2731 C C . ALA A 1 354 ? -34.763 -22.893 0.573 1.00 98.92 373 ALA A C 1
ATOM 2732 O O . ALA A 1 354 ? -33.760 -22.271 0.221 1.00 96.86 373 ALA A O 1
ATOM 2734 N N . GLU A 1 355 ? -34.704 -24.054 1.282 1.00 98.70 374 GLU A N 1
ATOM 2735 C CA . GLU A 1 355 ? -33.428 -24.645 1.699 1.00 99.22 374 GLU A CA 1
ATOM 2736 C C . GLU A 1 355 ? -32.707 -25.296 0.525 1.00 100.58 374 GLU A C 1
ATOM 2737 O O . GLU A 1 355 ? -31.473 -25.297 0.510 1.00 99.60 374 GLU A O 1
ATOM 2743 N N . GLU A 1 356 ? -33.465 -25.806 -0.474 1.00 95.52 375 GLU A N 1
ATOM 2744 C CA . GLU A 1 356 ? -32.901 -26.360 -1.712 1.00 93.63 375 GLU A CA 1
ATOM 2745 C C . GLU A 1 356 ? -32.125 -25.258 -2.461 1.00 91.97 375 GLU A C 1
ATOM 2746 O O . GLU A 1 356 ? -31.026 -25.509 -2.953 1.00 91.93 375 GLU A O 1
ATOM 2752 N N . PHE A 1 357 ? -32.708 -24.032 -2.505 1.00 82.79 376 PHE A N 1
ATOM 2753 C CA . PHE A 1 357 ? -32.174 -22.842 -3.167 1.00 78.17 376 PHE A CA 1
ATOM 2754 C C . PHE A 1 357 ? -31.009 -22.274 -2.382 1.00 81.34 376 PHE A C 1
ATOM 2755 O O . PHE A 1 357 ? -29.973 -21.966 -2.974 1.00 78.88 376 PHE A O 1
ATOM 2763 N N . SER A 1 358 ? -31.178 -22.143 -1.051 1.00 80.08 377 SER A N 1
ATOM 2764 C CA . SER A 1 358 ? -30.173 -21.624 -0.136 1.00 80.02 377 SER A CA 1
ATOM 2765 C C . SER A 1 358 ? -28.885 -22.460 -0.186 1.00 87.03 377 SER A C 1
ATOM 2766 O O . SER A 1 358 ? -27.810 -21.883 -0.363 1.00 87.28 377 SER A O 1
ATOM 2769 N N . SER A 1 359 ? -28.993 -23.801 -0.080 1.00 85.34 378 SER A N 1
ATOM 2770 C CA . SER A 1 359 ? -27.856 -24.732 -0.123 1.00 86.30 378 SER A CA 1
ATOM 2771 C C . SER A 1 359 ? -27.134 -24.701 -1.480 1.00 86.55 378 SER A C 1
ATOM 2772 O O . SER A 1 359 ? -25.903 -24.611 -1.512 1.00 85.68 378 SER A O 1
ATOM 2775 N N . ALA A 1 360 ? -27.909 -24.769 -2.588 1.00 80.39 379 ALA A N 1
ATOM 2776 C CA . ALA A 1 360 ? -27.422 -24.736 -3.968 1.00 78.24 379 ALA A CA 1
ATOM 2777 C C . ALA A 1 360 ? -26.604 -23.456 -4.253 1.00 81.30 379 ALA A C 1
ATOM 2778 O O . ALA A 1 360 ? -25.579 -23.530 -4.936 1.00 81.30 379 ALA A O 1
ATOM 2780 N N . TYR A 1 361 ? -27.027 -22.313 -3.674 1.00 76.24 380 TYR A N 1
ATOM 2781 C CA . TYR A 1 361 ? -26.373 -21.009 -3.795 1.00 74.67 380 TYR A CA 1
ATOM 2782 C C . TYR A 1 361 ? -25.045 -20.993 -3.025 1.00 81.03 380 TYR A C 1
ATOM 2783 O O . TYR A 1 361 ? -24.038 -20.512 -3.553 1.00 79.96 380 TYR A O 1
ATOM 2792 N N . LYS A 1 362 ? -25.051 -21.517 -1.777 1.00 80.10 381 LYS A N 1
ATOM 2793 C CA . LYS A 1 362 ? -23.871 -21.627 -0.905 1.00 80.69 381 LYS A CA 1
ATOM 2794 C C . LYS A 1 362 ? -22.801 -22.498 -1.576 1.00 82.32 381 LYS A C 1
ATOM 2795 O O . LYS A 1 362 ? -21.613 -22.225 -1.426 1.00 82.77 381 LYS A O 1
ATOM 2801 N N . ARG A 1 363 ? -23.229 -23.516 -2.337 1.00 77.01 382 ARG A N 1
ATOM 2802 C CA . ARG A 1 363 ? -22.347 -24.404 -3.089 1.00 77.20 382 ARG A CA 1
ATOM 2803 C C . ARG A 1 363 ? -21.656 -23.647 -4.222 1.00 80.33 382 ARG A C 1
ATOM 2804 O O . ARG A 1 363 ? -20.462 -23.864 -4.436 1.00 81.70 382 ARG A O 1
ATOM 2812 N N . PHE A 1 364 ? -22.397 -22.733 -4.918 1.00 72.95 383 PHE A N 1
ATOM 2813 C CA . PHE A 1 364 ? -21.892 -21.874 -6.005 1.00 69.58 383 PHE A CA 1
ATOM 2814 C C . PHE A 1 364 ? -20.814 -20.898 -5.502 1.00 71.00 383 PHE A C 1
ATOM 2815 O O . PHE A 1 364 ? -19.843 -20.655 -6.210 1.00 69.98 383 PHE A O 1
ATOM 2823 N N . ILE A 1 365 ? -21.007 -20.303 -4.323 1.00 66.49 384 ILE A N 1
ATOM 2824 C CA . ILE A 1 365 ? -20.050 -19.333 -3.804 1.00 65.78 384 ILE A CA 1
ATOM 2825 C C . ILE A 1 365 ? -18.748 -20.028 -3.469 1.00 73.18 384 ILE A C 1
ATOM 2826 O O . ILE A 1 365 ? -17.686 -19.493 -3.770 1.00 72.79 384 ILE A O 1
ATOM 2831 N N . THR A 1 366 ? -18.849 -21.237 -2.900 1.00 72.75 385 THR A N 1
ATOM 2832 C CA . THR A 1 366 ? -17.755 -22.115 -2.501 1.00 74.32 385 THR A CA 1
ATOM 2833 C C . THR A 1 366 ? -16.899 -22.463 -3.734 1.00 76.89 385 THR A C 1
ATOM 2834 O O . THR A 1 366 ? -15.689 -22.210 -3.757 1.00 76.54 385 THR A O 1
ATOM 2838 N N . ASN A 1 367 ? -17.567 -23.025 -4.754 1.00 71.91 386 ASN A N 1
ATOM 2839 C CA . ASN A 1 367 ? -16.997 -23.533 -5.985 1.00 71.76 386 ASN A CA 1
ATOM 2840 C C . ASN A 1 367 ? -16.506 -22.446 -6.963 1.00 74.77 386 ASN A C 1
ATOM 2841 O O . ASN A 1 367 ? -15.817 -22.792 -7.933 1.00 74.99 386 ASN A O 1
ATOM 2846 N N . THR A 1 368 ? -16.809 -21.144 -6.702 1.00 68.85 387 THR A N 1
ATOM 2847 C CA . THR A 1 368 ? -16.346 -20.059 -7.574 1.00 65.77 387 THR A CA 1
ATOM 2848 C C . THR A 1 368 ? -15.429 -19.082 -6.835 1.00 66.87 387 THR A C 1
ATOM 2849 O O . THR A 1 368 ? -15.044 -18.068 -7.427 1.00 64.74 387 THR A O 1
ATOM 2861 N N . GLN A 1 370 ? -12.397 -19.292 -6.352 1.00 68.38 389 GLN A N 1
ATOM 2862 C CA . GLN A 1 370 ? -11.223 -19.328 -7.221 1.00 69.43 389 GLN A CA 1
ATOM 2863 C C . GLN A 1 370 ? -11.261 -18.258 -8.330 1.00 74.16 389 GLN A C 1
ATOM 2864 O O . GLN A 1 370 ? -10.200 -17.884 -8.850 1.00 76.21 389 GLN A O 1
ATOM 2870 N N . TYR A 1 371 ? -12.470 -17.782 -8.694 1.00 67.99 390 TYR A N 1
ATOM 2871 C CA . TYR A 1 371 ? -12.671 -16.794 -9.752 1.00 65.68 390 TYR A CA 1
ATOM 2872 C C . TYR A 1 371 ? -12.850 -15.361 -9.231 1.00 67.26 390 TYR A C 1
ATOM 2873 O O . TYR A 1 371 ? -13.097 -14.458 -10.023 1.00 65.57 390 TYR A O 1
ATOM 2882 N N . ARG A 1 372 ? -12.699 -15.157 -7.922 1.00 63.58 391 ARG A N 1
ATOM 2883 C CA . ARG A 1 372 ? -12.786 -13.859 -7.262 1.00 62.45 391 ARG A CA 1
ATOM 2884 C C . ARG A 1 372 ? -11.431 -13.147 -7.325 1.00 67.91 391 ARG A C 1
ATOM 2885 O O . ARG A 1 372 ? -10.408 -13.827 -7.421 1.00 70.06 391 ARG A O 1
ATOM 2893 N N . ASP A 1 373 ? -11.412 -11.796 -7.233 1.00 63.03 392 ASP A N 1
ATOM 2894 C CA . ASP A 1 373 ? -10.178 -11.014 -7.286 1.00 63.29 392 ASP A CA 1
ATOM 2895 C C . ASP A 1 373 ? -9.815 -10.521 -5.871 1.00 68.37 392 ASP A C 1
ATOM 2896 O O . ASP A 1 373 ? -10.462 -9.600 -5.338 1.00 66.98 392 ASP A O 1
ATOM 2901 N N . PRO A 1 374 ? -8.763 -11.122 -5.264 1.00 66.93 393 PRO A N 1
ATOM 2902 C CA . PRO A 1 374 ? -8.390 -10.751 -3.883 1.00 67.48 393 PRO A CA 1
ATOM 2903 C C . PRO A 1 374 ? -7.854 -9.338 -3.727 1.00 72.39 393 PRO A C 1
ATOM 2904 O O . PRO A 1 374 ? -7.877 -8.831 -2.615 1.00 72.15 393 PRO A O 1
ATOM 2908 N N . LYS A 1 375 ? -7.461 -8.679 -4.833 1.00 70.15 394 LYS A N 1
ATOM 2909 C CA . LYS A 1 375 ? -6.976 -7.287 -4.826 1.00 69.24 394 LYS A CA 1
ATOM 2910 C C . LYS A 1 375 ? -8.115 -6.314 -4.527 1.00 70.61 394 LYS A C 1
ATOM 2911 O O . LYS A 1 375 ? -7.845 -5.179 -4.153 1.00 71.02 394 LYS A O 1
ATOM 2917 N N . THR A 1 376 ? -9.380 -6.765 -4.678 1.00 65.48 395 THR A N 1
ATOM 2918 C CA . THR A 1 376 ? -10.610 -5.983 -4.472 1.00 63.22 395 THR A CA 1
ATOM 2919 C C . THR A 1 376 ? -11.288 -6.243 -3.108 1.00 66.95 395 THR A C 1
ATOM 2920 O O . THR A 1 376 ? -12.277 -5.569 -2.808 1.00 65.32 395 THR A O 1
ATOM 2932 N N . PHE A 1 378 ? -12.865 -6.417 0.418 1.00 63.45 397 PHE A N 1
ATOM 2933 C CA . PHE A 1 378 ? -13.325 -5.381 1.325 1.00 61.32 397 PHE A CA 1
ATOM 2934 C C . PHE A 1 378 ? -14.266 -5.975 2.365 1.00 66.72 397 PHE A C 1
ATOM 2935 O O . PHE A 1 378 ? -14.815 -7.067 2.169 1.00 65.01 397 PHE A O 1
ATOM 2943 N N . THR A 1 379 ? -14.442 -5.242 3.478 1.00 65.93 398 THR A N 1
ATOM 2944 C CA . THR A 1 379 ? -15.369 -5.616 4.535 1.00 67.31 398 THR A CA 1
ATOM 2945 C C . THR A 1 379 ? -16.637 -4.808 4.290 1.00 71.16 398 THR A C 1
ATOM 2946 O O . THR A 1 379 ? -16.570 -3.584 4.198 1.00 70.52 398 THR A O 1
ATOM 2950 N N . ASP A 1 380 ? -17.781 -5.485 4.134 1.00 68.38 399 ASP A N 1
ATOM 2951 C CA . ASP A 1 380 ? -19.038 -4.776 3.891 1.00 67.22 399 ASP A CA 1
ATOM 2952 C C . ASP A 1 380 ? -19.619 -4.205 5.208 1.00 73.44 399 ASP A C 1
ATOM 2953 O O . ASP A 1 380 ? -19.094 -4.477 6.295 1.00 73.17 399 ASP A O 1
ATOM 2958 N N . ALA A 1 381 ? -20.713 -3.424 5.093 1.00 71.91 400 ALA A N 1
ATOM 2959 C CA . ALA A 1 381 ? -21.374 -2.745 6.211 1.00 72.43 400 ALA A CA 1
ATOM 2960 C C . ALA A 1 381 ? -21.886 -3.718 7.263 1.00 79.35 400 ALA A C 1
ATOM 2961 O O . ALA A 1 381 ? -21.849 -3.387 8.445 1.00 80.36 400 ALA A O 1
ATOM 2963 N N . ASN A 1 382 ? -22.332 -4.918 6.850 1.00 77.11 401 ASN A N 1
ATOM 2964 C CA . ASN A 1 382 ? -22.830 -5.914 7.793 1.00 78.69 401 ASN A CA 1
ATOM 2965 C C . ASN A 1 382 ? -21.679 -6.758 8.426 1.00 82.74 401 ASN A C 1
ATOM 2966 O O . ASN A 1 382 ? -21.956 -7.742 9.114 1.00 84.76 401 ASN A O 1
ATOM 2971 N N . GLY A 1 383 ? -20.429 -6.305 8.276 1.00 76.97 402 GLY A N 1
ATOM 2972 C CA . GLY A 1 383 ? -19.255 -6.923 8.885 1.00 77.03 402 GLY A CA 1
ATOM 2973 C C . GLY A 1 383 ? -18.589 -8.093 8.184 1.00 81.65 402 GLY A C 1
ATOM 2974 O O . GLY A 1 383 ? -17.627 -8.639 8.731 1.00 83.05 402 GLY A O 1
ATOM 2975 N N . PHE A 1 384 ? -19.083 -8.510 6.988 1.00 77.67 403 PHE A N 1
ATOM 2976 C CA . PHE A 1 384 ? -18.502 -9.610 6.200 1.00 77.21 403 PHE A CA 1
ATOM 2977 C C . PHE A 1 384 ? -17.153 -9.149 5.658 1.00 78.25 403 PHE A C 1
ATOM 2978 O O . PHE A 1 384 ? -17.079 -8.133 4.975 1.00 76.06 403 PHE A O 1
ATOM 2986 N N . LYS A 1 385 ? -16.083 -9.868 6.031 1.00 76.09 404 LYS A N 1
ATOM 2987 C CA . LYS A 1 385 ? -14.675 -9.541 5.772 1.00 75.19 404 LYS A CA 1
ATOM 2988 C C . LYS A 1 385 ? -14.149 -9.925 4.386 1.00 76.96 404 LYS A C 1
ATOM 2989 O O . LYS A 1 385 ? -13.119 -9.381 3.971 1.00 76.57 404 LYS A O 1
ATOM 2995 N N . TYR A 1 386 ? -14.805 -10.854 3.685 1.00 71.89 405 TYR A N 1
ATOM 2996 C CA . TYR A 1 386 ? -14.204 -11.375 2.464 1.00 71.58 405 TYR A CA 1
ATOM 2997 C C . TYR A 1 386 ? -14.961 -11.069 1.175 1.00 72.51 405 TYR A C 1
ATOM 2998 O O . TYR A 1 386 ? -14.935 -11.880 0.243 1.00 72.12 405 TYR A O 1
ATOM 3007 N N . CYS A 1 387 ? -15.535 -9.855 1.077 1.00 66.63 406 CYS A N 1
ATOM 3008 C CA . CYS A 1 387 ? -16.201 -9.400 -0.140 1.00 64.22 406 CYS A CA 1
ATOM 3009 C C . CYS A 1 387 ? -15.169 -9.159 -1.242 1.00 64.00 406 CYS A C 1
ATOM 3010 O O . CYS A 1 387 ? -14.179 -8.473 -1.027 1.00 65.23 406 CYS A O 1
ATOM 3021 N N . PHE A 1 389 ? -14.855 -8.751 -5.790 1.00 51.18 408 PHE A N 1
ATOM 3022 C CA . PHE A 1 389 ? -15.503 -8.757 -7.086 1.00 50.20 408 PHE A CA 1
ATOM 3023 C C . PHE A 1 389 ? -14.948 -9.934 -7.867 1.00 56.63 408 PHE A C 1
ATOM 3024 O O . PHE A 1 389 ? -13.947 -10.552 -7.457 1.00 57.95 408 PHE A O 1
ATOM 3032 N N . TRP A 1 390 ? -15.584 -10.238 -8.992 1.00 52.45 409 TRP A N 1
ATOM 3033 C CA . TRP A 1 390 ? -15.114 -11.287 -9.868 1.00 54.19 409 TRP A CA 1
ATOM 3034 C C . TRP A 1 390 ? -13.834 -10.838 -10.563 1.00 61.14 409 TRP A C 1
ATOM 3035 O O . TRP A 1 390 ? -13.621 -9.640 -10.779 1.00 61.38 409 TRP A O 1
ATOM 3046 N N . ASP A 1 391 ? -12.982 -11.781 -10.897 1.00 59.86 410 ASP A N 1
ATOM 3047 C CA . ASP A 1 391 ? -11.761 -11.481 -11.612 1.00 61.54 410 ASP A CA 1
ATOM 3048 C C . ASP A 1 391 ? -12.175 -11.260 -13.059 1.00 66.16 410 ASP A C 1
ATOM 3049 O O . ASP A 1 391 ? -12.875 -12.104 -13.637 1.00 65.14 410 ASP A O 1
ATOM 3054 N N . VAL A 1 392 ? -11.781 -10.109 -13.625 1.00 63.75 411 VAL A N 1
ATOM 3055 C CA . VAL A 1 392 ? -12.116 -9.693 -14.987 1.00 64.21 411 VAL A CA 1
ATOM 3056 C C . VAL A 1 392 ? -11.638 -10.703 -16.070 1.00 71.89 411 VAL A C 1
ATOM 3057 O O . VAL A 1 392 ? -12.248 -10.749 -17.133 1.00 74.44 411 VAL A O 1
ATOM 3061 N N . PHE A 1 393 ? -10.638 -11.549 -15.806 1.00 69.27 412 PHE A N 1
ATOM 3062 C CA . PHE A 1 393 ? -10.177 -12.512 -16.826 1.00 71.04 412 PHE A CA 1
ATOM 3063 C C . PHE A 1 393 ? -10.886 -13.892 -16.693 1.00 74.56 412 PHE A C 1
ATOM 3064 O O . PHE A 1 393 ? -10.597 -14.816 -17.459 1.00 75.77 412 PHE A O 1
ATOM 3072 N N . LYS A 1 394 ? -11.849 -14.008 -15.763 1.00 68.12 413 LYS A N 1
ATOM 3073 C CA . LYS A 1 394 ? -12.519 -15.276 -15.507 1.00 66.21 413 LYS A CA 1
ATOM 3074 C C . LYS A 1 394 ? -14.051 -15.231 -15.694 1.00 65.25 413 LYS A C 1
ATOM 3075 O O . LYS A 1 394 ? -14.711 -16.203 -15.317 1.00 65.01 413 LYS A O 1
ATOM 3081 N N . TYR A 1 395 ? -14.602 -14.171 -16.347 1.00 59.02 414 TYR A N 1
ATOM 3082 C CA . TYR A 1 395 ? -16.055 -14.006 -16.580 1.00 57.40 414 TYR A CA 1
ATOM 3083 C C . TYR A 1 395 ? -16.690 -15.182 -17.322 1.00 62.66 414 TYR A C 1
ATOM 3084 O O . TYR A 1 395 ? -17.757 -15.626 -16.883 1.00 61.02 414 TYR A O 1
ATOM 3093 N N . PRO A 1 396 ? -16.070 -15.727 -18.408 1.00 61.08 415 PRO A N 1
ATOM 3094 C CA . PRO A 1 396 ? -16.688 -16.870 -19.100 1.00 60.78 415 PRO A CA 1
ATOM 3095 C C . PRO A 1 396 ? -16.884 -18.082 -18.183 1.00 65.00 415 PRO A C 1
ATOM 3096 O O . PRO A 1 396 ? -17.935 -18.728 -18.257 1.00 65.66 415 PRO A O 1
ATOM 3100 N N . GLN A 1 397 ? -15.908 -18.350 -17.288 1.00 60.60 416 GLN A N 1
ATOM 3101 C CA . GLN A 1 397 ? -15.932 -19.467 -16.337 1.00 61.06 416 GLN A CA 1
ATOM 3102 C C . GLN A 1 397 ? -16.968 -19.241 -15.216 1.00 64.03 416 GLN A C 1
ATOM 3103 O O . GLN A 1 397 ? -17.605 -20.200 -14.785 1.00 65.47 416 GLN A O 1
ATOM 3109 N N . ILE A 1 398 ? -17.154 -17.982 -14.770 1.00 57.84 417 ILE A N 1
ATOM 3110 C CA . ILE A 1 398 ? -18.145 -17.603 -13.753 1.00 56.07 417 ILE A CA 1
ATOM 3111 C C . ILE A 1 398 ? -19.532 -17.771 -14.360 1.00 61.45 417 ILE A C 1
ATOM 3112 O O . ILE A 1 398 ? -20.386 -18.408 -13.738 1.00 62.30 417 ILE A O 1
ATOM 3117 N N . ALA A 1 399 ? -19.746 -17.240 -15.589 1.00 57.61 418 ALA A N 1
ATOM 3118 C CA . ALA A 1 399 ? -21.031 -17.368 -16.277 1.00 57.65 418 ALA A CA 1
ATOM 3119 C C . ALA A 1 399 ? -21.438 -18.848 -16.400 1.00 65.81 418 ALA A C 1
ATOM 3120 O O . ALA A 1 399 ? -22.573 -19.170 -16.063 1.00 67.32 418 ALA A O 1
ATOM 3122 N N . ASP A 1 400 ? -20.497 -19.752 -16.786 1.00 63.16 419 ASP A N 1
ATOM 3123 C CA . ASP A 1 400 ? -20.781 -21.181 -16.907 1.00 64.61 419 ASP A CA 1
ATOM 3124 C C . ASP A 1 400 ? -21.135 -21.782 -15.542 1.00 66.06 419 ASP A C 1
ATOM 3125 O O . ASP A 1 400 ? -22.154 -22.454 -15.434 1.00 65.87 419 ASP A O 1
ATOM 3130 N N . ALA A 1 401 ? -20.313 -21.538 -14.510 1.00 61.49 420 ALA A N 1
ATOM 3131 C CA . ALA A 1 401 ? -20.573 -22.048 -13.165 1.00 62.01 420 ALA A CA 1
ATOM 3132 C C . ALA A 1 401 ? -21.912 -21.526 -12.620 1.00 68.15 420 ALA A C 1
ATOM 3133 O O . ALA A 1 401 ? -22.685 -22.315 -12.096 1.00 70.22 420 ALA A O 1
ATOM 3135 N N . SER A 1 402 ? -22.221 -20.230 -12.821 1.00 62.57 421 SER A N 1
ATOM 3136 C CA . SER A 1 402 ? -23.457 -19.598 -12.358 1.00 61.26 421 SER A CA 1
ATOM 3137 C C . SER A 1 402 ? -24.722 -20.234 -12.927 1.00 65.01 421 SER A C 1
ATOM 3138 O O . SER A 1 402 ? -25.784 -20.091 -12.311 1.00 64.61 421 SER A O 1
ATOM 3141 N N . GLN A 1 403 ? -24.620 -20.877 -14.109 1.00 60.23 422 GLN A N 1
ATOM 3142 C CA . GLN A 1 403 ? -25.767 -21.427 -14.820 1.00 60.47 422 GLN A CA 1
ATOM 3143 C C . GLN A 1 403 ? -25.869 -22.951 -14.709 1.00 70.73 422 GLN A C 1
ATOM 3144 O O . GLN A 1 403 ? -26.710 -23.560 -15.377 1.00 70.23 422 GLN A O 1
ATOM 3150 N N . SER A 1 404 ? -25.059 -23.558 -13.818 1.00 72.30 423 SER A N 1
ATOM 3151 C CA . SER A 1 404 ? -25.080 -25.001 -13.571 1.00 75.00 423 SER A CA 1
ATOM 3152 C C . SER A 1 404 ? -26.305 -25.343 -12.749 1.00 81.09 423 SER A C 1
ATOM 3153 O O . SER A 1 404 ? -26.489 -24.791 -11.661 1.00 81.10 423 SER A O 1
ATOM 3156 N N . SER A 1 405 ? -27.138 -26.251 -13.273 1.00 80.02 424 SER A N 1
ATOM 3157 C CA . SER A 1 405 ? -28.391 -26.718 -12.670 1.00 81.55 424 SER A CA 1
ATOM 3158 C C . SER A 1 405 ? -28.220 -27.179 -11.219 1.00 88.30 424 SER A C 1
ATOM 3159 O O . SER A 1 405 ? -29.170 -27.046 -10.439 1.00 88.95 424 SER A O 1
ATOM 3162 N N . ASP A 1 406 ? -26.998 -27.640 -10.846 1.00 85.74 425 ASP A N 1
ATOM 3163 C CA . ASP A 1 406 ? -26.638 -28.061 -9.489 1.00 87.25 425 ASP A CA 1
ATOM 3164 C C . ASP A 1 406 ? -26.756 -26.883 -8.494 1.00 89.28 425 ASP A C 1
ATOM 3165 O O . ASP A 1 406 ? -27.049 -27.107 -7.313 1.00 90.37 425 ASP A O 1
ATOM 3170 N N . TYR A 1 407 ? -26.552 -25.635 -8.966 1.00 82.53 426 TYR A N 1
ATOM 3171 C CA . TYR A 1 407 ? -26.627 -24.474 -8.075 1.00 80.43 426 TYR A CA 1
ATOM 3172 C C . TYR A 1 407 ? -28.012 -23.787 -8.114 1.00 82.15 426 TYR A C 1
ATOM 3173 O O . TYR A 1 407 ? -28.166 -22.731 -7.499 1.00 81.75 426 TYR A O 1
ATOM 3182 N N . LEU A 1 408 ? -29.036 -24.430 -8.741 1.00 77.11 427 LEU A N 1
ATOM 3183 C CA . LEU A 1 408 ? -30.418 -23.916 -8.862 1.00 75.31 427 LEU A CA 1
ATOM 3184 C C . LEU A 1 408 ? -30.386 -22.388 -9.153 1.00 74.73 427 LEU A C 1
ATOM 3185 O O . LEU A 1 408 ? -30.630 -21.555 -8.267 1.00 71.55 427 LEU A O 1
ATOM 3190 N N . PRO A 1 409 ? -30.004 -22.028 -10.406 1.00 70.23 428 PRO A N 1
ATOM 3191 C CA . PRO A 1 409 ? -29.808 -20.613 -10.746 1.00 68.52 428 PRO A CA 1
ATOM 3192 C C . PRO A 1 409 ? -31.053 -19.887 -11.283 1.00 72.01 428 PRO A C 1
ATOM 3193 O O . PRO A 1 409 ? -30.906 -18.915 -12.028 1.00 71.40 428 PRO A O 1
ATOM 3197 N N . ALA A 1 410 ? -32.264 -20.329 -10.908 1.00 67.49 429 ALA A N 1
ATOM 3198 C CA . ALA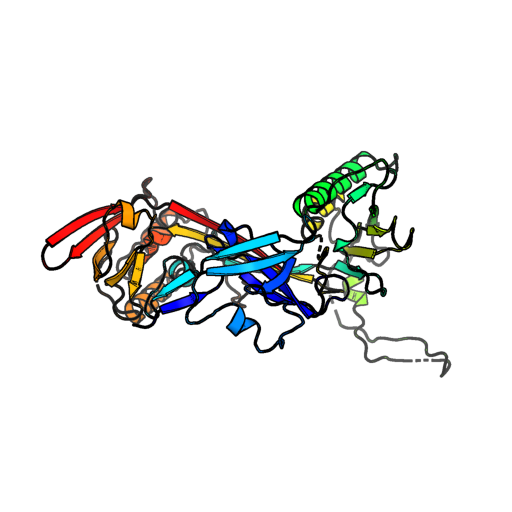 A 1 410 ? -33.512 -19.729 -11.371 1.00 66.37 429 ALA A CA 1
ATOM 3199 C C . ALA A 1 410 ? -33.581 -18.220 -11.115 1.00 68.85 429 ALA A C 1
ATOM 3200 O O . ALA A 1 410 ? -33.984 -17.470 -12.014 1.00 68.41 429 ALA A O 1
ATOM 3202 N N . PHE A 1 411 ? -33.127 -17.766 -9.923 1.00 63.41 430 PHE A N 1
ATOM 3203 C CA . PHE A 1 411 ? -33.175 -16.359 -9.568 1.00 60.62 430 PHE A CA 1
ATOM 3204 C C . PHE A 1 411 ? -32.005 -15.560 -10.143 1.00 60.51 430 PHE A C 1
ATOM 3205 O O . PHE A 1 411 ? -32.021 -14.332 -10.048 1.00 60.04 430 PHE A O 1
ATOM 3213 N N . SER A 1 412 ? -31.052 -16.206 -10.817 1.00 55.74 431 SER A N 1
ATOM 3214 C CA . SER A 1 412 ? -29.906 -15.490 -11.424 1.00 54.24 431 SER A CA 1
ATOM 3215 C C . SER A 1 412 ? -30.353 -14.483 -12.525 1.00 57.01 431 SER A C 1
ATOM 3216 O O . SER A 1 412 ? -29.552 -13.647 -12.928 1.00 57.16 431 SER A O 1
ATOM 3219 N N . TYR A 1 413 ? -31.620 -14.556 -12.979 1.00 53.34 432 TYR A N 1
ATOM 3220 C CA . TYR A 1 413 ? -32.234 -13.658 -13.969 1.00 52.55 432 TYR A CA 1
ATOM 3221 C C . TYR A 1 413 ? -32.174 -12.199 -13.459 1.00 57.29 432 TYR A C 1
ATOM 3222 O O . TYR A 1 413 ? -32.111 -11.262 -14.254 1.00 57.43 432 TYR A O 1
ATOM 3231 N N . LEU A 1 414 ? -32.184 -12.026 -12.127 1.00 52.95 433 LEU A N 1
ATOM 3232 C CA . LEU A 1 414 ? -32.073 -10.735 -11.466 1.00 51.74 433 LEU A CA 1
ATOM 3233 C C . LEU A 1 414 ? -30.798 -10.025 -11.872 1.00 53.72 433 LEU A C 1
ATOM 3234 O O . LEU A 1 414 ? -30.763 -8.788 -11.833 1.00 52.45 433 LEU A O 1
ATOM 3239 N N . TYR A 1 415 ? -29.757 -10.799 -12.300 1.00 48.74 434 TYR A N 1
ATOM 3240 C CA . TYR A 1 415 ? -28.472 -10.231 -12.708 1.00 47.08 434 TYR A CA 1
ATOM 3241 C C . TYR A 1 415 ? -28.119 -10.591 -14.163 1.00 50.81 434 TYR A C 1
ATOM 3242 O O . TYR A 1 415 ? -26.952 -10.579 -14.530 1.00 49.11 434 TYR A O 1
ATOM 3251 N N . TYR A 1 416 ? -29.135 -10.798 -15.016 1.00 51.29 435 TYR A N 1
ATOM 3252 C CA . TYR A 1 416 ? -28.938 -11.166 -16.420 1.00 52.72 435 TYR A CA 1
ATOM 3253 C C . TYR A 1 416 ? -28.351 -10.058 -17.298 1.00 58.42 435 TYR A C 1
ATOM 3254 O O . TYR A 1 416 ? -27.987 -10.338 -18.446 1.00 60.81 435 TYR A O 1
ATOM 3263 N N . PHE A 1 417 ? -28.210 -8.843 -16.763 1.00 52.49 436 PHE A N 1
ATOM 3264 C CA . PHE A 1 417 ? -27.633 -7.718 -17.477 1.00 52.52 436 PHE A CA 1
ATOM 3265 C C . PHE A 1 417 ? -26.072 -7.769 -17.378 1.00 58.59 436 PHE A C 1
ATOM 3266 O O . PHE A 1 417 ? -25.380 -7.015 -18.077 1.00 59.97 436 PHE A O 1
ATOM 3274 N N . ALA A 1 418 ? -25.533 -8.633 -16.492 1.00 53.13 437 ALA A N 1
ATOM 3275 C CA . ALA A 1 418 ? -24.095 -8.767 -16.234 1.00 51.41 437 ALA A CA 1
ATOM 3276 C C . ALA A 1 418 ? -23.487 -9.892 -17.080 1.00 55.27 437 ALA A C 1
ATOM 3277 O O . ALA A 1 418 ? -24.067 -10.978 -17.125 1.00 55.02 437 ALA A O 1
ATOM 3279 N N . PRO A 1 419 ? -22.310 -9.681 -17.735 1.00 52.44 438 PRO A N 1
ATOM 3280 C CA . PRO A 1 419 ? -21.743 -10.733 -18.603 1.00 52.79 438 PRO A CA 1
ATOM 3281 C C . PRO A 1 419 ? -21.103 -11.906 -17.826 1.00 56.84 438 PRO A C 1
ATOM 3282 O O . PRO A 1 419 ? -20.866 -12.971 -18.417 1.00 56.14 438 PRO A O 1
ATOM 3286 N N . TYR A 1 420 ? -20.818 -11.709 -16.506 1.00 51.73 439 TYR A N 1
ATOM 3287 C CA . TYR A 1 420 ? -20.330 -12.772 -15.623 1.00 51.10 439 TYR A CA 1
ATOM 3288 C C . TYR A 1 420 ? -21.513 -13.709 -15.165 1.00 57.81 439 TYR A C 1
ATOM 3289 O O . TYR A 1 420 ? -21.289 -14.654 -14.424 1.00 60.34 439 TYR A O 1
ATOM 3298 N N . ILE A 1 421 ? -22.755 -13.442 -15.615 1.00 52.70 440 ILE A N 1
ATOM 3299 C CA . ILE A 1 421 ? -23.932 -14.272 -15.337 1.00 52.03 440 ILE A CA 1
ATOM 3300 C C . ILE A 1 421 ? -24.544 -14.696 -16.689 1.00 57.41 440 ILE A C 1
ATOM 3301 O O . ILE A 1 421 ? -24.733 -15.884 -16.916 1.00 56.90 440 ILE A O 1
ATOM 3306 N N . ASN A 1 422 ? -24.849 -13.714 -17.564 1.00 55.45 441 ASN A N 1
ATOM 3307 C CA . ASN A 1 422 ? -25.453 -13.931 -18.871 1.00 57.00 441 ASN A CA 1
ATOM 3308 C C . ASN A 1 422 ? -24.533 -13.417 -19.991 1.00 66.92 441 ASN A C 1
ATOM 3309 O O . ASN A 1 422 ? -24.600 -12.229 -20.362 1.00 66.26 441 ASN A O 1
ATOM 3314 N N . PRO A 1 423 ? -23.691 -14.318 -20.562 1.00 68.36 442 PRO A N 1
ATOM 3315 C CA . PRO A 1 423 ? -22.772 -13.887 -21.637 1.00 70.27 442 PRO A CA 1
ATOM 3316 C C . PRO A 1 423 ? -23.520 -13.475 -22.914 1.00 79.99 442 PRO A C 1
ATOM 3317 O O . PRO A 1 423 ? -23.188 -12.422 -23.459 1.00 82.04 442 PRO A O 1
ATOM 3321 N N . SER A 1 424 ? -24.596 -14.205 -23.315 1.00 77.81 443 SER A N 1
ATOM 3322 C CA . SER A 1 424 ? -25.428 -13.871 -24.486 1.00 78.20 443 SER A CA 1
ATOM 3323 C C . SER A 1 424 ? -25.874 -12.389 -24.452 1.00 86.69 443 SER A C 1
ATOM 3324 O O . SER A 1 424 ? -26.094 -11.833 -23.369 1.00 86.83 443 SER A O 1
ATOM 3327 N N . GLY A 1 425 ? -25.954 -11.755 -25.623 1.00 85.94 444 GLY A N 1
ATOM 3328 C CA . GLY A 1 425 ? -26.333 -10.341 -25.723 1.00 86.31 444 GLY A CA 1
ATOM 3329 C C . GLY A 1 425 ? -27.832 -10.092 -25.694 1.00 90.43 444 GLY A C 1
ATOM 3330 O O . GLY A 1 425 ? -28.354 -9.258 -26.454 1.00 91.05 444 GLY A O 1
ATOM 3331 N N . ASN A 1 426 ? -28.533 -10.819 -24.808 1.00 84.66 445 ASN A N 1
ATOM 3332 C CA . ASN A 1 426 ? -29.973 -10.742 -24.703 1.00 83.82 445 ASN A CA 1
ATOM 3333 C C . ASN A 1 426 ? -30.423 -10.773 -23.250 1.00 83.12 445 ASN A C 1
ATOM 3334 O O . ASN A 1 426 ? -30.443 -11.839 -22.610 1.00 81.52 445 ASN A O 1
ATOM 3339 N N . ASN A 1 427 ? -30.825 -9.584 -22.754 1.00 77.13 446 ASN A N 1
ATOM 3340 C CA . ASN A 1 427 ? -31.312 -9.387 -21.394 1.00 74.89 446 ASN A CA 1
ATOM 3341 C C . ASN A 1 427 ? -32.786 -9.839 -21.244 1.00 74.55 446 ASN A C 1
ATOM 3342 O O . ASN A 1 427 ? -33.260 -9.951 -20.126 1.00 73.44 446 ASN A O 1
ATOM 3347 N N . ALA A 1 428 ? -33.475 -10.175 -22.339 1.00 70.97 447 ALA A N 1
ATOM 3348 C CA . ALA A 1 428 ? -34.859 -10.657 -22.285 1.00 71.70 447 ALA A CA 1
ATOM 3349 C C . ALA A 1 428 ? -34.929 -12.084 -21.701 1.00 77.26 447 ALA A C 1
ATOM 3350 O O . ALA A 1 428 ? -34.222 -12.988 -22.154 1.00 77.96 447 ALA A O 1
ATOM 3352 N N . CYS A 1 429 ? -35.764 -12.267 -20.667 1.00 73.90 448 CYS A N 1
ATOM 3353 C CA . CYS A 1 429 ? -35.906 -13.527 -19.928 1.00 73.07 448 CYS A CA 1
ATOM 3354 C C . CYS A 1 429 ? -37.189 -14.224 -20.312 1.00 77.99 448 CYS A C 1
ATOM 3355 O O . CYS A 1 429 ? -38.216 -13.576 -20.510 1.00 77.66 448 CYS A O 1
ATOM 3358 N N . THR A 1 430 ? -37.124 -15.552 -20.426 1.00 75.80 449 THR A N 1
ATOM 3359 C CA . THR A 1 430 ? -38.261 -16.390 -20.791 1.00 76.15 449 THR A CA 1
ATOM 3360 C C . THR A 1 430 ? -38.912 -16.903 -19.529 1.00 79.65 449 THR A C 1
ATOM 3361 O O . THR A 1 430 ? -38.256 -17.538 -18.706 1.00 79.04 449 THR A O 1
ATOM 3365 N N . PHE A 1 431 ? -40.203 -16.624 -19.381 1.00 77.10 450 PHE A N 1
ATOM 3366 C CA . PHE A 1 431 ? -40.986 -17.094 -18.245 1.00 77.62 450 PHE A CA 1
ATOM 3367 C C . PHE A 1 431 ? -42.056 -18.077 -18.741 1.00 84.29 450 PHE A C 1
ATOM 3368 O O . PHE A 1 431 ? -42.899 -17.720 -19.572 1.00 83.71 450 PHE A O 1
ATOM 3376 N N . ASN A 1 432 ? -41.951 -19.339 -18.280 1.00 83.31 451 ASN A N 1
ATOM 3377 C CA . ASN A 1 432 ? -42.863 -20.442 -18.589 1.00 84.95 451 ASN A CA 1
ATOM 3378 C C . ASN A 1 432 ? -43.815 -20.597 -17.432 1.00 90.96 451 ASN A C 1
ATOM 3379 O O . ASN A 1 432 ? -43.407 -21.047 -16.359 1.00 90.60 451 ASN A O 1
ATOM 3384 N N . ILE A 1 433 ? -45.064 -20.158 -17.617 1.00 89.12 452 ILE A N 1
ATOM 3385 C CA . ILE A 1 433 ? -46.050 -20.218 -16.544 1.00 90.72 452 ILE A CA 1
ATOM 3386 C C . ILE A 1 433 ? -47.169 -21.240 -16.871 1.00 98.18 452 ILE A C 1
ATOM 3387 O O . ILE A 1 433 ? -47.261 -21.743 -17.999 1.00 97.45 452 ILE A O 1
ATOM 3392 N N . LYS A 1 434 ? -47.985 -21.560 -15.853 1.00 97.64 453 LYS A N 1
ATOM 3393 C CA . LYS A 1 434 ? -49.120 -22.467 -15.948 1.00 100.04 453 LYS A CA 1
ATOM 3394 C C . LYS A 1 434 ? -50.237 -21.978 -15.029 1.00 107.14 453 LYS A C 1
ATOM 3395 O O . LYS A 1 434 ? -50.077 -22.004 -13.805 1.00 107.08 453 LYS A O 1
ATOM 3397 N N . ARG A 1 435 ? -51.341 -21.469 -15.617 1.00 105.92 454 ARG A N 1
ATOM 3398 C CA . ARG A 1 435 ? -52.511 -21.033 -14.843 1.00 107.83 454 ARG A CA 1
ATOM 3399 C C . ARG A 1 435 ? -53.632 -22.062 -15.060 1.00 115.58 454 ARG A C 1
ATOM 3400 O O . ARG A 1 435 ? -54.264 -22.099 -16.120 1.00 116.12 454 ARG A O 1
ATOM 3408 N N . GLY A 1 436 ? -53.799 -22.937 -14.070 1.00 114.15 455 GLY A N 1
ATOM 3409 C CA . GLY A 1 436 ? -54.747 -24.042 -14.120 1.00 116.54 455 GLY A CA 1
ATOM 3410 C C . GLY A 1 436 ? -54.107 -25.199 -14.856 1.00 120.89 455 GLY A C 1
ATOM 3411 O O . GLY A 1 436 ? -53.242 -25.881 -14.300 1.00 120.34 455 GLY A O 1
ATOM 3412 N N . LYS A 1 437 ? -54.488 -25.391 -16.128 1.00 117.99 456 LYS A N 1
ATOM 3413 C CA . LYS A 1 437 ? -53.925 -26.427 -16.997 1.00 117.70 456 LYS A CA 1
ATOM 3414 C C . LYS A 1 437 ? -53.376 -25.784 -18.299 1.00 120.69 456 LYS A C 1
ATOM 3415 O O . LYS A 1 437 ? -52.669 -26.452 -19.067 1.00 119.02 456 LYS A O 1
ATOM 3421 N N . THR A 1 438 ? -53.684 -24.475 -18.518 1.00 117.63 457 THR A N 1
ATOM 3422 C CA . THR A 1 438 ? -53.221 -23.689 -19.674 1.00 116.10 457 THR A CA 1
ATOM 3423 C C . THR A 1 438 ? -51.764 -23.247 -19.427 1.00 117.92 457 THR A C 1
ATOM 3424 O O . THR A 1 438 ? -51.475 -22.564 -18.436 1.00 117.83 457 THR A O 1
ATOM 3428 N N . LYS A 1 439 ? -50.848 -23.674 -20.317 1.00 112.21 458 LYS A N 1
ATOM 3429 C CA . LYS A 1 439 ? -49.418 -23.394 -20.201 1.00 109.08 458 LYS A CA 1
ATOM 3430 C C . LYS A 1 439 ? -48.970 -22.363 -21.238 1.00 111.96 458 LYS A C 1
ATOM 3431 O O . LYS A 1 439 ? -49.099 -22.582 -22.446 1.00 111.72 458 LYS A O 1
ATOM 3437 N N . LEU A 1 440 ? -48.451 -21.230 -20.745 1.00 107.44 459 LEU A N 1
ATOM 3438 C CA . LEU A 1 440 ? -47.994 -20.119 -21.574 1.00 106.12 459 LEU A CA 1
ATOM 3439 C C . LEU A 1 440 ? -46.503 -19.783 -21.345 1.00 104.54 459 LEU A C 1
ATOM 3440 O O . LEU A 1 440 ? -45.962 -19.978 -20.255 1.00 103.97 459 LEU A O 1
ATOM 3445 N N . GLU A 1 441 ? -45.865 -19.262 -22.399 1.00 96.92 460 GLU A N 1
ATOM 3446 C CA . GLU A 1 441 ? -44.484 -18.814 -22.428 1.00 93.73 460 GLU A CA 1
ATOM 3447 C C . GLU A 1 441 ? -44.469 -17.327 -22.798 1.00 94.09 460 GLU A C 1
ATOM 3448 O O . GLU A 1 441 ? -44.957 -16.952 -23.869 1.00 94.28 460 GLU A O 1
ATOM 3454 N N . VAL A 1 442 ? -43.950 -16.478 -21.910 1.00 86.63 461 VAL A N 1
ATOM 3455 C CA . VAL A 1 442 ? -43.896 -15.057 -22.210 1.00 84.75 461 VAL A CA 1
ATOM 3456 C C . VAL A 1 442 ? -42.446 -14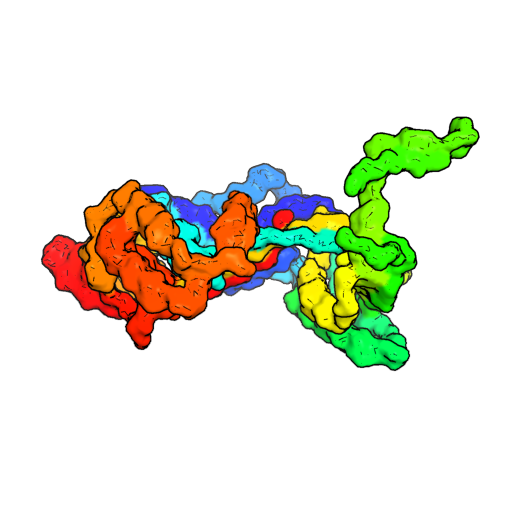.576 -22.033 1.00 85.32 461 VAL A C 1
ATOM 3457 O O . VAL A 1 442 ? -41.725 -15.071 -21.165 1.00 84.12 461 VAL A O 1
ATOM 3461 N N . ILE A 1 443 ? -42.010 -13.671 -22.911 1.00 80.35 462 ILE A N 1
ATOM 3462 C CA . ILE A 1 443 ? -40.660 -13.126 -22.858 1.00 78.70 462 ILE A CA 1
ATOM 3463 C C . ILE A 1 443 ? -40.755 -11.781 -22.179 1.00 80.49 462 ILE A C 1
ATOM 3464 O O . ILE A 1 443 ? -41.453 -10.888 -22.676 1.00 81.53 462 ILE A O 1
ATOM 3469 N N . ILE A 1 444 ? -40.090 -11.645 -21.020 1.00 72.46 463 ILE A N 1
ATOM 3470 C CA . ILE A 1 444 ? -40.150 -10.408 -20.268 1.00 69.37 463 ILE A CA 1
ATOM 3471 C C . ILE A 1 444 ? -38.835 -9.692 -20.405 1.00 69.72 463 ILE A C 1
ATOM 3472 O O . ILE A 1 444 ? -37.817 -10.215 -19.966 1.00 69.21 463 ILE A O 1
ATOM 3477 N N . ARG A 1 445 ? -38.834 -8.515 -21.038 1.00 65.17 464 ARG A N 1
ATOM 3478 C CA . ARG A 1 445 ? -37.624 -7.722 -21.053 1.00 64.30 464 ARG A CA 1
ATOM 3479 C C . ARG A 1 445 ? -37.682 -6.875 -19.793 1.00 72.45 464 ARG A C 1
ATOM 3480 O O . ARG A 1 445 ? -38.593 -6.053 -19.650 1.00 74.16 464 ARG A O 1
ATOM 3488 N N . PRO A 1 446 ? -36.788 -7.113 -18.818 1.00 69.31 465 PRO A N 1
ATOM 3489 C CA . PRO A 1 446 ? -36.875 -6.353 -17.582 1.00 68.78 465 PRO A CA 1
ATOM 3490 C C . PRO A 1 446 ? -36.344 -4.950 -17.751 1.00 73.43 465 PRO A C 1
ATOM 3491 O O . PRO A 1 446 ? -35.659 -4.620 -18.739 1.00 73.89 465 PRO A O 1
ATOM 3495 N N . THR A 1 447 ? -36.663 -4.128 -16.760 1.00 68.52 466 THR A N 1
ATOM 3496 C CA . THR A 1 447 ? -36.139 -2.781 -16.645 1.00 66.44 466 THR A CA 1
ATOM 3497 C C . THR A 1 447 ? -35.070 -2.881 -15.595 1.00 66.51 466 THR A C 1
ATOM 3498 O O . THR A 1 447 ? -35.120 -3.761 -14.736 1.00 65.62 466 THR A O 1
ATOM 3502 N N . ILE A 1 448 ? -34.081 -2.028 -15.684 1.00 61.95 467 ILE A N 1
ATOM 3503 C CA . ILE A 1 448 ? -32.964 -2.102 -14.770 1.00 61.48 467 ILE A CA 1
ATOM 3504 C C . ILE A 1 448 ? -33.192 -1.079 -13.669 1.00 66.27 467 ILE A C 1
ATOM 3505 O O . ILE A 1 448 ? -33.306 0.138 -13.914 1.00 67.49 467 ILE A O 1
ATOM 3510 N N . ARG A 1 449 ? -33.361 -1.604 -12.456 1.00 60.01 468 ARG A N 1
ATOM 3511 C CA . ARG A 1 449 ? -33.549 -0.762 -11.293 1.00 57.56 468 ARG A CA 1
ATOM 3512 C C . ARG A 1 449 ? -32.200 -0.570 -10.731 1.00 58.74 468 ARG A C 1
ATOM 3513 O O . ARG A 1 449 ? -31.512 -1.548 -10.448 1.00 58.94 468 ARG A O 1
ATOM 3521 N N . SER A 1 450 ? -31.765 0.676 -10.693 1.00 55.13 469 SER A N 1
ATOM 3522 C CA . SER A 1 450 ? -30.479 1.096 -10.156 1.00 54.55 469 SER A CA 1
ATOM 3523 C C . SER A 1 450 ? -30.731 2.100 -9.064 1.00 62.97 469 SER A C 1
ATOM 3524 O O . SER A 1 450 ? -31.658 2.923 -9.176 1.00 65.90 469 SER A O 1
ATOM 3527 N N . GLU A 1 451 ? -29.979 1.981 -7.971 1.00 59.19 470 GLU A N 1
ATOM 3528 C CA . GLU A 1 451 ? -30.129 2.842 -6.803 1.00 59.37 470 GLU A CA 1
ATOM 3529 C C . GLU A 1 451 ? -28.855 2.882 -5.965 1.00 62.84 470 GLU A C 1
ATOM 3530 O O . GLU A 1 451 ? -28.154 1.882 -5.822 1.00 62.86 470 GLU A O 1
ATOM 3536 N N . VAL A 1 452 ? -28.545 4.078 -5.463 1.00 59.65 471 VAL A N 1
ATOM 3537 C CA . VAL A 1 452 ? -27.469 4.384 -4.515 1.00 59.32 471 VAL A CA 1
ATOM 3538 C C . VAL A 1 452 ? -28.073 5.250 -3.410 1.00 66.21 471 VAL A C 1
ATOM 3539 O O . VAL A 1 452 ? -28.680 6.277 -3.713 1.00 69.65 471 VAL A O 1
ATOM 3543 N N . THR A 1 453 ? -27.916 4.835 -2.155 1.00 60.54 472 THR A N 1
ATOM 3544 C CA . THR A 1 453 ? -28.319 5.582 -0.975 1.00 59.51 472 THR A CA 1
ATOM 3545 C C . THR A 1 453 ? -27.051 5.925 -0.210 1.00 61.36 472 THR A C 1
ATOM 3546 O O . THR A 1 453 ? -26.274 5.035 0.133 1.00 60.30 472 THR A O 1
ATOM 3550 N N . VAL A 1 454 ? -26.800 7.221 -0.015 1.00 57.45 473 VAL A N 1
ATOM 3551 C CA . VAL A 1 454 ? -25.660 7.715 0.782 1.00 55.19 473 VAL A CA 1
ATOM 3552 C C . VAL A 1 454 ? -26.310 8.374 1.973 1.00 62.45 473 VAL A C 1
ATOM 3553 O O . VAL A 1 454 ? -27.011 9.385 1.818 1.00 63.81 473 VAL A O 1
ATOM 3557 N N . GLU A 1 455 ? -26.213 7.717 3.131 1.00 58.56 474 GLU A N 1
ATOM 3558 C CA . GLU A 1 455 ? -26.885 8.161 4.346 1.00 58.45 474 GLU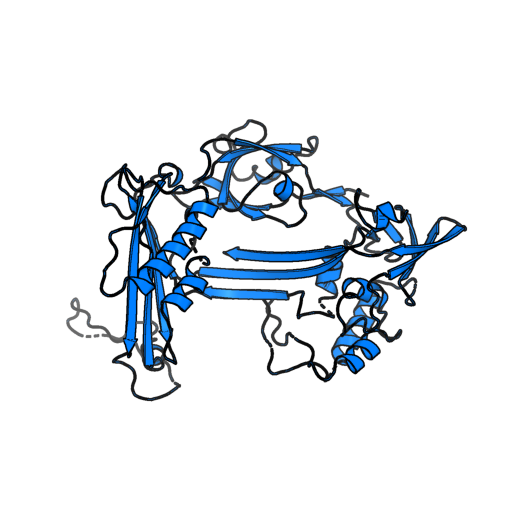 A CA 1
ATOM 3559 C C . GLU A 1 455 ? -25.916 8.393 5.516 1.00 62.28 474 GLU A C 1
ATOM 3560 O O . GLU A 1 455 ? -24.938 7.662 5.650 1.00 62.07 474 GLU A O 1
ATOM 3566 N N . ILE A 1 456 ? -26.201 9.383 6.386 1.00 58.34 475 ILE A N 1
ATOM 3567 C CA . ILE A 1 456 ? -25.436 9.547 7.618 1.00 57.83 475 ILE A CA 1
ATOM 3568 C C . ILE A 1 456 ? -26.122 8.594 8.590 1.00 66.74 475 ILE A C 1
ATOM 3569 O O . ILE A 1 456 ? -27.335 8.720 8.795 1.00 67.42 475 ILE A O 1
ATOM 3574 N N . LYS A 1 457 ? -25.361 7.607 9.128 1.00 66.84 476 LYS A N 1
ATOM 3575 C CA . LYS A 1 457 ? -25.839 6.533 10.034 1.00 72.60 476 LYS A CA 1
ATOM 3576 C C . LYS A 1 457 ? -26.775 7.055 11.152 1.00 76.93 476 LYS A C 1
ATOM 3577 O O . LYS A 1 457 ? -26.335 7.898 11.964 1.00 69.01 476 LYS A O 1
#

Sequence (440 aa):
NTSICRLGFTYDISQSKNWGNNKPVIKSIIPYSSAEQAGIKKYDVIEEINGVPVTEVSVDEIPQLLNPAGRNDVLLTISNLSSPSKQVLVKKDCKKSNAITEDQLASAYAYSLETTNEQEFVCPFKTTVTSDGVDFGNFKTFAFSTIDENNRKLETVINECIENELTKKGLTVDIAKPDLLIQTFYFFDKNPNYLGANEKEPTYRYNFSHSKEKFPFLNYAAAEAEAEYLLQFGIRRIIDQKDIPGRVLWECEANELLEDSYRLDEYARVHVPLCQYPYTKYGRNVPFKVSKKTYNYTGISYDIDKLDQVVDVDRNSPAYAAGIRPRDIIEKIGRHKDHSAEEFSSAYKRFITNTQYRDPKTFTDANGFKYCFWDVFKYPQIADASQSSDYLPAFSYLYYFAPYINPSGNNACTFNIKRGKTKLEVIIRPTIRSEVTVEIK

Secondary structure (DSSP, 8-state):
-PEEEE-SEEEEE---SSSSTTSEEEEEE-TTSHHHHHT--TT-EEEEETTEEGGGS-GGGHHHHHS-SS--EEEEEEE-SS-S-EEEEEEPEEEETTEE-HHHHHHHT---TTTSEEEEEEE-EEEEE-SS---GGG--EEEE----GGGHHHHHHHHHHHHHHHHHHT-EE-SSS-SEEEEEEEEEEE-TT--S----EEEE---TTTT--EEEEEE-HHHHHT-SEEEEEEEEEEESSSSTT-EEEEEEEEEEESS---HHHHHHHHS-----S----SSSEEEEEEEEEEEE--EEEESSSTTBEEEE-TTSHHHHTT--TT-EEEEETTB----HHHHHHHHHHHHHH---B-TT----TT--S---B-GGGHHHHHHHHT-GGG--GGGGGGTTSTTT--SS---EEEEEEETTEEEEEEE--EEEEEEEEEE-

InterPro domains:
  IPR001478 PDZ domain [PF00595] (29-102)
  IPR001478 PDZ domain [PS50106] (18-105)
  IPR001478 PDZ domain [SM00228] (29-105)
  IPR001478 PDZ domain [SM00228] (327-392)
  IPR025411 Domain of unknown function DUF4136 [PF13590] (157-310)
  IPR036034 PDZ superfamily [G3DSA:2.30.42.10] (27-120)
  IPR036034 PDZ superfamily [G3DSA:2.30.42.10] (340-396)
  IPR036034 PDZ superfamily [SSF50156] (28-104)
  IPR036034 PDZ superfamily [SSF50156] (329-381)

B-factor: mean 75.54, std 20.44, range [31.09, 171.63]